Protein AF-A0A812VY83-F1 (afdb_monomer)

Sequence (559 aa):
MLRSAPAVPSVGPGDVRTNVLLSSPRGNGWVSLPGRPRARSAAQRIPRASYPDLSWDQVAASVLAGIACATAVSESKGRRPSDRSRDLDEPSWREFRARLVQKEQAAGGKDMSDAEDAGWLHSTTLIEKGSVLISRAGDNFTLDQQYFLHAVILILKRDEGGDVGVILNRPSQCTVDDLGGSKLNAFQEAELQLRKLLASFGGLAVEEHPWQVSYGGPMHSARDVERDQPTLLCLHRCDQEGEGMDKGDEIIPGIRWVPFSRAREMVAAGIARQEEFLVLSGYCGWSRGQLQEELEAGHSWLLAAADQQALFGGRFQASTPDLGMRQWERLHEQLFDLASSVDRFDDQTARAALERWMTDLKPEQLNPSLKVSSPLLRSQTITAGRLLRGSASSWILGGPPELRPAKPKSRGQPPAQYLHKAVLLVLADVAPDSPSVLVLLTGPKIGELPKGKGDVFFGGWAQPKKTHEVLQVPGGYIWGQLTFAPGVLEELLDSGAIEEARGSTLQEVLAAPPALRWATAGGCIDSINEASAALLGTAQQKQWYRRYLGIAVEELRGD

Radius of gyration: 29.6 Å; Cα contacts (8 Å, |Δi|>4): 854; chains: 1; bounding box: 124×56×88 Å

Organism: Symbiodinium pilosum (NCBI:txid2952)

InterPro domains:
  IPR003774 AlgH-like [PF02622] (143-313)
  IPR003774 AlgH-like [PTHR31984] (76-333)

Solvent-accessible surface area (backbone atoms only — not comparable to full-atom values): 32784 Å² total; per-residue (Å²): 135,84,92,82,89,87,90,83,86,88,78,78,93,75,84,84,73,84,80,76,87,84,80,86,80,91,76,94,81,81,84,78,76,88,75,78,84,82,81,85,74,92,74,82,87,72,86,82,81,88,73,84,88,78,56,68,66,58,49,46,48,45,58,53,44,68,64,50,64,84,74,74,78,96,72,96,74,90,76,83,95,84,86,88,88,86,92,71,95,68,70,56,70,64,57,52,49,50,54,52,52,51,54,53,45,50,73,69,72,52,88,67,90,84,46,91,85,50,47,50,72,45,74,49,90,74,90,47,60,35,22,34,39,34,37,44,90,58,82,72,27,56,57,41,68,29,86,48,46,59,28,34,26,43,26,65,43,70,56,89,69,21,42,34,27,32,36,66,39,35,27,38,82,37,33,41,60,67,38,58,58,67,74,59,52,74,65,58,46,49,52,50,51,50,40,52,51,55,38,50,78,70,74,48,82,79,81,78,70,80,52,58,30,23,49,6,38,91,42,66,42,65,70,29,43,77,66,63,36,47,35,65,45,24,40,35,58,48,92,68,90,67,86,90,60,92,75,55,52,74,36,45,81,49,35,19,39,42,54,54,72,56,54,53,52,34,38,68,67,68,76,43,60,73,76,38,44,39,39,21,23,27,26,37,78,32,55,58,64,45,60,57,53,46,46,73,68,60,64,54,45,42,45,27,42,56,42,55,40,43,73,39,53,98,46,76,56,48,85,39,51,68,55,12,47,51,53,30,52,54,55,50,51,72,70,44,72,88,82,74,76,82,74,88,64,88,47,62,66,42,49,54,40,43,48,47,48,35,68,68,50,49,43,46,75,57,14,66,52,66,59,78,76,58,70,70,60,55,70,43,69,49,56,47,73,42,46,31,28,28,27,52,50,42,23,45,69,25,37,49,71,87,74,58,63,98,52,84,71,70,88,84,72,74,60,42,22,75,42,36,48,20,27,35,38,30,72,48,68,23,51,54,69,36,60,39,47,32,32,37,66,42,40,59,78,74,50,68,43,83,91,78,72,25,40,29,24,37,8,40,87,45,76,59,92,47,81,85,63,45,49,78,47,86,71,28,34,30,44,29,27,39,73,42,58,52,47,48,63,47,51,29,44,70,70,51,39,28,41,75,24,65,96,44,52,72,66,60,32,57,72,37,58,47,88,48,21,29,50,55,35,63,52,81,76,93,44,74,69,46,45,56,36,30,53,47,22,50,53,50,24,42,52,45,38,33,73,76,68,70,39,84,73,67,83,76,72,86,125

Secondary structure (DSSP, 8-state):
--------PPPP-----------------PPPP-PPP------------------HHHHHHHHHHHHHTTSS---------------SS---HHHHHHHHHHHHHHHTT---TT-TTS--EEE-S---TTEEEEEPSSTTSSSSSGGGTT-EEEEEEEETTEEEEEESS-EEEEETTTTTTT---HHHHHHHHHHHHHHHHTT--------EEEE--SB--HHHHHTT---EEEEEE-----TTS---EEEETTEEEE-HHHHHHHHHTTSS-GGGEEEEESBEEEETTHHHHHHHT-SSEEEEEE-HHHHHTT-SS--SHHHHHHHHHHHHHHHS-TTS-------HHHHHHHHHHHHT--HHHH-GGG----HHHHTS-B-TT-EEEE-SSTTGGGS-GGGS-SS---TTPPPSGGGTT-EEEE-S-B-TT--EEEEESSPPEEEE-TTT--EEEE--SBPPSSGGGSEEETTEEEE-BEEE-TTHHHHHHHTTSEEE-TT--HHHHHHS-GGGHHHHTT----SHHHHHHHHHHHHHHHHHHHHHH----------

pLDDT: mean 71.61, std 22.98, range [22.33, 96.5]

Structure (mmCIF, N/CA/C/O backbone):
data_AF-A0A812VY83-F1
#
_entry.id   AF-A0A812VY83-F1
#
loop_
_atom_site.group_PDB
_atom_site.id
_atom_site.type_symbol
_atom_site.label_atom_id
_atom_site.label_alt_id
_atom_site.label_comp_id
_atom_site.label_asym_id
_atom_site.label_entity_id
_atom_site.label_seq_id
_atom_site.pdbx_PDB_ins_code
_atom_site.Cartn_x
_atom_site.Cartn_y
_atom_site.Cartn_z
_atom_site.occupancy
_atom_site.B_iso_or_equiv
_atom_site.auth_seq_id
_atom_site.auth_comp_id
_atom_site.auth_asym_id
_atom_site.auth_atom_id
_atom_site.pdbx_PDB_model_num
ATOM 1 N N . MET A 1 1 ? -83.189 -2.749 32.233 1.00 31.38 1 MET A N 1
ATOM 2 C CA . MET A 1 1 ? -81.800 -3.243 32.159 1.00 31.38 1 MET A CA 1
ATOM 3 C C . MET A 1 1 ? -80.944 -2.168 31.487 1.00 31.38 1 MET A C 1
ATOM 5 O O . MET A 1 1 ? -81.290 -1.796 30.380 1.00 31.38 1 MET A O 1
ATOM 9 N N . LEU A 1 2 ? -79.949 -1.641 32.231 1.00 28.70 2 LEU A N 1
ATOM 10 C CA . LEU A 1 2 ? -78.698 -0.914 31.861 1.00 28.70 2 LEU A CA 1
ATOM 11 C C . LEU A 1 2 ? -78.803 0.241 30.825 1.00 28.70 2 LEU A C 1
ATOM 13 O O . LEU A 1 2 ? -79.069 -0.023 29.664 1.00 28.70 2 LEU A O 1
ATOM 17 N N . ARG A 1 3 ? -78.762 1.550 31.156 1.00 22.45 3 ARG A N 1
ATOM 18 C CA . ARG A 1 3 ? -77.745 2.466 31.770 1.00 22.45 3 ARG A CA 1
ATOM 19 C C . ARG A 1 3 ? -76.440 2.685 30.966 1.00 22.45 3 ARG A C 1
ATOM 21 O O . ARG A 1 3 ? -75.930 1.787 30.319 1.00 22.45 3 ARG A O 1
ATOM 28 N N . SER A 1 4 ? -75.963 3.931 31.028 1.00 23.25 4 SER A N 1
ATOM 29 C CA . SER A 1 4 ? -75.240 4.753 30.039 1.00 23.25 4 SER A CA 1
ATOM 30 C C . SER A 1 4 ? -73.733 5.000 30.287 1.00 23.25 4 SER A C 1
ATOM 32 O O . SER A 1 4 ? -73.378 5.229 31.439 1.00 23.25 4 SER A O 1
ATOM 34 N N . ALA A 1 5 ? -72.965 5.152 29.181 1.00 22.77 5 ALA A N 1
ATOM 35 C CA . ALA A 1 5 ? -71.708 5.928 28.937 1.00 22.77 5 ALA A CA 1
ATOM 36 C C . ALA A 1 5 ? -70.423 5.595 29.763 1.00 22.77 5 ALA A C 1
ATOM 38 O O . ALA A 1 5 ? -70.560 4.922 30.780 1.00 22.77 5 ALA A O 1
ATOM 39 N N . PRO A 1 6 ? -69.185 6.080 29.430 1.00 28.17 6 PRO A N 1
ATOM 40 C CA . PRO A 1 6 ? -68.709 6.914 28.302 1.00 28.17 6 PRO A CA 1
ATOM 41 C C . PRO A 1 6 ? -67.368 6.461 27.630 1.00 28.17 6 PRO A C 1
ATOM 43 O O . PRO A 1 6 ? -66.779 5.437 27.965 1.00 28.17 6 PRO A O 1
ATOM 46 N N . ALA A 1 7 ? -66.897 7.274 26.672 1.00 23.17 7 ALA A N 1
ATOM 47 C CA . ALA A 1 7 ? -65.636 7.191 25.925 1.00 23.17 7 ALA A CA 1
ATOM 48 C C . ALA A 1 7 ? -64.360 7.507 26.748 1.00 23.17 7 ALA A C 1
ATOM 50 O O . ALA A 1 7 ? -64.406 8.272 27.710 1.00 23.17 7 ALA A O 1
ATOM 51 N N . VAL A 1 8 ? -63.214 6.975 26.295 1.00 26.94 8 VAL A N 1
ATOM 52 C CA . VAL A 1 8 ? -61.843 7.237 26.789 1.00 26.94 8 VAL A CA 1
ATOM 53 C C . VAL A 1 8 ? -61.011 7.837 25.634 1.00 26.94 8 VAL A C 1
ATOM 55 O O . VAL A 1 8 ? -61.168 7.380 24.500 1.00 26.94 8 VAL A O 1
ATOM 58 N N . PRO A 1 9 ? -60.170 8.867 25.867 1.00 25.91 9 PRO A N 1
ATOM 59 C CA . PRO A 1 9 ? -59.523 9.645 24.808 1.00 25.91 9 PRO A CA 1
ATOM 60 C C . PRO A 1 9 ? -58.269 8.977 24.219 1.00 25.91 9 PRO A C 1
ATOM 62 O O . PRO A 1 9 ? -57.509 8.305 24.914 1.00 25.91 9 PRO A O 1
ATOM 65 N N . SER A 1 10 ? -58.031 9.238 22.932 1.00 23.97 10 SER A N 1
ATOM 66 C CA . SER A 1 10 ? -56.815 8.897 22.192 1.00 23.97 10 SER A CA 1
ATOM 67 C C . SER A 1 10 ? -55.642 9.796 22.603 1.00 23.97 10 SER A C 1
ATOM 69 O O . SER A 1 10 ? -55.688 11.011 22.401 1.00 23.97 10 SER A O 1
ATOM 71 N N . VAL A 1 11 ? -54.582 9.193 23.137 1.00 27.88 11 VAL A N 1
ATOM 72 C CA . VAL A 1 11 ? -53.284 9.832 23.399 1.00 27.88 11 VAL A CA 1
ATOM 73 C C . VAL A 1 11 ? -52.381 9.594 22.182 1.00 27.88 11 VAL A C 1
ATOM 75 O O . VAL A 1 11 ? -52.255 8.460 21.724 1.00 27.88 11 VAL A O 1
ATOM 78 N N . GLY A 1 12 ? -51.812 10.667 21.625 1.00 26.34 12 GLY A N 1
ATOM 79 C CA . GLY A 1 12 ? -50.907 10.631 20.468 1.00 26.34 12 GLY A CA 1
ATOM 80 C C . GLY A 1 12 ? -49.541 9.988 20.766 1.00 26.34 12 GLY A C 1
ATOM 81 O O . GLY A 1 12 ? -49.239 9.695 21.924 1.00 26.34 12 GLY A O 1
ATOM 82 N N . PRO A 1 13 ? -48.702 9.761 19.738 1.00 26.75 13 PRO A N 1
ATOM 83 C CA . PRO A 1 13 ? -47.418 9.088 19.898 1.00 26.75 13 PRO A CA 1
ATOM 84 C C . PRO A 1 13 ? -46.440 10.001 20.648 1.00 26.75 13 PRO A C 1
ATOM 86 O O . PRO A 1 13 ? -46.010 11.033 20.137 1.00 26.75 13 PRO A O 1
ATOM 89 N N . GLY A 1 14 ? -46.131 9.629 21.889 1.00 24.69 14 GLY A N 1
ATOM 90 C CA . GLY A 1 14 ? -45.117 10.275 22.711 1.00 24.69 14 GLY A CA 1
ATOM 91 C C . GLY A 1 14 ? -43.717 9.770 22.367 1.00 24.69 14 GLY A C 1
ATOM 92 O O . GLY A 1 14 ? -43.483 8.564 22.312 1.00 24.69 14 GLY A O 1
ATOM 93 N N . ASP A 1 15 ? -42.810 10.726 22.170 1.00 24.66 15 ASP A N 1
ATOM 94 C CA . ASP A 1 15 ? -41.354 10.588 22.121 1.00 24.66 15 ASP A CA 1
ATOM 95 C C . ASP A 1 15 ? -40.817 9.559 23.132 1.00 24.66 15 ASP A C 1
ATOM 97 O O . ASP A 1 15 ? -40.801 9.795 24.345 1.00 24.66 15 ASP A O 1
ATOM 101 N N . VAL A 1 16 ? -40.278 8.445 22.634 1.00 24.97 16 VAL A N 1
ATOM 102 C CA . VAL A 1 16 ? -39.447 7.535 23.432 1.00 24.97 16 VAL A CA 1
ATOM 103 C C . VAL A 1 16 ? -38.024 8.093 23.440 1.00 24.97 16 VAL A C 1
ATOM 105 O O . VAL A 1 16 ? -37.153 7.674 22.684 1.00 24.97 16 VAL A O 1
ATOM 108 N N . ARG A 1 17 ? -37.784 9.085 24.303 1.00 24.19 17 ARG A N 1
ATOM 109 C CA . ARG A 1 17 ? -36.426 9.488 24.683 1.00 24.19 17 ARG A CA 1
ATOM 110 C C . ARG A 1 17 ? -35.833 8.411 25.590 1.00 24.19 17 ARG A C 1
ATOM 112 O O . ARG A 1 17 ? -36.299 8.200 26.707 1.00 24.19 17 ARG A O 1
ATOM 119 N N . THR A 1 18 ? -34.787 7.745 25.116 1.00 28.28 18 THR A N 1
ATOM 120 C CA . THR A 1 18 ? -33.916 6.878 25.915 1.00 28.28 18 THR A CA 1
ATOM 121 C C . THR A 1 18 ? -33.282 7.681 27.052 1.00 28.28 18 THR A C 1
ATOM 123 O O . THR A 1 18 ? -32.390 8.501 26.832 1.00 28.28 18 THR A O 1
ATOM 126 N N . ASN A 1 19 ? -33.746 7.452 28.281 1.00 22.72 19 ASN A N 1
ATOM 127 C CA . ASN A 1 19 ? -33.131 7.994 29.489 1.00 22.72 19 ASN A CA 1
ATOM 128 C C . ASN A 1 19 ? -31.843 7.220 29.806 1.00 22.72 19 ASN A C 1
ATOM 130 O O . ASN A 1 19 ? -31.881 6.138 30.388 1.00 22.72 19 ASN A O 1
ATOM 134 N N . VAL A 1 20 ? -30.698 7.806 29.455 1.00 26.77 20 VAL A N 1
ATOM 135 C CA . VAL A 1 20 ? -29.400 7.462 30.047 1.00 26.77 20 VAL A CA 1
ATOM 136 C C . VAL A 1 20 ? -29.358 8.092 31.441 1.00 26.77 20 VAL A C 1
ATOM 138 O O . VAL A 1 20 ? -29.387 9.315 31.586 1.00 26.77 20 VAL A O 1
ATOM 141 N N . LEU A 1 21 ? -29.338 7.257 32.480 1.00 23.73 21 LEU A N 1
ATOM 142 C CA . LEU A 1 21 ? -29.240 7.683 33.877 1.00 23.73 21 LEU A CA 1
ATOM 143 C C . LEU A 1 21 ? -27.873 8.339 34.140 1.00 23.73 21 LEU A C 1
ATOM 145 O O . LEU A 1 21 ? -26.859 7.668 34.312 1.00 23.73 21 LEU A O 1
ATOM 149 N N . LEU A 1 22 ? -27.859 9.672 34.189 1.00 23.83 22 LEU A N 1
ATOM 150 C CA . LEU A 1 22 ? -26.736 10.485 34.650 1.00 23.83 22 LEU A CA 1
ATOM 151 C C . LEU A 1 22 ? -26.760 10.568 36.182 1.00 23.83 22 LEU A C 1
ATOM 153 O O . LEU A 1 22 ? -27.556 11.309 36.756 1.00 23.83 22 LEU A O 1
ATOM 157 N N . SER A 1 23 ? -25.849 9.866 36.853 1.00 23.17 23 SER A N 1
ATOM 158 C CA . SER A 1 23 ? -25.525 10.131 38.259 1.00 23.17 23 SER A CA 1
ATOM 159 C C . SER A 1 23 ? -24.089 10.637 38.375 1.00 23.17 23 SER A C 1
ATOM 161 O O . SER A 1 23 ? -23.144 9.945 38.005 1.00 23.17 23 SER A O 1
ATOM 163 N N . SER A 1 24 ? -23.931 11.855 38.889 1.00 23.22 24 SER A N 1
ATOM 164 C CA . SER A 1 24 ? -22.644 12.516 39.118 1.00 23.22 24 SER A CA 1
ATOM 165 C C . SER A 1 24 ? -22.176 12.287 40.560 1.00 23.22 24 SER A C 1
ATOM 167 O O . SER A 1 24 ? -22.939 12.582 41.481 1.00 23.22 24 SER A O 1
ATOM 169 N N . PRO A 1 25 ? -20.924 11.857 40.796 1.00 26.28 25 PRO A N 1
ATOM 170 C CA . PRO A 1 25 ? -20.237 12.145 42.046 1.00 26.28 25 PRO A CA 1
ATOM 171 C C . PRO A 1 25 ? -19.074 13.113 41.804 1.00 26.28 25 PRO A C 1
ATOM 173 O O . PRO A 1 25 ? -18.158 12.856 41.023 1.00 26.28 25 PRO A O 1
ATOM 176 N N . ARG A 1 26 ? -19.108 14.237 42.528 1.00 25.52 26 ARG A N 1
ATOM 177 C CA . ARG A 1 26 ? -17.993 15.180 42.672 1.00 25.52 26 ARG A CA 1
ATOM 178 C C . ARG A 1 26 ? -16.815 14.483 43.359 1.00 25.52 26 ARG A C 1
ATOM 180 O O . ARG A 1 26 ? -16.999 13.846 44.392 1.00 25.52 26 ARG A O 1
ATOM 187 N N . GLY A 1 27 ? -15.610 14.670 42.829 1.00 25.39 27 GLY A N 1
ATOM 188 C CA . GLY A 1 27 ? -14.370 14.235 43.472 1.00 25.39 27 GLY A CA 1
ATOM 189 C C . GLY A 1 27 ? -13.209 14.208 42.488 1.00 25.39 27 GLY A C 1
ATOM 190 O O . GLY A 1 27 ? -12.995 13.208 41.812 1.00 25.39 27 GLY A O 1
ATOM 191 N N . ASN A 1 28 ? -12.479 15.320 42.394 1.00 28.77 28 ASN A N 1
ATOM 192 C CA . ASN A 1 28 ? -11.265 15.436 41.590 1.00 28.77 28 ASN A CA 1
ATOM 193 C C . ASN A 1 28 ? -10.158 14.546 42.164 1.00 28.77 28 ASN A C 1
ATOM 195 O O . ASN A 1 28 ? -9.758 14.712 43.314 1.00 28.77 28 ASN A O 1
ATOM 199 N N . GLY A 1 29 ? -9.646 13.640 41.336 1.00 26.25 29 GLY A N 1
ATOM 200 C CA . GLY A 1 29 ? -8.508 12.787 41.656 1.00 26.25 29 GLY A CA 1
ATOM 201 C C . GLY A 1 29 ? -8.209 11.828 40.511 1.00 26.25 29 GLY A C 1
ATOM 202 O O . GLY A 1 29 ? -8.349 10.622 40.678 1.00 26.25 29 GLY A O 1
ATOM 203 N N . TRP A 1 30 ? -7.849 12.361 39.340 1.00 26.34 30 TRP A N 1
ATOM 204 C CA . TRP A 1 30 ? -7.346 11.556 38.226 1.00 26.34 30 TRP A CA 1
ATOM 205 C C . TRP A 1 30 ? -5.831 11.710 38.132 1.00 26.34 30 TRP A C 1
ATOM 207 O O . TRP A 1 30 ? -5.307 12.822 38.078 1.00 26.34 30 TRP A O 1
ATOM 217 N N . VAL A 1 31 ? -5.149 10.570 38.158 1.00 24.33 31 VAL A N 1
ATOM 218 C CA . VAL A 1 31 ? -3.705 10.436 37.981 1.00 24.33 31 VAL A CA 1
ATOM 219 C C . VAL A 1 31 ? -3.393 10.594 36.494 1.00 24.33 31 VAL A C 1
ATOM 221 O O . VAL A 1 31 ? -3.932 9.868 35.662 1.00 24.33 31 VAL A O 1
ATOM 224 N N . SER A 1 32 ? -2.539 11.559 36.160 1.00 25.47 32 SER A N 1
ATOM 225 C CA . SER A 1 32 ? -2.001 11.751 34.813 1.00 25.47 32 SER A CA 1
ATOM 226 C C . SER A 1 32 ? -1.114 10.567 34.418 1.00 25.47 32 SER A C 1
ATOM 228 O O . SER A 1 32 ? -0.190 10.221 35.153 1.00 25.47 32 SER A O 1
ATOM 230 N N . LEU A 1 33 ? -1.344 9.987 33.238 1.00 28.38 33 LEU A N 1
ATOM 231 C CA . LEU A 1 33 ? -0.358 9.120 32.582 1.00 28.38 33 LEU A CA 1
ATOM 232 C C . LEU A 1 33 ? 0.926 9.928 32.292 1.00 28.38 33 LEU A C 1
ATOM 234 O O . LEU A 1 33 ? 0.838 11.137 32.042 1.00 28.38 33 LEU A O 1
ATOM 238 N N . PRO A 1 34 ? 2.120 9.306 32.345 1.00 25.62 34 PRO A N 1
ATOM 239 C CA . PRO A 1 34 ? 3.387 10.025 32.298 1.00 25.62 34 PRO A CA 1
ATOM 240 C C . PRO A 1 34 ? 3.559 10.745 30.957 1.00 25.62 34 PRO A C 1
ATOM 242 O O . PRO A 1 34 ? 3.641 10.138 29.890 1.00 25.62 34 PRO A O 1
ATOM 245 N N . GLY A 1 35 ? 3.607 12.076 31.027 1.00 25.45 35 GLY A N 1
ATOM 246 C CA . GLY A 1 35 ? 3.911 12.933 29.891 1.00 25.45 35 GLY A CA 1
ATOM 247 C C . GLY A 1 35 ? 5.349 12.730 29.417 1.00 25.45 35 GLY A C 1
ATOM 248 O O . GLY A 1 35 ? 6.275 12.641 30.222 1.00 25.45 35 GLY A O 1
ATOM 249 N N . ARG A 1 36 ? 5.544 12.702 28.094 1.00 26.59 36 ARG A N 1
ATOM 250 C CA . ARG A 1 36 ? 6.878 12.805 27.487 1.00 26.59 36 ARG A CA 1
ATOM 251 C C . ARG A 1 36 ? 7.573 14.094 27.964 1.00 26.59 36 ARG A C 1
ATOM 253 O O . ARG A 1 36 ? 6.908 15.131 28.065 1.00 26.59 36 ARG A O 1
ATOM 260 N N . PRO A 1 37 ? 8.894 14.078 28.214 1.00 24.03 37 PRO A N 1
ATOM 261 C CA . PRO A 1 37 ? 9.616 15.276 28.614 1.00 24.03 37 PRO A CA 1
ATOM 262 C C . PRO A 1 37 ? 9.582 16.312 27.483 1.00 24.03 37 PRO A C 1
ATOM 264 O O . PRO A 1 37 ? 10.001 16.058 26.354 1.00 24.03 37 PRO A O 1
ATOM 267 N N . ARG A 1 38 ? 9.069 17.508 27.794 1.00 23.31 38 ARG A N 1
ATOM 268 C CA . ARG A 1 38 ? 9.194 18.693 26.940 1.00 23.31 38 ARG A CA 1
ATOM 269 C C . ARG A 1 38 ? 10.654 19.149 26.953 1.00 23.31 38 ARG A C 1
ATOM 271 O O . ARG A 1 38 ? 11.064 19.849 27.876 1.00 23.31 38 ARG A O 1
ATOM 278 N N . ALA A 1 39 ? 11.414 18.818 25.915 1.00 25.30 39 ALA A N 1
ATOM 279 C CA . ALA A 1 39 ? 12.648 19.532 25.618 1.00 25.30 39 ALA A CA 1
ATOM 280 C C . ALA A 1 39 ? 12.285 20.950 25.139 1.00 25.30 39 ALA A C 1
ATOM 282 O O . ALA A 1 39 ? 11.757 21.143 24.044 1.00 25.30 39 ALA A O 1
ATOM 283 N N . ARG A 1 40 ? 12.513 21.955 25.992 1.00 22.33 40 ARG A N 1
ATOM 284 C CA . ARG A 1 40 ? 12.527 23.363 25.582 1.00 22.33 40 ARG A CA 1
ATOM 285 C C . ARG A 1 40 ? 13.854 23.619 24.868 1.00 22.33 40 ARG A C 1
ATOM 287 O O . ARG A 1 40 ? 14.871 23.768 25.530 1.00 22.33 40 ARG A O 1
ATOM 294 N N . SER A 1 41 ? 13.833 23.692 23.541 1.00 26.05 41 SER A N 1
ATOM 295 C CA . SER A 1 41 ? 14.889 24.355 22.773 1.00 26.05 41 SER A CA 1
ATOM 296 C C . SER A 1 41 ? 14.368 25.721 22.336 1.00 26.05 41 SER A C 1
ATOM 298 O O . SER A 1 41 ? 13.334 25.826 21.674 1.00 26.05 41 SER A O 1
ATOM 300 N N . ALA A 1 42 ? 15.043 26.776 22.786 1.00 26.14 42 ALA A N 1
ATOM 301 C CA . ALA A 1 42 ? 14.806 28.138 22.345 1.00 26.14 42 ALA A CA 1
ATOM 302 C C . ALA A 1 42 ? 15.381 28.302 20.930 1.00 26.14 42 ALA A C 1
ATOM 304 O O . ALA A 1 42 ? 16.571 28.549 20.769 1.00 26.14 42 ALA A O 1
ATOM 305 N N . ALA A 1 43 ? 14.540 28.159 19.907 1.00 25.69 43 ALA A N 1
ATOM 306 C CA . ALA A 1 43 ? 14.894 28.511 18.536 1.00 25.69 43 ALA A CA 1
ATOM 307 C C . ALA A 1 43 ? 14.439 29.948 18.241 1.00 25.69 43 ALA A C 1
ATOM 309 O O . ALA A 1 43 ? 13.254 30.282 18.346 1.00 25.69 43 ALA A O 1
ATOM 310 N N . GLN A 1 44 ? 15.403 30.805 17.902 1.00 24.33 44 GLN A N 1
ATOM 311 C CA . GLN A 1 44 ? 15.185 32.156 17.394 1.00 24.33 44 GLN A CA 1
ATOM 312 C C . GLN A 1 44 ? 14.233 32.132 16.189 1.00 24.33 44 GLN A C 1
ATOM 314 O O . GLN A 1 44 ? 14.367 31.317 15.278 1.00 24.33 44 GLN A O 1
ATOM 319 N N . ARG A 1 45 ? 13.258 33.048 16.190 1.00 22.86 45 ARG A N 1
ATOM 320 C CA . ARG A 1 45 ? 12.338 33.274 15.071 1.00 22.86 45 ARG A CA 1
ATOM 321 C C . ARG A 1 45 ? 13.117 33.797 13.863 1.00 22.86 45 ARG A C 1
ATOM 323 O O . ARG A 1 45 ? 13.503 34.961 13.850 1.00 22.86 45 ARG A O 1
ATOM 330 N N . ILE A 1 46 ? 13.268 32.965 12.840 1.00 23.50 46 ILE A N 1
ATOM 331 C CA . ILE A 1 46 ? 13.566 33.406 11.473 1.00 23.50 46 ILE A CA 1
ATOM 332 C C . ILE A 1 46 ? 12.208 33.567 10.760 1.00 23.50 46 ILE A C 1
ATOM 334 O O . ILE A 1 46 ? 11.359 32.677 10.885 1.00 23.50 46 ILE A O 1
ATOM 338 N N . PRO A 1 47 ? 11.923 34.697 10.088 1.00 22.58 47 PRO A N 1
ATOM 339 C CA . PRO A 1 47 ? 10.608 34.940 9.503 1.00 22.58 47 PRO A CA 1
ATOM 340 C C . PRO A 1 47 ? 10.328 33.976 8.340 1.00 22.58 47 PRO A C 1
ATOM 342 O O . PRO A 1 47 ? 11.144 33.819 7.436 1.00 22.58 47 PRO A O 1
ATOM 345 N N . ARG A 1 48 ? 9.147 33.340 8.366 1.00 22.69 48 ARG A N 1
ATOM 346 C CA . ARG A 1 48 ? 8.605 32.539 7.258 1.00 22.69 48 ARG A CA 1
ATOM 347 C C . ARG A 1 48 ? 8.351 33.448 6.055 1.00 22.69 48 ARG A C 1
ATOM 349 O O . ARG A 1 48 ? 7.476 34.310 6.122 1.00 22.69 48 ARG A O 1
ATOM 356 N N . ALA A 1 49 ? 9.065 33.221 4.957 1.00 23.12 49 ALA A N 1
ATOM 357 C CA . ALA A 1 49 ? 8.634 33.696 3.652 1.00 23.12 49 ALA A CA 1
ATOM 358 C C . ALA A 1 49 ? 7.420 32.860 3.214 1.00 23.12 49 ALA A C 1
ATOM 360 O O . ALA A 1 49 ? 7.499 31.636 3.131 1.00 23.12 49 ALA A O 1
ATOM 361 N N . SER A 1 50 ? 6.286 33.526 3.004 1.00 23.88 50 SER A N 1
ATOM 362 C CA . SER A 1 50 ? 5.085 32.937 2.414 1.00 23.88 50 SER A CA 1
ATOM 363 C C . SER A 1 50 ? 5.320 32.773 0.915 1.00 23.88 50 SER A C 1
ATOM 365 O O . SER A 1 50 ? 5.446 33.775 0.216 1.00 23.88 50 SER A O 1
ATOM 367 N N . TYR A 1 51 ? 5.363 31.536 0.431 1.00 27.22 51 TYR A N 1
ATOM 368 C CA . TYR A 1 51 ? 5.311 31.212 -0.994 1.00 27.22 51 TYR A CA 1
ATOM 369 C C . TYR A 1 51 ? 4.135 30.261 -1.248 1.00 27.22 51 TYR A C 1
ATOM 371 O O . TYR A 1 51 ? 3.793 29.491 -0.350 1.00 27.22 51 TYR A O 1
ATOM 379 N N . PRO A 1 52 ? 3.468 30.372 -2.409 1.00 26.67 52 PRO A N 1
ATOM 380 C CA . PRO A 1 52 ? 2.190 29.719 -2.664 1.00 26.67 52 PRO A CA 1
ATOM 381 C C . PRO A 1 52 ? 2.332 28.194 -2.754 1.00 26.67 52 PRO A C 1
ATOM 383 O O . PRO A 1 52 ? 3.280 27.687 -3.352 1.00 26.67 52 PRO A O 1
ATOM 386 N N . ASP A 1 53 ? 1.361 27.488 -2.172 1.00 28.30 53 ASP A N 1
ATOM 387 C CA . ASP A 1 53 ? 1.196 26.037 -2.266 1.00 28.30 53 ASP A CA 1
ATOM 388 C C . ASP A 1 53 ? 0.995 25.631 -3.738 1.00 28.30 53 ASP A C 1
ATOM 390 O O . ASP A 1 53 ? -0.038 25.925 -4.344 1.00 28.30 53 ASP A O 1
ATOM 394 N N . LEU A 1 54 ? 1.992 24.975 -4.336 1.00 34.81 54 LEU A N 1
ATOM 395 C CA . LEU A 1 54 ? 1.874 24.368 -5.665 1.00 34.81 54 LEU A CA 1
ATOM 396 C C . LEU A 1 54 ? 1.024 23.090 -5.553 1.00 34.81 54 LEU A C 1
ATOM 398 O O . LEU A 1 54 ? 1.299 22.225 -4.720 1.00 34.81 54 LEU A O 1
ATOM 402 N N . SER A 1 55 ? -0.019 22.977 -6.384 1.00 34.34 55 SER A N 1
ATOM 403 C CA . SER A 1 55 ? -0.894 21.796 -6.440 1.00 34.34 55 SER A CA 1
ATOM 404 C C . SER A 1 55 ? -0.128 20.580 -6.974 1.00 34.34 55 SER A C 1
ATOM 406 O O . SER A 1 55 ? 0.625 20.695 -7.944 1.00 34.34 55 SER A O 1
ATOM 408 N N . TRP A 1 56 ? -0.376 19.395 -6.406 1.00 38.09 56 TRP A N 1
ATOM 409 C CA . TRP A 1 56 ? 0.122 18.107 -6.910 1.00 38.09 56 TRP A CA 1
ATOM 410 C C . TRP A 1 56 ? -0.224 17.859 -8.389 1.00 38.09 56 TRP A C 1
ATOM 412 O O . TRP A 1 56 ? 0.515 17.151 -9.071 1.00 38.09 56 TRP A O 1
ATOM 422 N N . ASP A 1 57 ? -1.260 18.520 -8.914 1.00 36.97 57 ASP A N 1
ATOM 423 C CA . ASP A 1 57 ? -1.629 18.487 -10.334 1.00 36.97 57 ASP A CA 1
ATOM 424 C C . ASP A 1 57 ? -0.539 19.079 -11.235 1.00 36.97 57 ASP A C 1
ATOM 426 O O . ASP A 1 57 ? -0.321 18.600 -12.344 1.00 36.97 57 ASP A O 1
ATOM 430 N N . GLN A 1 58 ? 0.200 20.088 -10.762 1.00 35.66 58 GLN A N 1
ATOM 431 C CA . GLN A 1 58 ? 1.304 20.698 -11.510 1.00 35.66 58 GLN A CA 1
ATOM 432 C C . GLN A 1 58 ? 2.557 19.820 -11.484 1.00 35.66 58 GLN A C 1
ATOM 434 O O . GLN A 1 58 ? 3.298 19.788 -12.465 1.00 35.66 58 GLN A O 1
ATOM 439 N N . VAL A 1 59 ? 2.767 19.060 -10.403 1.00 38.72 59 VAL A N 1
ATOM 440 C CA . VAL A 1 59 ? 3.849 18.071 -10.308 1.00 38.72 59 VAL A CA 1
ATOM 441 C C . VAL A 1 59 ? 3.535 16.878 -11.209 1.00 38.72 59 VAL A C 1
ATOM 443 O O . VAL A 1 59 ? 4.360 16.543 -12.046 1.00 38.72 59 VAL A O 1
ATOM 446 N N . ALA A 1 60 ? 2.328 16.306 -11.153 1.00 39.09 60 ALA A N 1
ATOM 447 C CA . ALA A 1 60 ? 1.909 15.208 -12.032 1.00 39.09 60 ALA A CA 1
ATOM 448 C C . ALA A 1 60 ? 1.885 15.617 -13.520 1.00 39.09 60 ALA A C 1
ATOM 450 O O . ALA A 1 60 ? 2.373 14.880 -14.381 1.00 39.09 60 ALA A O 1
ATOM 451 N N . ALA A 1 61 ? 1.399 16.826 -13.831 1.00 40.47 61 ALA A N 1
ATOM 452 C CA . ALA A 1 61 ? 1.447 17.376 -15.181 1.00 40.47 61 ALA A CA 1
ATOM 453 C C . ALA A 1 61 ? 2.886 17.651 -15.641 1.00 40.47 61 ALA A C 1
ATOM 455 O O . ALA A 1 61 ? 3.186 17.376 -16.790 1.00 40.47 61 ALA A O 1
ATOM 456 N N . SER A 1 62 ? 3.800 18.116 -14.782 1.00 40.53 62 SER A N 1
ATOM 457 C CA . SER A 1 62 ? 5.234 18.270 -15.103 1.00 40.53 62 SER A CA 1
ATOM 458 C C . SER A 1 62 ? 5.971 16.925 -15.218 1.00 40.53 62 SER A C 1
ATOM 460 O O . SER A 1 62 ? 6.902 16.785 -16.013 1.00 40.53 62 SER A O 1
ATOM 462 N N . VAL A 1 63 ? 5.553 15.909 -14.459 1.00 41.66 63 VAL A N 1
ATOM 463 C CA . VAL A 1 63 ? 6.077 14.537 -14.519 1.00 41.66 63 VAL A CA 1
ATOM 464 C C . VAL A 1 63 ? 5.721 13.901 -15.858 1.00 41.66 63 VAL A C 1
ATOM 466 O O . VAL A 1 63 ? 6.614 13.413 -16.533 1.00 41.66 63 VAL A O 1
ATOM 469 N N . LEU A 1 64 ? 4.467 13.986 -16.308 1.00 42.78 64 LEU A N 1
ATOM 470 C CA . LEU A 1 64 ? 4.065 13.417 -17.599 1.00 42.78 64 LEU A CA 1
ATOM 471 C C . LEU A 1 64 ? 4.354 14.343 -18.792 1.00 42.78 64 LEU A C 1
ATOM 473 O O . LEU A 1 64 ? 4.720 13.852 -19.852 1.00 42.78 64 LEU A O 1
ATOM 477 N N . ALA A 1 65 ? 4.241 15.670 -18.657 1.00 40.50 65 ALA A N 1
ATOM 478 C CA . ALA A 1 65 ? 4.499 16.616 -19.752 1.00 40.50 65 ALA A CA 1
ATOM 479 C C . ALA A 1 65 ? 5.986 16.924 -19.941 1.00 40.50 65 ALA A C 1
ATOM 481 O O . ALA A 1 65 ? 6.417 17.067 -21.078 1.00 40.50 65 ALA A O 1
ATOM 482 N N . GLY A 1 66 ? 6.786 16.981 -18.871 1.00 36.66 66 GLY A N 1
ATOM 483 C CA . GLY A 1 66 ? 8.243 17.120 -18.977 1.00 36.66 66 GLY A CA 1
ATOM 484 C C . GLY A 1 66 ? 8.899 15.911 -19.647 1.00 36.66 66 GLY A C 1
ATOM 485 O O . GLY A 1 66 ? 9.931 16.060 -20.289 1.00 36.66 66 GLY A O 1
ATOM 486 N N . ILE A 1 67 ? 8.254 14.745 -19.556 1.00 39.53 67 ILE A N 1
ATOM 487 C CA . ILE A 1 67 ? 8.673 13.512 -20.222 1.00 39.53 67 ILE A CA 1
ATOM 488 C C . ILE A 1 67 ? 8.021 13.379 -21.624 1.00 39.53 67 ILE A C 1
ATOM 490 O O . ILE A 1 67 ? 8.670 12.934 -22.565 1.00 39.53 67 ILE A O 1
ATOM 494 N N . ALA A 1 68 ? 6.779 13.842 -21.829 1.00 30.70 68 ALA A N 1
ATOM 495 C CA . ALA A 1 68 ? 6.119 13.841 -23.145 1.00 30.70 68 ALA A CA 1
ATOM 496 C C . ALA A 1 68 ? 6.607 14.946 -24.110 1.00 30.70 68 ALA A C 1
ATOM 498 O O . ALA A 1 68 ? 6.377 14.839 -25.317 1.00 30.70 68 ALA A O 1
ATOM 499 N N . CYS A 1 69 ? 7.291 15.994 -23.627 1.00 26.28 69 CYS A N 1
ATOM 500 C CA . CYS A 1 69 ? 7.711 17.143 -24.448 1.00 26.28 69 CYS A CA 1
ATOM 501 C C . CYS A 1 69 ? 8.734 16.803 -25.552 1.00 26.28 69 CYS A C 1
ATOM 503 O O . CYS A 1 69 ? 8.997 17.641 -26.410 1.00 26.28 69 CYS A O 1
ATOM 505 N N . ALA A 1 70 ? 9.275 15.581 -25.587 1.00 31.22 70 ALA A N 1
ATOM 506 C CA . ALA A 1 70 ? 10.110 15.108 -26.693 1.00 31.22 70 ALA A CA 1
ATOM 507 C C . ALA A 1 70 ? 9.313 14.730 -27.965 1.00 31.22 70 ALA A C 1
ATOM 509 O O . ALA A 1 70 ? 9.916 14.515 -29.011 1.00 31.22 70 ALA A O 1
ATOM 510 N N . THR A 1 71 ? 7.972 14.683 -27.917 1.00 30.89 71 THR A N 1
ATOM 511 C CA . THR A 1 71 ? 7.149 14.083 -28.994 1.00 30.89 71 THR A CA 1
ATOM 512 C C . THR A 1 71 ? 6.257 15.053 -29.783 1.00 30.89 71 THR A C 1
ATOM 514 O O . THR A 1 71 ? 5.467 14.612 -30.617 1.00 30.89 71 THR A O 1
ATOM 517 N N . ALA A 1 72 ? 6.374 16.375 -29.598 1.00 25.17 72 ALA A N 1
ATOM 518 C CA . ALA A 1 72 ? 5.507 17.339 -30.286 1.00 25.17 72 ALA A CA 1
ATOM 519 C C . ALA A 1 72 ? 6.264 18.331 -31.196 1.00 25.17 72 ALA A C 1
ATOM 521 O O . ALA A 1 72 ? 6.879 19.286 -30.735 1.00 25.17 72 ALA A O 1
ATOM 522 N N . VAL A 1 73 ? 6.057 18.132 -32.504 1.00 26.92 73 VAL A N 1
ATOM 523 C CA . VAL A 1 73 ? 6.164 19.093 -33.621 1.00 26.92 73 VAL A CA 1
ATOM 524 C C . VAL A 1 73 ? 7.569 19.390 -34.164 1.00 26.92 73 VAL A C 1
ATOM 526 O O . VAL A 1 73 ? 8.276 20.307 -33.751 1.00 26.92 73 VAL A O 1
ATOM 529 N N . SER A 1 74 ? 7.888 18.679 -35.251 1.00 35.88 74 SER A N 1
ATOM 530 C CA . SER A 1 74 ? 8.720 19.194 -36.333 1.00 35.88 74 SER A CA 1
ATOM 531 C C . SER A 1 74 ? 8.001 20.358 -37.027 1.00 35.88 74 SER A C 1
ATOM 533 O O . SER A 1 74 ? 7.156 20.140 -37.892 1.00 35.88 74 SER A O 1
ATOM 535 N N . GLU A 1 75 ? 8.358 21.596 -36.704 1.00 27.28 75 GLU A N 1
ATOM 536 C CA . GLU A 1 75 ? 8.169 22.712 -37.630 1.00 27.28 75 GLU A CA 1
ATOM 537 C C . GLU A 1 75 ? 9.450 23.535 -37.720 1.00 27.28 75 GLU A C 1
ATOM 539 O O . GLU A 1 75 ? 9.982 24.087 -36.757 1.00 27.28 75 GLU A O 1
ATOM 544 N N . SER A 1 76 ? 9.968 23.566 -38.941 1.00 37.50 76 SER A N 1
ATOM 545 C CA . SER A 1 76 ? 11.168 24.256 -39.371 1.00 37.50 76 SER A CA 1
ATOM 546 C C . SER A 1 76 ? 11.143 25.745 -39.022 1.00 37.50 76 SER A C 1
ATOM 548 O O . SER A 1 76 ? 10.334 26.493 -39.574 1.00 37.50 76 SER A O 1
ATOM 550 N N . LYS A 1 77 ? 12.109 26.204 -38.217 1.00 28.12 77 LYS A N 1
ATOM 551 C CA . LYS A 1 77 ? 12.701 27.549 -38.325 1.00 28.12 77 LYS A CA 1
ATOM 552 C C . LYS A 1 77 ? 14.075 27.571 -37.656 1.00 28.12 77 LYS A C 1
ATOM 554 O O . LYS A 1 77 ? 14.230 27.202 -36.498 1.00 28.12 77 LYS A O 1
ATOM 559 N N . GLY A 1 78 ? 15.077 27.953 -38.447 1.00 38.28 78 GLY A N 1
ATOM 560 C CA . GLY A 1 78 ? 16.497 27.754 -38.171 1.00 38.28 78 GLY A CA 1
ATOM 561 C C . GLY A 1 78 ? 16.998 28.310 -36.836 1.00 38.28 78 GLY A C 1
ATOM 562 O O . GLY A 1 78 ? 16.673 29.430 -36.438 1.00 38.28 78 GLY A O 1
ATOM 563 N N . ARG A 1 79 ? 17.879 27.536 -36.193 1.00 26.66 79 ARG A N 1
ATOM 564 C CA . ARG A 1 79 ? 18.750 27.989 -35.106 1.00 26.66 79 ARG A CA 1
ATOM 565 C C . ARG A 1 79 ? 20.199 27.587 -35.370 1.00 26.66 79 ARG A C 1
ATOM 567 O O . ARG A 1 79 ? 20.482 26.600 -36.037 1.00 26.66 79 ARG A O 1
ATOM 574 N N . ARG A 1 80 ? 21.078 28.473 -34.905 1.00 25.05 80 ARG A N 1
ATOM 575 C CA . ARG A 1 80 ? 22.502 28.621 -35.230 1.00 25.05 80 ARG A CA 1
ATOM 576 C C . ARG A 1 80 ? 23.361 27.439 -34.744 1.00 25.05 80 ARG A C 1
ATOM 578 O O . ARG A 1 80 ? 22.995 26.813 -33.754 1.00 25.05 80 ARG A O 1
ATOM 585 N N . PRO A 1 81 ? 24.511 27.176 -35.391 1.00 30.88 81 PRO A N 1
ATOM 586 C CA . PRO A 1 81 ? 25.392 26.072 -35.037 1.00 30.88 81 PRO A CA 1
ATOM 587 C C . PRO A 1 81 ? 26.338 26.474 -33.899 1.00 30.88 81 PRO A C 1
ATOM 589 O O . PRO A 1 81 ? 27.271 27.239 -34.121 1.00 30.88 81 PRO A O 1
ATOM 592 N N . SER A 1 82 ? 26.109 25.950 -32.696 1.00 31.56 82 SER A N 1
ATOM 593 C CA . SER A 1 82 ? 27.143 25.811 -31.659 1.00 31.56 82 SER A CA 1
ATOM 594 C C . SER A 1 82 ? 26.611 24.958 -30.505 1.00 31.56 82 SER A C 1
ATOM 596 O O . SER A 1 82 ? 26.012 25.487 -29.576 1.00 31.56 82 SER A O 1
ATOM 598 N N . ASP A 1 83 ? 26.719 23.640 -30.636 1.00 28.86 83 ASP A N 1
ATOM 599 C CA . ASP A 1 83 ? 27.506 22.797 -29.724 1.00 28.86 83 ASP A CA 1
ATOM 600 C C . ASP A 1 83 ? 27.391 21.351 -30.224 1.00 28.86 83 ASP A C 1
ATOM 602 O O . ASP A 1 83 ? 26.464 20.609 -29.914 1.00 28.86 83 ASP A O 1
ATOM 606 N N . ARG A 1 84 ? 28.301 20.979 -31.124 1.00 34.06 84 ARG A N 1
ATOM 607 C CA . ARG A 1 84 ? 28.575 19.587 -31.478 1.00 34.06 84 ARG A CA 1
ATOM 608 C C . ARG A 1 84 ? 30.046 19.364 -31.188 1.00 34.06 84 ARG A C 1
ATOM 610 O O . ARG A 1 84 ? 30.866 19.630 -32.058 1.00 34.06 84 ARG A O 1
ATOM 617 N N . SER A 1 85 ? 30.352 18.914 -29.977 1.00 40.69 85 SER A N 1
ATOM 618 C CA . SER A 1 85 ? 31.454 17.985 -29.700 1.00 40.69 85 SER A CA 1
ATOM 619 C C . SER A 1 85 ? 31.569 17.767 -28.192 1.00 40.69 85 SER A C 1
ATOM 621 O O . SER A 1 85 ? 32.145 18.617 -27.514 1.00 40.69 85 SER A O 1
ATOM 623 N N . ARG A 1 86 ? 31.030 16.647 -27.695 1.00 32.50 86 ARG A N 1
ATOM 624 C CA . ARG A 1 86 ? 31.544 15.814 -26.583 1.00 32.50 86 ARG A CA 1
ATOM 625 C C . ARG A 1 86 ? 30.478 14.783 -26.189 1.00 32.50 86 ARG A C 1
ATOM 627 O O . ARG A 1 86 ? 29.940 14.842 -25.103 1.00 32.50 86 ARG A O 1
ATOM 634 N N . ASP A 1 87 ? 30.191 13.861 -27.097 1.00 35.78 87 ASP A N 1
ATOM 635 C CA . ASP A 1 87 ? 29.557 12.578 -26.765 1.00 35.78 87 ASP A CA 1
ATOM 636 C C . ASP A 1 87 ? 30.343 11.505 -27.532 1.00 35.78 87 ASP A C 1
ATOM 638 O O . ASP A 1 87 ? 29.873 10.924 -28.505 1.00 35.78 87 ASP A O 1
ATOM 642 N N . LEU A 1 88 ? 31.627 11.375 -27.187 1.00 34.38 88 LEU A N 1
ATOM 643 C CA . LEU A 1 88 ? 32.532 10.353 -27.710 1.00 34.38 88 LEU A CA 1
ATOM 644 C C . LEU A 1 88 ? 33.159 9.646 -26.505 1.00 34.38 88 LEU A C 1
ATOM 646 O O . LEU A 1 88 ? 33.931 10.267 -25.780 1.00 34.38 88 LEU A O 1
ATOM 650 N N . ASP A 1 89 ? 32.797 8.379 -26.309 1.00 39.19 89 ASP A N 1
ATOM 651 C CA . ASP A 1 89 ? 33.532 7.350 -25.556 1.00 39.19 89 ASP A CA 1
ATOM 652 C C . ASP A 1 89 ? 33.985 7.666 -24.113 1.00 39.19 89 ASP A C 1
ATOM 654 O O . ASP A 1 89 ? 34.912 7.029 -23.603 1.00 39.19 89 ASP A O 1
ATOM 658 N N . GLU A 1 90 ? 33.345 8.603 -23.406 1.00 38.59 90 GLU A N 1
ATOM 659 C CA . GLU A 1 90 ? 33.553 8.754 -21.962 1.00 38.59 90 GLU A CA 1
ATOM 660 C C . GLU A 1 90 ? 32.576 7.842 -21.201 1.00 38.59 90 GLU A C 1
ATOM 662 O O . GLU A 1 90 ? 31.362 8.003 -21.346 1.00 38.59 90 GLU A O 1
ATOM 667 N N . PRO A 1 91 ? 33.064 6.879 -20.386 1.00 50.62 91 PRO A N 1
ATOM 668 C CA . PRO A 1 91 ? 32.190 6.064 -19.552 1.00 50.62 91 PRO A CA 1
ATOM 669 C C . PRO A 1 91 ? 31.329 6.989 -18.701 1.00 50.62 91 PRO A C 1
ATOM 671 O O . PRO A 1 91 ? 31.843 7.967 -18.143 1.00 50.62 91 PRO A O 1
ATOM 674 N N . SER A 1 92 ? 30.033 6.673 -18.585 1.00 67.44 92 SER A N 1
ATOM 675 C CA . SER A 1 92 ? 29.126 7.411 -17.706 1.00 67.44 92 SER A CA 1
ATOM 676 C C . SER A 1 92 ? 29.838 7.633 -16.374 1.00 67.44 92 SER A C 1
ATOM 678 O O . SER A 1 92 ? 30.424 6.703 -15.819 1.00 67.44 92 SER A O 1
ATOM 680 N N . TRP A 1 93 ? 29.824 8.853 -15.836 1.00 72.44 93 TRP A N 1
ATOM 681 C CA . TRP A 1 93 ? 30.490 9.163 -14.563 1.00 72.44 93 TRP A CA 1
ATOM 682 C C . TRP A 1 93 ? 30.111 8.171 -13.435 1.00 72.44 93 TRP A C 1
ATOM 684 O O . TRP A 1 93 ? 30.880 7.942 -12.503 1.00 72.44 93 TRP A O 1
ATOM 694 N N . ARG A 1 94 ? 28.946 7.515 -13.548 1.00 74.00 94 ARG A N 1
ATOM 695 C CA . ARG A 1 94 ? 28.530 6.340 -12.763 1.00 74.00 94 ARG A CA 1
ATOM 696 C C . ARG A 1 94 ? 29.483 5.147 -12.876 1.00 74.00 94 ARG A C 1
ATOM 698 O O . ARG A 1 94 ? 29.964 4.685 -11.853 1.00 74.00 94 ARG A O 1
ATOM 705 N N . GLU A 1 95 ? 29.796 4.691 -14.082 1.00 76.56 95 GLU A N 1
ATOM 706 C CA . GLU A 1 95 ? 30.740 3.595 -14.333 1.00 76.56 95 GLU A CA 1
ATOM 707 C C . GLU A 1 95 ? 32.157 3.957 -13.887 1.00 76.56 95 GLU A C 1
ATOM 709 O O . GLU A 1 95 ? 32.869 3.134 -13.310 1.00 76.56 95 GLU A O 1
ATOM 714 N N . PHE A 1 96 ? 32.564 5.211 -14.104 1.00 77.69 96 PHE A N 1
ATOM 715 C CA . PHE A 1 96 ? 33.843 5.702 -13.602 1.00 77.69 96 PHE A CA 1
ATOM 716 C C . PHE A 1 96 ? 33.905 5.640 -12.067 1.00 77.69 96 PHE A C 1
ATOM 718 O O . PHE A 1 96 ? 34.867 5.103 -11.513 1.00 77.69 96 PHE A O 1
ATOM 725 N N . ARG A 1 97 ? 32.860 6.117 -11.373 1.00 77.19 97 ARG A N 1
ATOM 726 C CA . ARG A 1 97 ? 32.736 6.000 -9.909 1.00 77.19 97 ARG A CA 1
ATOM 727 C C . ARG A 1 97 ? 32.714 4.545 -9.451 1.00 77.19 97 ARG A C 1
ATOM 729 O O . ARG A 1 97 ? 33.427 4.218 -8.509 1.00 77.19 97 ARG A O 1
ATOM 736 N N . ALA A 1 98 ? 31.971 3.673 -10.127 1.00 79.88 98 ALA A N 1
ATOM 737 C CA . ALA A 1 98 ? 31.912 2.253 -9.796 1.00 79.88 98 ALA A CA 1
ATOM 738 C C . ALA A 1 98 ? 33.303 1.602 -9.858 1.00 79.88 98 ALA A C 1
ATOM 740 O O . ALA A 1 98 ? 33.707 0.922 -8.916 1.00 7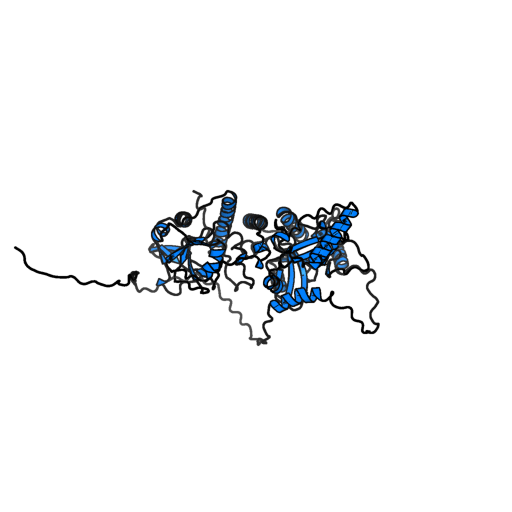9.88 98 ALA A O 1
ATOM 741 N N . ARG A 1 99 ? 34.089 1.895 -10.906 1.00 80.19 99 ARG A N 1
ATOM 742 C CA . ARG A 1 99 ? 35.483 1.432 -11.031 1.00 80.19 99 ARG A CA 1
ATOM 743 C C . ARG A 1 99 ? 36.386 1.961 -9.915 1.00 80.19 99 ARG A C 1
ATOM 745 O O . ARG A 1 99 ? 37.287 1.247 -9.481 1.00 80.19 99 ARG A O 1
ATOM 752 N N . LEU A 1 100 ? 36.187 3.201 -9.459 1.00 79.12 100 LEU A N 1
ATOM 753 C CA . LEU A 1 100 ? 36.931 3.752 -8.319 1.00 79.12 100 LEU A CA 1
ATOM 754 C C . LEU A 1 100 ? 36.576 3.027 -7.016 1.00 79.12 100 LEU A C 1
ATOM 756 O O . LEU A 1 100 ? 37.481 2.590 -6.310 1.00 79.12 100 LEU A O 1
ATOM 760 N N . VAL A 1 101 ? 35.283 2.828 -6.744 1.00 78.81 101 VAL A N 1
ATOM 761 C CA . VAL A 1 101 ? 34.810 2.117 -5.546 1.00 78.81 101 VAL A CA 1
ATOM 762 C C . VAL A 1 101 ? 35.317 0.675 -5.524 1.00 78.81 101 VAL A C 1
ATOM 764 O O . VAL A 1 101 ? 35.812 0.218 -4.499 1.00 78.81 101 VAL A O 1
ATOM 767 N N . GLN A 1 102 ? 35.270 -0.032 -6.657 1.00 76.19 102 GLN A N 1
ATOM 768 C CA . GLN A 1 102 ? 35.809 -1.391 -6.767 1.00 76.19 102 GLN A CA 1
ATOM 769 C C . GLN A 1 102 ? 37.312 -1.442 -6.462 1.00 76.19 102 GLN A C 1
ATOM 771 O O . GLN A 1 102 ? 37.764 -2.338 -5.751 1.00 76.19 102 GLN A O 1
ATOM 776 N N . LYS A 1 103 ? 38.094 -0.467 -6.947 1.00 75.56 103 LYS A N 1
ATOM 777 C CA . LYS A 1 103 ? 39.531 -0.373 -6.640 1.00 75.56 103 LYS A CA 1
ATO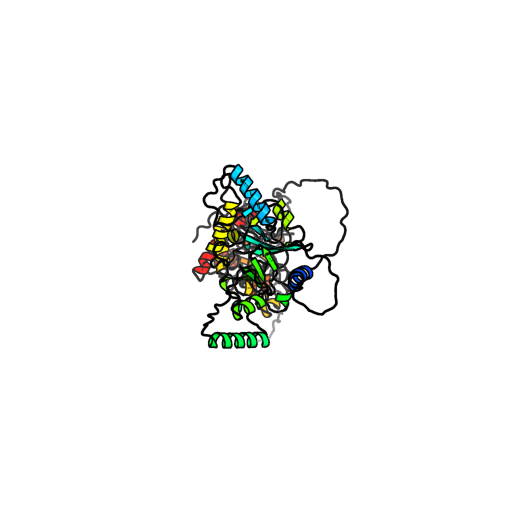M 778 C C . LYS A 1 103 ? 39.793 -0.123 -5.154 1.00 75.56 103 LYS A C 1
ATOM 780 O O . LYS A 1 103 ? 40.715 -0.719 -4.604 1.00 75.56 103 LYS A O 1
ATOM 785 N N . GLU A 1 104 ? 38.993 0.719 -4.501 1.00 74.75 104 GLU A N 1
ATOM 786 C CA . GLU A 1 104 ? 39.090 0.957 -3.054 1.00 74.75 104 GLU A CA 1
ATOM 787 C C . GLU A 1 104 ? 38.707 -0.287 -2.236 1.00 74.75 104 GLU A C 1
ATOM 789 O O . GLU A 1 104 ? 39.415 -0.645 -1.296 1.00 74.75 104 GLU A O 1
ATOM 794 N N . GLN A 1 105 ? 37.639 -0.995 -2.619 1.00 69.06 105 GLN A N 1
ATOM 795 C CA . GLN A 1 105 ? 37.198 -2.229 -1.955 1.00 69.06 105 GLN A CA 1
ATOM 796 C C . GLN A 1 105 ? 38.208 -3.377 -2.115 1.00 69.06 105 GLN A C 1
ATOM 798 O O . GLN A 1 105 ? 38.480 -4.091 -1.148 1.00 69.06 105 GLN A O 1
ATOM 803 N N . ALA A 1 106 ? 38.817 -3.516 -3.297 1.00 65.69 106 ALA A N 1
ATOM 804 C CA . ALA A 1 106 ? 39.876 -4.494 -3.553 1.00 65.69 106 ALA A CA 1
ATOM 805 C C . ALA A 1 106 ? 41.156 -4.186 -2.751 1.00 65.69 106 ALA A C 1
ATOM 807 O O . ALA A 1 106 ? 41.800 -5.096 -2.234 1.00 65.69 106 ALA A O 1
ATOM 808 N N . ALA A 1 107 ? 41.502 -2.904 -2.578 1.00 66.94 107 ALA A N 1
ATOM 809 C CA . ALA A 1 107 ? 42.611 -2.487 -1.715 1.00 66.94 107 ALA A CA 1
ATOM 810 C C . ALA A 1 107 ? 42.337 -2.742 -0.215 1.00 66.94 107 ALA A C 1
ATOM 812 O O . ALA A 1 107 ? 43.280 -2.874 0.565 1.00 66.94 107 ALA A O 1
ATOM 813 N N . GLY A 1 108 ? 41.063 -2.839 0.182 1.00 57.91 108 GLY A N 1
ATOM 814 C CA . GLY A 1 108 ? 40.603 -3.141 1.542 1.00 57.91 108 GLY A CA 1
ATOM 815 C C . GLY A 1 108 ? 40.527 -4.632 1.907 1.00 57.91 108 GLY A C 1
ATOM 816 O O . GLY A 1 108 ? 40.081 -4.946 3.008 1.00 57.91 108 GLY A O 1
ATOM 817 N N . GLY A 1 109 ? 40.955 -5.547 1.027 1.00 51.44 109 GLY A N 1
ATOM 818 C CA . GLY A 1 109 ? 41.038 -6.986 1.321 1.00 51.44 109 GLY A CA 1
ATOM 819 C C . GLY A 1 109 ? 39.744 -7.785 1.122 1.00 51.44 109 GLY A C 1
ATOM 820 O O . GLY A 1 109 ? 39.616 -8.867 1.691 1.00 51.44 109 GLY A O 1
ATOM 821 N N . LYS A 1 110 ? 38.781 -7.277 0.339 1.00 51.47 110 LYS A N 1
ATOM 822 C CA . LYS A 1 110 ? 37.576 -8.028 -0.049 1.00 51.47 110 LYS A CA 1
ATOM 823 C C . LYS A 1 110 ? 37.896 -8.886 -1.283 1.00 51.47 110 LYS A C 1
ATOM 825 O O . LYS A 1 110 ? 38.179 -8.335 -2.345 1.00 51.47 110 LYS A O 1
ATOM 830 N N . ASP A 1 111 ? 37.895 -10.214 -1.138 1.00 42.34 111 ASP A N 1
ATOM 831 C CA . ASP A 1 111 ? 38.075 -11.151 -2.259 1.00 42.34 111 ASP A CA 1
ATOM 832 C C . ASP A 1 111 ? 36.915 -10.995 -3.259 1.00 42.34 111 ASP A C 1
ATOM 834 O O . ASP A 1 111 ? 35.749 -11.167 -2.908 1.00 42.34 111 ASP A O 1
ATOM 838 N N . MET A 1 112 ? 37.238 -10.637 -4.505 1.00 50.16 112 MET A N 1
ATOM 839 C CA . MET A 1 112 ? 36.283 -10.285 -5.572 1.00 50.16 112 MET A CA 1
ATOM 840 C C . MET A 1 112 ? 36.211 -11.343 -6.694 1.00 50.16 112 MET A C 1
ATOM 842 O O . MET A 1 112 ? 35.828 -11.026 -7.818 1.00 50.16 112 MET A O 1
ATOM 846 N N . SER A 1 113 ? 36.584 -12.600 -6.423 1.00 42.78 113 SER A N 1
ATOM 847 C CA . SER A 1 113 ? 36.756 -13.631 -7.464 1.00 42.78 113 SER A CA 1
ATOM 848 C C . SER A 1 113 ? 35.467 -14.119 -8.145 1.00 42.78 113 SER A C 1
ATOM 850 O O . SER A 1 113 ? 35.567 -14.748 -9.192 1.00 42.78 113 SER A O 1
ATOM 852 N N . ASP A 1 114 ? 34.282 -13.796 -7.613 1.00 42.81 114 ASP A N 1
ATOM 853 C CA . ASP A 1 114 ? 32.987 -14.282 -8.131 1.00 42.81 114 ASP A CA 1
ATOM 854 C C . ASP A 1 114 ? 32.119 -13.173 -8.780 1.00 42.81 114 ASP A C 1
ATOM 856 O O . ASP A 1 114 ? 30.937 -13.380 -9.057 1.00 42.81 114 ASP A O 1
ATOM 860 N N . ALA A 1 115 ? 32.669 -11.971 -9.003 1.00 51.00 115 ALA A N 1
ATOM 861 C CA . ALA A 1 115 ? 31.884 -10.753 -9.256 1.00 51.00 115 ALA A CA 1
ATOM 862 C C . ALA A 1 115 ? 31.793 -10.278 -10.722 1.00 51.00 115 ALA A C 1
ATOM 864 O O . ALA A 1 115 ? 31.079 -9.311 -10.986 1.00 51.00 115 ALA A O 1
ATOM 865 N N . GLU A 1 116 ? 32.485 -10.907 -11.680 1.00 48.34 116 GLU A N 1
ATOM 866 C CA . GLU A 1 116 ? 32.559 -10.374 -13.056 1.00 48.34 116 GLU A CA 1
ATOM 867 C C . GLU A 1 116 ? 31.212 -10.409 -13.814 1.00 48.34 116 GLU A C 1
ATOM 869 O O . GLU A 1 116 ? 30.984 -9.552 -14.663 1.00 48.34 116 GLU A O 1
ATOM 874 N N . ASP A 1 117 ? 30.280 -11.301 -13.448 1.00 56.59 117 ASP A N 1
ATOM 875 C CA . ASP A 1 117 ? 28.962 -11.456 -14.105 1.00 56.59 117 ASP A CA 1
ATOM 876 C C . ASP A 1 117 ? 27.769 -10.865 -13.311 1.00 56.59 117 ASP A C 1
ATOM 878 O O . ASP A 1 117 ? 26.619 -10.894 -13.769 1.00 56.59 117 ASP A O 1
ATOM 882 N N . ALA A 1 118 ? 28.001 -10.327 -12.107 1.00 67.62 118 ALA A N 1
ATOM 883 C CA . ALA A 1 118 ? 26.938 -9.914 -11.178 1.00 67.62 118 ALA A CA 1
ATOM 884 C C . ALA A 1 118 ? 26.502 -8.437 -11.305 1.00 67.62 118 ALA A C 1
ATOM 886 O O . ALA A 1 118 ? 25.546 -8.026 -10.640 1.00 67.62 118 ALA A O 1
ATOM 887 N N . GLY A 1 119 ? 27.173 -7.657 -12.160 1.00 83.44 119 GLY A N 1
ATOM 888 C CA . GLY A 1 119 ? 27.006 -6.203 -12.248 1.00 83.44 119 GLY A CA 1
ATOM 889 C C . GLY A 1 119 ? 27.611 -5.461 -11.053 1.00 83.44 119 GLY A C 1
ATOM 890 O O . GLY A 1 119 ? 28.122 -6.070 -10.111 1.00 83.44 119 GLY A O 1
ATOM 891 N N . TRP A 1 120 ? 27.566 -4.129 -11.079 1.00 88.50 120 TRP A N 1
ATOM 892 C CA . TRP A 1 120 ? 28.054 -3.293 -9.979 1.00 88.50 120 TRP A CA 1
ATOM 893 C C . TRP A 1 120 ? 26.924 -2.617 -9.196 1.00 88.50 120 TRP A C 1
ATOM 895 O O . TRP A 1 120 ? 25.952 -2.108 -9.749 1.00 88.50 120 TRP A O 1
ATOM 905 N N . LEU A 1 121 ? 27.098 -2.570 -7.874 1.00 88.88 121 LEU A N 1
ATOM 906 C CA . LEU A 1 121 ? 26.231 -1.885 -6.920 1.00 88.88 121 LEU A CA 1
ATOM 907 C C . LEU A 1 121 ? 27.110 -1.250 -5.843 1.00 88.88 121 LEU A C 1
ATOM 909 O O . LEU A 1 121 ? 27.944 -1.926 -5.242 1.00 88.88 121 LEU A O 1
ATOM 913 N N . HIS A 1 122 ? 26.922 0.038 -5.566 1.00 87.00 122 HIS A N 1
ATOM 914 C CA . HIS A 1 122 ? 27.616 0.692 -4.460 1.00 87.00 122 HIS A CA 1
ATOM 915 C C . HIS A 1 122 ? 26.763 1.771 -3.798 1.00 87.00 122 HIS A C 1
ATOM 917 O O . HIS A 1 122 ? 25.949 2.435 -4.440 1.00 87.00 122 HIS A O 1
ATOM 923 N N . SER A 1 123 ? 26.985 1.976 -2.499 1.00 88.12 123 SER A N 1
ATOM 924 C CA . SER A 1 123 ? 26.340 3.053 -1.748 1.00 88.12 123 SER A CA 1
ATOM 925 C C . SER A 1 123 ? 26.730 4.425 -2.312 1.00 88.12 123 SER A C 1
ATOM 927 O O . SER A 1 123 ? 27.837 4.616 -2.828 1.00 88.12 123 SER A O 1
ATOM 929 N N . THR A 1 124 ? 25.815 5.385 -2.232 1.00 88.12 124 THR A N 1
ATOM 930 C CA . THR A 1 124 ? 26.049 6.781 -2.617 1.00 88.12 124 THR A CA 1
ATOM 931 C C . THR A 1 124 ? 25.261 7.717 -1.708 1.00 88.12 124 THR A C 1
ATOM 933 O O . THR A 1 124 ? 24.236 7.343 -1.145 1.00 88.12 124 THR A O 1
ATOM 936 N N . THR A 1 125 ? 25.734 8.952 -1.568 1.00 86.25 125 THR A N 1
ATOM 937 C CA . THR A 1 125 ? 25.031 10.033 -0.858 1.00 86.25 125 THR A CA 1
ATOM 938 C C . THR A 1 125 ? 24.300 10.978 -1.809 1.00 86.25 125 THR A C 1
ATOM 940 O O . THR A 1 125 ? 23.484 11.785 -1.371 1.00 86.25 125 THR A O 1
ATOM 943 N N . LEU A 1 126 ? 24.588 10.892 -3.112 1.00 88.19 126 LEU A N 1
ATOM 944 C CA . LEU A 1 126 ? 23.980 11.737 -4.130 1.00 88.19 126 LEU A CA 1
ATOM 945 C C . LEU A 1 126 ? 22.731 11.064 -4.696 1.00 88.19 126 LEU A C 1
ATOM 947 O O . LEU A 1 126 ? 22.820 9.988 -5.286 1.00 88.19 126 LEU A O 1
ATOM 951 N N . ILE A 1 127 ? 21.587 11.732 -4.552 1.00 90.56 127 ILE A N 1
ATOM 952 C CA . ILE A 1 127 ? 20.339 11.338 -5.207 1.00 90.56 127 ILE A CA 1
ATOM 953 C C . ILE A 1 127 ? 20.385 11.838 -6.653 1.00 90.56 127 ILE A C 1
ATOM 955 O O . ILE A 1 127 ? 20.408 13.043 -6.906 1.00 90.56 127 ILE A O 1
ATOM 959 N N . GLU A 1 128 ? 20.382 10.912 -7.602 1.00 90.69 128 GLU A N 1
ATOM 960 C CA . GLU A 1 128 ? 20.424 11.182 -9.036 1.00 90.69 128 GLU A CA 1
ATOM 961 C C . GLU A 1 128 ? 19.362 10.349 -9.768 1.00 90.69 128 GLU A C 1
ATOM 963 O O . GLU A 1 128 ? 18.903 9.312 -9.287 1.00 90.69 128 GLU A O 1
ATOM 968 N N . LYS A 1 129 ? 18.957 10.792 -10.961 1.00 91.75 129 LYS A N 1
ATOM 969 C CA . LYS A 1 129 ? 18.129 9.977 -11.859 1.00 91.75 129 LYS A CA 1
ATOM 970 C C . LYS A 1 129 ? 18.850 8.665 -12.144 1.00 91.75 129 LYS A C 1
ATOM 972 O O . LYS A 1 129 ? 19.999 8.719 -12.567 1.00 91.75 129 LYS A O 1
ATOM 977 N N . GLY A 1 130 ? 18.194 7.536 -11.884 1.00 92.31 130 GLY A N 1
ATOM 978 C CA . GLY A 1 130 ? 18.757 6.188 -11.933 1.00 92.31 130 GLY A CA 1
ATOM 979 C C . GLY A 1 130 ? 19.393 5.713 -10.623 1.00 92.31 130 GLY A C 1
ATOM 980 O O . GLY A 1 130 ? 20.026 4.660 -10.606 1.00 92.31 130 GLY A O 1
ATOM 981 N N . SER A 1 131 ? 19.328 6.492 -9.537 1.00 94.12 131 SER A N 1
ATOM 982 C CA . SER A 1 131 ? 19.640 5.994 -8.191 1.00 94.12 131 SER A CA 1
ATOM 983 C C . SER A 1 131 ? 18.628 4.939 -7.760 1.00 94.12 131 SER A C 1
ATOM 985 O O . SER A 1 131 ? 17.476 4.946 -8.195 1.00 94.12 131 SER A O 1
ATOM 987 N N . VAL A 1 132 ? 19.051 4.067 -6.855 1.00 95.25 132 VAL A N 1
ATOM 988 C CA . VAL A 1 132 ? 18.237 2.978 -6.329 1.00 95.25 132 VAL A CA 1
ATOM 989 C C . VAL A 1 132 ? 18.093 3.166 -4.827 1.00 95.25 132 VAL A C 1
ATOM 991 O O . VAL A 1 132 ? 19.090 3.307 -4.117 1.00 95.25 132 VAL A O 1
ATOM 994 N N . LEU A 1 133 ? 16.853 3.173 -4.345 1.00 95.38 133 LEU A N 1
ATOM 995 C CA . LEU A 1 133 ? 16.542 3.104 -2.924 1.00 95.38 133 LEU A CA 1
ATOM 996 C C . LEU A 1 133 ? 16.217 1.663 -2.556 1.00 95.38 133 LEU A C 1
ATOM 998 O O . LEU A 1 133 ? 15.374 1.022 -3.181 1.00 95.38 133 LEU A O 1
ATOM 1002 N N . ILE A 1 134 ? 16.857 1.172 -1.509 1.00 93.56 134 ILE A N 1
ATOM 1003 C CA . ILE A 1 134 ? 16.586 -0.138 -0.925 1.00 93.56 134 ILE A CA 1
ATOM 1004 C C . ILE A 1 134 ? 16.089 0.121 0.488 1.00 93.56 134 ILE A C 1
ATOM 1006 O O . ILE A 1 134 ? 16.775 0.769 1.278 1.00 93.56 134 ILE A O 1
ATOM 1010 N N . SER A 1 135 ? 14.877 -0.324 0.816 1.00 91.56 135 SER A N 1
ATOM 1011 C CA . SER A 1 135 ? 14.352 -0.139 2.173 1.00 91.56 135 SER A CA 1
ATOM 1012 C C . SER A 1 135 ? 15.280 -0.816 3.182 1.00 91.56 135 SER A C 1
ATOM 1014 O O . SER A 1 135 ? 15.704 -1.949 2.949 1.00 91.56 135 SER A O 1
ATOM 1016 N N . ARG A 1 136 ? 15.583 -0.166 4.304 1.00 87.44 136 ARG A N 1
ATOM 1017 C CA . ARG A 1 136 ? 16.381 -0.802 5.361 1.00 87.44 136 ARG A CA 1
ATOM 1018 C C . ARG A 1 136 ? 15.589 -1.917 6.038 1.00 87.44 136 ARG A C 1
ATOM 1020 O O . ARG A 1 136 ? 14.384 -1.774 6.244 1.00 87.44 136 ARG A O 1
ATOM 1027 N N . ALA A 1 137 ? 16.278 -2.979 6.450 1.00 77.38 137 ALA A N 1
ATOM 1028 C CA . ALA A 1 137 ? 15.724 -3.921 7.416 1.00 77.38 137 ALA A CA 1
ATOM 1029 C C . ALA A 1 137 ? 15.426 -3.182 8.738 1.00 77.38 137 ALA A C 1
ATOM 1031 O O . ALA A 1 137 ? 16.289 -2.470 9.259 1.00 77.38 137 ALA A O 1
ATOM 1032 N N . GLY A 1 138 ? 14.204 -3.307 9.265 1.00 75.38 138 GLY A N 1
ATOM 1033 C CA . GLY A 1 138 ? 13.818 -2.691 10.538 1.00 75.38 138 GLY A CA 1
ATOM 1034 C C . GLY A 1 138 ? 12.329 -2.360 10.664 1.00 75.38 138 GLY A C 1
ATOM 1035 O O . GLY A 1 138 ? 11.526 -2.599 9.768 1.00 75.38 138 GLY A O 1
ATOM 1036 N N . ASP A 1 139 ? 11.963 -1.754 11.794 1.00 72.81 139 ASP A N 1
ATOM 1037 C CA . ASP A 1 139 ? 10.567 -1.546 12.220 1.00 72.81 139 ASP A CA 1
ATOM 1038 C C . ASP A 1 139 ? 9.844 -0.353 11.552 1.00 72.81 139 ASP A C 1
ATOM 1040 O O . ASP A 1 139 ? 8.763 0.054 11.977 1.00 72.81 139 ASP A O 1
ATOM 1044 N N . ASN A 1 140 ? 10.438 0.271 10.531 1.00 79.19 140 ASN A N 1
ATOM 1045 C CA . ASN A 1 140 ? 9.847 1.461 9.906 1.00 79.19 140 ASN A CA 1
ATOM 1046 C C . ASN A 1 140 ? 8.643 1.135 9.030 1.00 79.19 140 ASN A C 1
ATOM 1048 O O . ASN A 1 140 ? 7.672 1.891 9.030 1.00 79.19 140 ASN A O 1
ATOM 1052 N N . PHE A 1 141 ? 8.707 0.007 8.321 1.00 84.81 141 PHE A N 1
ATOM 1053 C CA . PHE A 1 141 ? 7.686 -0.407 7.361 1.00 84.81 141 PHE A CA 1
ATOM 1054 C C . PHE A 1 141 ? 6.923 -1.671 7.786 1.00 84.81 141 PHE A C 1
ATOM 1056 O O . PHE A 1 141 ? 6.245 -2.294 6.978 1.00 84.81 141 PHE A O 1
ATOM 1063 N N . THR A 1 142 ? 7.024 -2.081 9.051 1.00 81.75 142 THR A N 1
ATOM 1064 C CA . THR A 1 142 ? 6.387 -3.306 9.583 1.00 81.75 142 THR A CA 1
ATOM 1065 C C . THR A 1 142 ? 4.896 -3.135 9.866 1.00 81.75 142 THR A C 1
ATOM 1067 O O . THR A 1 142 ? 4.130 -4.089 9.754 1.00 81.75 142 THR A O 1
ATOM 1070 N N . LEU A 1 143 ? 4.475 -1.920 10.227 1.00 78.75 143 LEU A N 1
ATOM 1071 C CA . LEU A 1 143 ? 3.080 -1.571 10.520 1.00 78.75 143 LEU A CA 1
ATOM 1072 C C . LEU A 1 143 ? 2.580 -0.385 9.701 1.00 78.75 143 LEU A C 1
ATOM 1074 O O . LEU A 1 143 ? 1.383 -0.292 9.438 1.00 78.75 143 LEU A O 1
ATOM 1078 N N . ASP A 1 144 ? 3.458 0.534 9.309 1.00 78.56 144 ASP A N 1
ATOM 1079 C CA . ASP A 1 144 ? 3.080 1.683 8.492 1.00 78.56 144 ASP A CA 1
ATOM 1080 C C . ASP A 1 144 ? 3.713 1.590 7.107 1.00 78.56 144 ASP A C 1
ATOM 1082 O O . ASP A 1 144 ? 4.815 1.082 6.968 1.00 78.56 144 ASP A O 1
ATOM 1086 N N . GLN A 1 145 ? 3.001 2.062 6.082 1.00 80.38 145 GLN A N 1
ATOM 1087 C CA . GLN A 1 145 ? 3.458 2.072 4.688 1.00 80.38 145 GLN A CA 1
ATOM 1088 C C . GLN A 1 145 ? 4.084 0.740 4.250 1.00 80.38 145 GLN A C 1
ATOM 1090 O O . GLN A 1 145 ? 5.104 0.706 3.570 1.00 80.38 145 GLN A O 1
ATOM 1095 N N . GLN A 1 146 ? 3.469 -0.377 4.645 1.00 84.38 146 GLN A N 1
ATOM 1096 C CA . GLN A 1 146 ? 4.077 -1.702 4.517 1.00 84.38 146 GLN A CA 1
ATOM 1097 C C . GLN A 1 146 ? 4.339 -2.141 3.071 1.00 84.38 146 GLN A C 1
ATOM 1099 O O . GLN A 1 146 ? 5.121 -3.053 2.836 1.00 84.38 146 GLN A O 1
ATOM 1104 N N . TYR A 1 147 ? 3.745 -1.468 2.083 1.00 85.06 147 TYR A N 1
ATOM 1105 C CA . TYR A 1 147 ? 4.107 -1.640 0.676 1.00 85.06 147 TYR A CA 1
ATOM 1106 C C . TYR A 1 147 ? 5.585 -1.287 0.395 1.00 85.06 147 TYR A C 1
ATOM 1108 O O . TYR A 1 147 ? 6.155 -1.808 -0.566 1.00 85.06 147 TYR A O 1
ATOM 1116 N N . PHE A 1 148 ? 6.230 -0.482 1.252 1.00 89.69 148 PHE A N 1
ATOM 1117 C CA . PHE A 1 148 ? 7.666 -0.184 1.226 1.00 89.69 148 PHE A CA 1
ATOM 1118 C C . PHE A 1 148 ? 8.550 -1.188 1.979 1.00 89.69 148 PHE A C 1
ATOM 1120 O O . PHE A 1 148 ? 9.772 -1.103 1.874 1.00 89.69 148 PHE A O 1
ATOM 1127 N N . LEU A 1 149 ? 7.978 -2.157 2.699 1.00 89.06 149 LEU A N 1
ATOM 1128 C CA . LEU A 1 149 ? 8.758 -3.207 3.358 1.00 89.06 149 LEU A CA 1
ATOM 1129 C C . LEU A 1 149 ? 9.508 -4.035 2.310 1.00 89.06 149 LEU A C 1
ATOM 1131 O O . LEU A 1 149 ? 8.882 -4.609 1.430 1.00 89.06 149 LEU A O 1
ATOM 1135 N N . HIS A 1 150 ? 10.833 -4.110 2.377 1.00 90.50 150 HIS A N 1
ATOM 1136 C CA . HIS A 1 150 ? 11.656 -4.792 1.365 1.00 90.50 150 HIS A CA 1
ATOM 1137 C C . HIS A 1 150 ? 11.438 -4.252 -0.057 1.00 90.50 150 HIS A C 1
ATOM 1139 O O . HIS A 1 150 ? 11.316 -5.008 -1.023 1.00 90.50 150 HIS A O 1
ATOM 1145 N N . ALA A 1 151 ? 11.287 -2.936 -0.202 1.00 93.25 151 ALA A N 1
ATOM 1146 C CA . ALA A 1 151 ? 11.142 -2.293 -1.503 1.00 93.25 151 ALA A CA 1
ATOM 1147 C C . ALA A 1 151 ? 12.503 -2.014 -2.148 1.00 93.25 151 ALA A C 1
ATOM 1149 O O . ALA A 1 151 ? 13.438 -1.556 -1.487 1.00 93.25 151 ALA A O 1
ATOM 1150 N N . VAL A 1 152 ? 12.570 -2.245 -3.458 1.00 95.19 152 VAL A N 1
ATOM 1151 C CA . VAL A 1 152 ? 13.636 -1.774 -4.347 1.00 95.19 152 VAL A CA 1
ATOM 1152 C C . VAL A 1 152 ? 13.016 -0.736 -5.271 1.00 95.19 152 VAL A C 1
ATOM 1154 O O . VAL A 1 152 ? 12.147 -1.073 -6.074 1.00 95.19 152 VAL A O 1
ATOM 1157 N N . ILE A 1 153 ? 13.419 0.524 -5.137 1.00 96.44 153 ILE A N 1
ATOM 1158 C CA . ILE A 1 153 ? 12.832 1.649 -5.869 1.00 96.44 153 ILE A CA 1
ATOM 1159 C C . ILE A 1 153 ? 13.873 2.261 -6.796 1.00 96.44 153 ILE A C 1
ATOM 1161 O O . ILE A 1 153 ? 14.939 2.667 -6.342 1.00 96.44 153 ILE A O 1
ATOM 1165 N N . LEU A 1 154 ? 13.547 2.382 -8.079 1.00 96.50 154 LEU A N 1
ATOM 1166 C CA . LEU A 1 154 ? 14.359 3.106 -9.055 1.00 96.50 154 LEU A CA 1
ATOM 1167 C C . LEU A 1 154 ? 13.890 4.557 -9.157 1.00 96.50 154 LEU A C 1
ATOM 1169 O O . LEU A 1 154 ? 12.719 4.802 -9.443 1.00 96.50 154 LEU A O 1
ATOM 1173 N N . ILE A 1 155 ? 14.794 5.517 -8.963 1.00 96.12 155 ILE A N 1
ATOM 1174 C CA . ILE A 1 155 ? 14.513 6.943 -9.154 1.00 96.12 155 ILE A CA 1
ATOM 1175 C C . ILE A 1 155 ? 14.483 7.256 -10.649 1.00 96.12 155 ILE A C 1
ATOM 1177 O O . ILE A 1 155 ? 15.493 7.129 -11.339 1.00 96.12 155 ILE A O 1
ATOM 1181 N N . LEU A 1 156 ? 13.330 7.688 -11.152 1.00 92.44 156 LEU A N 1
ATOM 1182 C CA . LEU A 1 156 ? 13.119 8.012 -12.565 1.00 92.44 156 LEU A CA 1
ATOM 1183 C C . LEU A 1 156 ? 13.403 9.481 -12.869 1.00 92.44 156 LEU A C 1
ATOM 1185 O O . LEU A 1 156 ? 13.916 9.813 -13.934 1.00 92.44 156 LEU A O 1
ATOM 1189 N N . LYS A 1 157 ? 13.058 10.373 -11.937 1.00 88.25 157 LYS A N 1
ATOM 1190 C CA . LYS A 1 157 ? 13.190 11.818 -12.116 1.00 88.25 157 LYS A CA 1
ATOM 1191 C C . LYS A 1 157 ? 13.418 12.496 -10.772 1.00 88.25 157 LYS A C 1
ATOM 1193 O O . LYS A 1 157 ? 12.852 12.093 -9.760 1.00 88.25 157 LYS A O 1
ATOM 1198 N N . ARG A 1 158 ? 14.201 13.569 -10.804 1.00 85.75 158 ARG A N 1
ATOM 1199 C CA . ARG A 1 158 ? 14.352 14.539 -9.722 1.00 85.75 158 ARG A CA 1
ATOM 1200 C C . ARG A 1 158 ? 14.233 15.933 -10.312 1.00 85.75 158 ARG A C 1
ATOM 1202 O O . ARG A 1 158 ? 14.931 16.248 -11.274 1.00 85.75 158 ARG A O 1
ATOM 1209 N N . ASP A 1 159 ? 13.357 16.751 -9.751 1.00 80.69 159 ASP A N 1
ATOM 1210 C CA . ASP A 1 159 ? 13.225 18.159 -10.109 1.00 80.69 159 ASP A CA 1
ATOM 1211 C C . ASP A 1 159 ? 13.000 19.032 -8.863 1.00 80.69 159 ASP A C 1
ATOM 1213 O O . ASP A 1 159 ? 13.055 18.565 -7.726 1.00 80.69 159 ASP A O 1
ATOM 1217 N N . GLU A 1 160 ? 12.800 20.336 -9.061 1.00 78.75 160 GLU A N 1
ATOM 1218 C CA . GLU A 1 160 ? 12.543 21.265 -7.953 1.00 78.75 160 GLU A CA 1
ATOM 1219 C C . GLU A 1 160 ? 11.217 20.987 -7.223 1.00 78.75 160 GLU A C 1
ATOM 1221 O O . GLU A 1 160 ? 11.044 21.430 -6.084 1.00 78.75 160 GLU A O 1
ATOM 1226 N N . GLY A 1 161 ? 10.285 20.277 -7.868 1.00 78.62 161 GLY A N 1
ATOM 1227 C CA . GLY A 1 161 ? 8.990 19.888 -7.317 1.00 78.62 161 GLY A CA 1
ATOM 1228 C C . GLY A 1 161 ? 9.060 18.638 -6.440 1.00 78.62 161 GLY A C 1
ATOM 1229 O O . GLY A 1 161 ? 8.255 18.506 -5.515 1.00 78.62 161 GLY A O 1
ATOM 1230 N N . GLY A 1 162 ? 10.038 17.761 -6.670 1.00 87.88 162 GLY A N 1
ATOM 1231 C CA . GLY A 1 162 ? 10.232 16.558 -5.872 1.00 87.88 162 GLY A 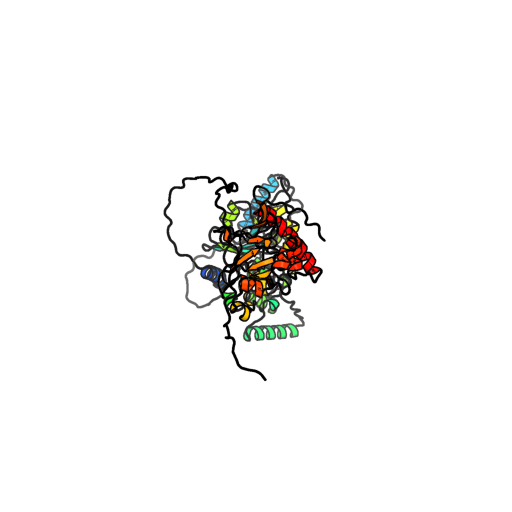CA 1
ATOM 1232 C C . GLY A 1 162 ? 11.014 15.454 -6.574 1.00 87.88 162 GLY A C 1
ATOM 1233 O O . GLY A 1 162 ? 11.593 15.638 -7.647 1.00 87.88 162 GLY A O 1
ATOM 1234 N N . ASP A 1 163 ? 11.006 14.283 -5.947 1.00 90.81 163 ASP A N 1
ATOM 1235 C CA . ASP A 1 163 ? 11.603 13.063 -6.483 1.00 90.81 163 ASP A CA 1
ATOM 1236 C C . ASP A 1 163 ? 10.498 12.079 -6.885 1.00 90.81 163 ASP A C 1
ATOM 1238 O O . ASP A 1 163 ? 9.477 11.949 -6.201 1.00 90.81 163 ASP A O 1
ATOM 1242 N N . VAL A 1 164 ? 10.707 11.376 -7.998 1.00 92.56 164 VAL A N 1
ATOM 1243 C CA . VAL A 1 164 ? 9.796 10.351 -8.515 1.00 92.56 164 VAL A CA 1
ATOM 1244 C C . VAL A 1 164 ? 10.563 9.060 -8.732 1.00 92.56 164 VAL A C 1
ATOM 1246 O O . VAL A 1 164 ? 11.597 9.043 -9.402 1.00 92.56 164 VAL A O 1
ATOM 1249 N N . GLY A 1 165 ? 10.022 7.965 -8.209 1.00 95.00 165 GLY A N 1
ATOM 1250 C CA . GLY A 1 165 ? 10.559 6.627 -8.412 1.00 95.00 165 GLY A CA 1
ATOM 1251 C C . GLY A 1 165 ? 9.473 5.576 -8.582 1.00 95.00 165 GLY A C 1
ATOM 1252 O O . GLY A 1 165 ? 8.288 5.867 -8.440 1.00 95.00 165 GLY A O 1
ATOM 1253 N N . VAL A 1 166 ? 9.882 4.351 -8.892 1.00 95.50 166 VAL A N 1
ATOM 1254 C CA . VAL A 1 166 ? 8.986 3.197 -9.048 1.00 95.50 166 VAL A CA 1
ATOM 1255 C C . VAL A 1 166 ? 9.523 1.985 -8.308 1.00 95.50 166 VAL A C 1
ATOM 1257 O O . VAL A 1 166 ? 10.725 1.723 -8.341 1.00 95.50 166 VAL A O 1
ATOM 1260 N N . ILE A 1 167 ? 8.636 1.240 -7.652 1.00 95.44 167 ILE A N 1
ATOM 1261 C CA . ILE A 1 167 ? 8.981 -0.016 -6.985 1.00 95.44 167 ILE A CA 1
ATOM 1262 C C . ILE A 1 167 ? 9.135 -1.111 -8.043 1.00 95.44 167 ILE A C 1
ATOM 1264 O O . ILE A 1 167 ? 8.202 -1.399 -8.782 1.00 95.44 167 ILE A O 1
ATOM 1268 N N . LEU A 1 168 ? 10.309 -1.735 -8.113 1.00 93.56 168 LEU A N 1
ATOM 1269 C CA . LEU A 1 168 ? 10.629 -2.743 -9.130 1.00 93.56 168 LEU A CA 1
ATOM 1270 C C . LEU A 1 168 ? 10.165 -4.153 -8.749 1.00 93.56 168 LEU A C 1
ATOM 1272 O O . LEU A 1 168 ? 9.956 -4.999 -9.613 1.00 93.56 168 LEU A O 1
ATOM 1276 N N . ASN A 1 169 ? 10.021 -4.419 -7.452 1.00 92.88 169 ASN A N 1
ATOM 1277 C CA . ASN A 1 169 ? 9.957 -5.771 -6.905 1.00 92.88 169 ASN A CA 1
ATOM 1278 C C . ASN A 1 169 ? 8.591 -6.106 -6.282 1.00 92.88 169 ASN A C 1
ATOM 1280 O O . ASN A 1 169 ? 8.505 -6.701 -5.203 1.00 92.88 169 ASN A O 1
ATOM 1284 N N . ARG A 1 170 ? 7.516 -5.678 -6.957 1.00 92.44 170 ARG A N 1
ATOM 1285 C CA . ARG A 1 170 ? 6.117 -5.904 -6.556 1.00 92.44 170 ARG A CA 1
ATOM 1286 C C . ARG A 1 170 ? 5.278 -6.431 -7.721 1.00 92.44 170 ARG A C 1
ATOM 1288 O O . ARG A 1 170 ? 4.449 -5.692 -8.254 1.00 92.44 170 ARG A O 1
ATOM 1295 N N . PRO A 1 171 ? 5.490 -7.682 -8.147 1.00 91.69 171 PRO A N 1
ATOM 1296 C CA . PRO A 1 171 ? 4.648 -8.267 -9.178 1.00 91.69 171 PRO A CA 1
ATOM 1297 C C . PRO A 1 171 ? 3.206 -8.396 -8.691 1.00 91.69 171 PRO A C 1
ATOM 1299 O O . PRO A 1 171 ? 2.962 -8.629 -7.505 1.00 91.69 171 PRO A O 1
ATOM 1302 N N . SER A 1 172 ? 2.260 -8.262 -9.615 1.00 90.12 172 SER A N 1
ATOM 1303 C CA . SER A 1 172 ? 0.851 -8.569 -9.377 1.00 90.12 172 SER A CA 1
ATOM 1304 C C . SER A 1 172 ? 0.382 -9.645 -10.354 1.00 90.12 172 SER A C 1
ATOM 1306 O O . SER A 1 172 ? 1.056 -9.932 -11.342 1.00 90.12 172 SER A O 1
ATOM 1308 N N . GLN A 1 173 ? -0.786 -10.225 -10.083 1.00 88.81 173 GLN A N 1
ATOM 1309 C CA . GLN A 1 173 ? -1.453 -11.145 -11.010 1.00 88.81 173 GLN A CA 1
ATOM 1310 C C . GLN A 1 173 ? -2.328 -10.418 -12.044 1.00 88.81 173 GLN A C 1
ATOM 1312 O O . GLN A 1 173 ? -2.928 -11.065 -12.897 1.00 88.81 173 GLN A O 1
ATOM 1317 N N . CYS A 1 174 ? -2.423 -9.087 -11.967 1.00 90.38 174 CYS A N 1
ATOM 1318 C CA . CYS A 1 174 ? -3.228 -8.291 -12.883 1.00 90.38 174 CYS A CA 1
ATOM 1319 C C . CYS A 1 174 ? -2.499 -8.060 -14.206 1.00 90.38 174 CYS A C 1
ATOM 1321 O O . CYS A 1 174 ? -1.276 -7.889 -14.274 1.00 90.38 174 CYS A O 1
ATOM 1323 N N . THR A 1 175 ? -3.294 -7.962 -15.257 1.00 91.44 175 THR A N 1
ATOM 1324 C CA . THR A 1 175 ? -2.864 -7.595 -16.598 1.00 91.44 175 THR A CA 1
ATOM 1325 C C . THR A 1 175 ? -3.334 -6.184 -16.941 1.00 91.44 175 THR A C 1
ATOM 1327 O O . THR A 1 175 ? -4.202 -5.617 -16.279 1.00 91.44 175 THR A O 1
ATOM 1330 N N . VAL A 1 176 ? -2.777 -5.590 -17.995 1.00 89.00 176 VAL A N 1
ATOM 1331 C CA . VAL A 1 176 ? -3.228 -4.281 -18.493 1.00 89.00 176 VAL A CA 1
ATOM 1332 C C . VAL A 1 176 ? -4.715 -4.297 -18.860 1.00 89.00 176 VAL A C 1
ATOM 1334 O O . VAL A 1 176 ? -5.399 -3.286 -18.682 1.00 89.00 176 VAL A O 1
ATOM 1337 N N . ASP A 1 177 ? -5.218 -5.435 -19.339 1.00 86.31 177 ASP A N 1
ATOM 1338 C CA . ASP A 1 177 ? -6.618 -5.583 -19.725 1.00 86.31 177 ASP A CA 1
ATOM 1339 C C . ASP A 1 177 ? -7.546 -5.534 -18.507 1.00 86.31 177 ASP A C 1
ATOM 1341 O O . ASP A 1 177 ? -8.560 -4.833 -18.539 1.00 86.31 177 ASP A O 1
ATOM 1345 N N . ASP A 1 178 ? -7.143 -6.156 -17.395 1.00 89.00 178 ASP A N 1
ATOM 1346 C CA . ASP A 1 178 ? -7.882 -6.089 -16.127 1.00 89.00 178 ASP A CA 1
ATOM 1347 C C . ASP A 1 178 ? -8.000 -4.649 -15.608 1.00 89.00 178 ASP A C 1
ATOM 1349 O O . ASP A 1 178 ? -8.997 -4.280 -14.989 1.00 89.00 178 ASP A O 1
ATOM 1353 N N . LEU A 1 179 ? -7.007 -3.800 -15.900 1.00 86.00 179 LEU A N 1
ATOM 1354 C CA . LEU A 1 179 ? -7.002 -2.386 -15.512 1.00 86.00 179 LEU A CA 1
ATOM 1355 C C . LEU A 1 179 ? -7.884 -1.498 -16.399 1.00 86.00 179 LEU A C 1
ATOM 1357 O O . LEU A 1 179 ? -7.882 -0.279 -16.224 1.00 86.00 179 LEU A O 1
ATOM 1361 N N . GLY A 1 180 ? -8.599 -2.059 -17.377 1.00 78.69 180 GLY A N 1
ATOM 1362 C CA . GLY A 1 180 ? -9.334 -1.286 -18.381 1.00 78.69 180 GLY A CA 1
ATOM 1363 C C . GLY A 1 180 ? -8.421 -0.568 -19.384 1.00 78.69 180 GLY A C 1
ATOM 1364 O O . GLY A 1 180 ? -8.883 0.296 -20.134 1.00 78.69 180 GLY A O 1
ATOM 1365 N N . GLY A 1 181 ? -7.128 -0.921 -19.409 1.00 64.31 181 GLY A N 1
ATOM 1366 C CA . GLY A 1 181 ? -6.083 -0.296 -20.224 1.00 64.31 181 GLY A CA 1
ATOM 1367 C C . GLY A 1 181 ? -6.118 -0.664 -21.711 1.00 64.31 181 GLY A C 1
ATOM 1368 O O . GLY A 1 181 ? -5.331 -0.129 -22.493 1.00 64.31 181 GLY A O 1
ATOM 1369 N N . SER A 1 182 ? -7.037 -1.534 -22.135 1.00 56.78 182 SER A N 1
ATOM 1370 C CA . SER A 1 182 ? -7.149 -1.992 -23.527 1.00 56.78 182 SER A CA 1
ATOM 1371 C C . SER A 1 182 ? -7.870 -1.019 -24.456 1.00 56.78 182 SER A C 1
ATOM 1373 O O . SER A 1 182 ? -7.979 -1.321 -25.640 1.00 56.78 182 SER A O 1
ATOM 1375 N N . LYS A 1 183 ? -8.372 0.130 -23.979 1.00 56.84 183 LYS A N 1
ATOM 1376 C CA . LYS A 1 183 ? -9.099 1.091 -24.828 1.00 56.84 183 LYS A CA 1
ATOM 1377 C C . LYS A 1 183 ? -8.140 1.825 -25.773 1.00 56.84 183 LYS A C 1
ATOM 1379 O O . LYS A 1 183 ? -7.829 2.999 -25.573 1.00 56.84 183 LYS A O 1
ATOM 1384 N N . LEU A 1 184 ? -7.666 1.136 -26.810 1.00 58.00 184 LEU A N 1
ATOM 1385 C CA . LEU A 1 184 ? -7.149 1.798 -27.998 1.00 58.00 184 LEU A CA 1
ATOM 1386 C C . LEU A 1 184 ? -8.273 2.632 -28.606 1.00 58.00 184 LEU A C 1
ATOM 1388 O O . LEU A 1 184 ? -9.455 2.294 -28.525 1.00 58.00 184 LEU A O 1
ATOM 1392 N N . ASN A 1 185 ? -7.915 3.751 -29.228 1.00 58.88 185 ASN A N 1
ATOM 1393 C CA . ASN A 1 185 ? -8.879 4.382 -30.114 1.00 58.88 185 ASN A CA 1
ATOM 1394 C C . ASN A 1 185 ? -9.047 3.517 -31.378 1.00 58.88 185 ASN A C 1
ATOM 1396 O O . ASN A 1 185 ? -8.164 2.738 -31.739 1.00 58.88 185 ASN A O 1
ATOM 1400 N N . ALA A 1 186 ? -10.172 3.681 -32.077 1.00 59.16 186 ALA A N 1
ATOM 1401 C CA . ALA A 1 186 ? -10.502 2.873 -33.254 1.00 59.16 186 ALA A CA 1
ATOM 1402 C C . ALA A 1 186 ? -9.404 2.879 -34.336 1.00 59.16 186 ALA A C 1
ATOM 1404 O O . ALA A 1 186 ? -9.258 1.909 -35.075 1.00 59.16 186 ALA A O 1
ATOM 1405 N N . PHE A 1 187 ? -8.619 3.958 -34.421 1.00 60.69 187 PHE A N 1
ATOM 1406 C CA . PHE A 1 187 ? -7.510 4.068 -35.362 1.00 60.69 187 PHE A CA 1
ATOM 1407 C C . PHE A 1 187 ? -6.321 3.189 -34.956 1.00 60.69 187 PHE A C 1
ATOM 1409 O O . PHE A 1 187 ? -5.835 2.411 -35.770 1.00 60.69 187 PHE A O 1
ATOM 1416 N N . GLN A 1 188 ? -5.891 3.258 -33.695 1.00 62.38 188 GLN A N 1
ATOM 1417 C CA . GLN A 1 188 ? -4.816 2.419 -33.160 1.00 62.38 188 GLN A CA 1
ATOM 1418 C C . GLN A 1 188 ? -5.207 0.939 -33.168 1.00 62.38 188 GLN A C 1
ATOM 1420 O O . GLN A 1 188 ? -4.370 0.085 -33.445 1.00 62.38 188 GLN A O 1
ATOM 1425 N N . GLU A 1 189 ? -6.480 0.634 -32.899 1.00 66.94 189 GLU A N 1
ATOM 1426 C CA . GLU A 1 189 ? -7.024 -0.722 -32.985 1.00 66.94 189 GLU A CA 1
ATOM 1427 C C . GLU A 1 189 ? -6.927 -1.254 -34.421 1.00 66.94 189 GLU A C 1
ATOM 1429 O O . GLU A 1 189 ? -6.426 -2.353 -34.647 1.00 66.94 189 GLU A O 1
ATOM 1434 N N . ALA A 1 190 ? -7.341 -0.449 -35.407 1.00 66.81 190 ALA A N 1
ATOM 1435 C CA . ALA A 1 190 ? -7.266 -0.802 -36.820 1.00 66.81 190 ALA A CA 1
ATOM 1436 C C . ALA A 1 190 ? -5.817 -0.937 -37.317 1.00 66.81 190 ALA A C 1
ATOM 1438 O O . ALA A 1 190 ? -5.513 -1.864 -38.065 1.00 66.81 190 ALA A O 1
ATOM 1439 N N . GLU A 1 191 ? -4.908 -0.057 -36.888 1.00 67.06 191 GLU A N 1
ATOM 1440 C CA . GLU A 1 191 ? -3.482 -0.142 -37.223 1.00 67.06 191 GLU A CA 1
ATOM 1441 C C . GLU A 1 191 ? -2.842 -1.400 -36.623 1.00 67.06 191 GLU A C 1
ATOM 1443 O O . GLU A 1 191 ? -2.115 -2.118 -37.314 1.00 67.06 191 GLU A O 1
ATOM 1448 N N . LEU A 1 192 ? -3.163 -1.716 -35.366 1.00 65.38 192 LEU A N 1
ATOM 1449 C CA . LEU A 1 192 ? -2.707 -2.935 -34.707 1.00 65.38 192 LEU A CA 1
ATOM 1450 C C . LEU A 1 192 ? -3.258 -4.181 -35.411 1.00 65.38 192 LEU A C 1
ATOM 1452 O O . LEU A 1 192 ? -2.502 -5.112 -35.680 1.00 65.38 192 LEU A O 1
ATOM 1456 N N . GLN A 1 193 ? -4.547 -4.195 -35.762 1.00 68.94 193 GLN A N 1
ATOM 1457 C CA . GLN A 1 193 ? -5.158 -5.297 -36.511 1.00 68.94 193 GLN A CA 1
ATOM 1458 C C . GLN A 1 193 ? -4.526 -5.476 -37.892 1.00 68.94 193 GLN A C 1
ATOM 1460 O O . GLN A 1 193 ? -4.227 -6.604 -38.281 1.00 68.94 193 GLN A O 1
ATOM 1465 N N . LEU A 1 194 ? -4.266 -4.384 -38.615 1.00 69.62 194 LEU A N 1
ATOM 1466 C CA . LEU A 1 194 ? -3.602 -4.430 -39.914 1.00 69.62 194 LEU A CA 1
ATOM 1467 C C . LEU A 1 194 ? -2.185 -5.002 -39.792 1.00 69.62 194 LEU A C 1
ATOM 1469 O O . LEU A 1 194 ? -1.794 -5.850 -40.590 1.00 69.62 194 LEU A O 1
ATOM 1473 N N . ARG A 1 195 ? -1.424 -4.592 -38.773 1.00 64.81 195 ARG A N 1
ATOM 1474 C CA . ARG A 1 195 ? -0.075 -5.121 -38.527 1.00 64.81 195 ARG A CA 1
ATOM 1475 C C . ARG A 1 195 ? -0.087 -6.592 -38.120 1.00 64.81 195 ARG A C 1
ATOM 1477 O O . ARG A 1 195 ? 0.719 -7.352 -38.645 1.00 64.81 195 ARG A O 1
ATOM 1484 N N . LYS A 1 196 ? -1.038 -7.021 -37.282 1.00 64.12 196 LYS A N 1
ATOM 1485 C CA . LYS A 1 196 ? -1.259 -8.442 -36.947 1.00 64.12 196 LYS A CA 1
ATOM 1486 C C . LYS A 1 196 ? -1.578 -9.270 -38.189 1.00 64.12 196 LYS A C 1
ATOM 1488 O O . LYS A 1 196 ? -1.009 -10.344 -38.381 1.00 64.12 196 LYS A O 1
ATOM 1493 N N . LEU A 1 197 ? -2.433 -8.743 -39.066 1.00 68.62 197 LEU A N 1
ATOM 1494 C CA . LEU A 1 197 ? -2.757 -9.370 -40.344 1.00 68.62 197 LEU A CA 1
ATOM 1495 C C . LEU A 1 197 ? -1.484 -9.535 -41.194 1.00 68.62 197 LEU A C 1
ATOM 1497 O O . LEU A 1 197 ? -1.185 -10.636 -41.648 1.00 68.62 197 LEU A O 1
ATOM 1501 N N . LEU A 1 198 ? -0.681 -8.478 -41.332 1.00 66.12 198 LEU A N 1
ATOM 1502 C CA . LEU A 1 198 ? 0.586 -8.513 -42.072 1.00 66.12 198 LEU A CA 1
ATOM 1503 C C . LEU A 1 198 ? 1.607 -9.496 -41.470 1.00 66.12 198 LEU A C 1
ATOM 1505 O O . LEU A 1 198 ? 2.244 -10.232 -42.220 1.00 66.12 198 LEU A O 1
ATOM 1509 N N . ALA A 1 199 ? 1.728 -9.565 -40.141 1.00 61.81 199 ALA A N 1
ATOM 1510 C CA . ALA A 1 199 ? 2.611 -10.511 -39.454 1.00 61.81 199 ALA A CA 1
ATOM 1511 C C . ALA A 1 199 ? 2.186 -11.974 -39.677 1.00 61.81 199 ALA A C 1
ATOM 1513 O O . ALA A 1 199 ? 3.031 -12.836 -39.929 1.00 61.81 199 ALA A O 1
ATOM 1514 N N . SER A 1 200 ? 0.875 -12.246 -39.680 1.00 61.91 200 SER A N 1
ATOM 1515 C CA . SER A 1 200 ? 0.349 -13.595 -39.926 1.00 61.91 200 SER A CA 1
ATOM 1516 C C . SER A 1 200 ? 0.566 -14.081 -41.366 1.00 61.91 200 SER A C 1
ATOM 1518 O O . SER A 1 200 ? 0.849 -15.261 -41.569 1.00 61.91 200 SER A O 1
ATOM 1520 N N . PHE A 1 201 ? 0.551 -13.186 -42.364 1.00 65.06 201 PHE A N 1
ATOM 1521 C CA . PHE A 1 201 ? 0.963 -13.522 -43.737 1.00 65.06 201 PHE A CA 1
ATOM 1522 C C . PHE A 1 201 ? 2.455 -13.880 -43.853 1.00 65.06 201 PHE A C 1
ATOM 1524 O O . PHE A 1 201 ? 2.837 -14.593 -44.779 1.00 65.06 201 PHE A O 1
ATOM 1531 N N . GLY A 1 202 ? 3.290 -13.424 -42.914 1.00 61.16 202 GLY A N 1
ATOM 1532 C CA . GLY A 1 202 ? 4.715 -13.754 -42.831 1.00 61.16 202 GLY A CA 1
ATOM 1533 C C . GLY A 1 202 ? 5.038 -15.059 -42.091 1.00 61.16 202 GLY A C 1
ATOM 1534 O O . GLY A 1 202 ? 6.213 -15.381 -41.944 1.00 61.16 202 GLY A O 1
ATOM 1535 N N . GLY A 1 203 ? 4.037 -15.803 -41.602 1.00 52.34 203 GLY A N 1
ATOM 1536 C CA . GLY A 1 203 ? 4.248 -17.041 -40.837 1.00 52.34 203 GLY A CA 1
ATOM 1537 C C . GLY A 1 203 ? 4.773 -16.836 -39.408 1.00 52.34 203 GLY A C 1
ATOM 1538 O O . GLY A 1 203 ? 5.131 -17.808 -38.747 1.00 52.34 203 GLY A O 1
ATOM 1539 N N . LEU A 1 204 ? 4.804 -15.594 -38.915 1.00 51.31 204 LEU A N 1
ATOM 1540 C CA . LEU A 1 204 ? 5.132 -15.267 -37.530 1.00 51.31 204 LEU A CA 1
ATOM 1541 C C . LEU A 1 204 ? 3.834 -15.284 -36.717 1.00 51.31 204 LEU A C 1
ATOM 1543 O O . LEU A 1 204 ? 3.053 -14.332 -36.749 1.00 51.31 204 LEU A O 1
ATOM 1547 N N . ALA A 1 205 ? 3.575 -16.384 -36.010 1.00 46.06 205 ALA A N 1
ATOM 1548 C CA . ALA A 1 205 ? 2.544 -16.401 -34.982 1.00 46.06 205 ALA A CA 1
ATOM 1549 C C . ALA A 1 205 ? 2.990 -15.463 -33.852 1.00 46.06 205 ALA A C 1
ATOM 1551 O O . ALA A 1 205 ? 3.902 -15.785 -33.095 1.00 46.06 205 ALA A O 1
ATOM 1552 N N . VAL A 1 206 ? 2.386 -14.278 -33.771 1.00 52.84 206 VAL A N 1
ATOM 1553 C CA . VAL A 1 206 ? 2.564 -13.389 -32.621 1.00 52.84 206 VAL A CA 1
ATOM 1554 C C . VAL A 1 206 ? 1.618 -13.895 -31.533 1.00 52.84 206 VAL A C 1
ATOM 1556 O O . VAL A 1 206 ? 0.451 -13.507 -31.488 1.00 52.84 206 VAL A O 1
ATOM 1559 N N . GLU A 1 207 ? 2.085 -14.828 -30.702 1.00 49.81 207 GLU A N 1
ATOM 1560 C CA . GLU A 1 207 ? 1.407 -15.132 -29.440 1.00 49.81 207 GLU A CA 1
ATOM 1561 C C . GLU A 1 207 ? 1.594 -13.924 -28.513 1.00 49.81 207 GLU A C 1
ATOM 1563 O O . GLU A 1 207 ? 2.592 -13.801 -27.811 1.00 49.81 207 GLU A O 1
ATOM 1568 N N . GLU A 1 208 ? 0.661 -12.970 -28.565 1.00 59.38 208 GLU A N 1
ATOM 1569 C CA . GLU A 1 208 ? 0.623 -11.880 -27.590 1.00 59.38 208 GLU A CA 1
ATOM 1570 C C . GLU A 1 208 ? 0.025 -12.420 -26.293 1.00 59.38 208 GLU A C 1
ATOM 1572 O O . GLU A 1 208 ? -1.181 -12.664 -26.190 1.00 59.38 208 GLU A O 1
ATOM 1577 N N . HIS A 1 209 ? 0.875 -12.611 -25.291 1.00 73.12 209 HIS A N 1
ATOM 1578 C CA . HIS A 1 209 ? 0.414 -12.842 -23.933 1.00 73.12 209 HIS A CA 1
ATOM 1579 C C . HIS A 1 209 ? -0.093 -11.520 -23.335 1.00 73.12 209 HIS A C 1
ATOM 1581 O O . HIS A 1 209 ? 0.405 -10.444 -23.679 1.00 73.12 209 HIS A O 1
ATOM 1587 N N . PRO A 1 210 ? -1.083 -11.549 -22.431 1.00 85.69 210 PRO A N 1
ATOM 1588 C CA . PRO A 1 210 ? -1.535 -10.331 -21.775 1.00 85.69 210 PRO A CA 1
ATOM 1589 C C . PRO A 1 210 ? -0.380 -9.685 -20.996 1.00 85.69 210 PRO A C 1
ATOM 1591 O O . PRO A 1 210 ? 0.435 -10.363 -20.366 1.00 85.69 210 PRO A O 1
ATOM 1594 N N . TRP A 1 211 ? -0.287 -8.356 -21.056 1.00 88.81 211 TRP A N 1
ATOM 1595 C CA . TRP A 1 211 ? 0.788 -7.607 -20.408 1.00 88.81 211 TRP A CA 1
ATOM 1596 C C . TRP A 1 211 ? 0.590 -7.614 -18.897 1.00 88.81 211 TRP A C 1
ATOM 1598 O O . TRP A 1 211 ? -0.331 -6.969 -18.403 1.00 88.81 211 TRP A O 1
ATOM 1608 N N . GLN A 1 212 ? 1.445 -8.333 -18.170 1.00 91.12 212 GLN A N 1
ATOM 1609 C CA . GLN A 1 212 ? 1.439 -8.319 -16.707 1.00 91.12 212 GLN A CA 1
ATOM 1610 C C . GLN A 1 212 ? 1.826 -6.941 -16.175 1.00 91.12 212 GLN A C 1
ATOM 1612 O O . GLN A 1 212 ? 2.709 -6.275 -16.721 1.00 91.12 212 GLN A O 1
ATOM 1617 N N . VAL A 1 213 ? 1.176 -6.531 -15.089 1.00 92.00 213 VAL A N 1
ATOM 1618 C CA . VAL A 1 213 ? 1.412 -5.239 -14.447 1.00 92.00 213 VAL A CA 1
ATOM 1619 C C . VAL A 1 213 ? 1.947 -5.459 -13.041 1.00 92.00 213 VAL A C 1
ATOM 1621 O O . VAL A 1 213 ? 1.392 -6.219 -12.255 1.00 92.00 213 VAL A O 1
ATOM 1624 N N . SER A 1 214 ? 3.030 -4.775 -12.701 1.00 93.25 214 SER A N 1
ATOM 1625 C CA . SER A 1 214 ? 3.574 -4.727 -11.343 1.00 93.25 214 SER A CA 1
ATOM 1626 C C . SER A 1 214 ? 3.089 -3.474 -10.608 1.00 93.25 214 SER A C 1
ATOM 1628 O O . SER A 1 214 ? 2.754 -2.468 -11.227 1.00 93.25 214 SER A O 1
ATOM 1630 N N . TYR A 1 215 ? 3.051 -3.498 -9.279 1.00 92.75 215 TYR A N 1
ATOM 1631 C CA . TYR A 1 215 ? 2.746 -2.318 -8.470 1.00 92.75 215 TYR A CA 1
ATOM 1632 C C . TYR A 1 215 ? 3.971 -1.391 -8.413 1.00 92.75 215 TYR A C 1
ATOM 1634 O O . TYR A 1 215 ? 4.948 -1.678 -7.726 1.00 92.75 215 TYR A O 1
ATOM 1642 N N . GLY A 1 216 ? 3.916 -0.271 -9.131 1.00 92.81 216 GLY A N 1
ATOM 1643 C CA . GLY A 1 216 ? 4.985 0.728 -9.194 1.00 92.81 216 GLY A CA 1
ATOM 1644 C C . GLY A 1 216 ? 4.961 1.738 -8.048 1.00 92.81 216 GLY A C 1
ATOM 1645 O O . GLY A 1 216 ? 5.990 2.342 -7.750 1.00 92.81 216 GLY A O 1
ATOM 1646 N N . GLY A 1 217 ? 3.828 1.904 -7.364 1.00 90.88 217 GLY A N 1
ATOM 1647 C CA . GLY A 1 217 ? 3.727 2.737 -6.169 1.00 90.88 217 GLY A CA 1
ATOM 1648 C C . GLY A 1 217 ? 2.306 3.227 -5.876 1.00 90.88 217 GLY A C 1
ATOM 1649 O O . GLY A 1 217 ? 1.386 2.952 -6.642 1.00 90.88 217 GLY A O 1
ATOM 1650 N N . PRO A 1 218 ? 2.112 3.935 -4.748 1.00 85.62 218 PRO A N 1
ATOM 1651 C CA . PRO A 1 218 ? 0.786 4.333 -4.270 1.00 85.62 218 PRO A CA 1
ATOM 1652 C C . PRO A 1 218 ? 0.179 5.537 -5.000 1.00 85.62 218 PRO A C 1
ATOM 1654 O O . PRO A 1 218 ? -0.992 5.833 -4.783 1.00 85.62 218 PRO A O 1
ATOM 1657 N N . MET A 1 219 ? 0.965 6.277 -5.786 1.00 85.19 219 MET A N 1
ATOM 1658 C CA . MET A 1 219 ? 0.502 7.495 -6.447 1.00 85.19 219 MET A CA 1
ATOM 1659 C C . MET A 1 219 ? 0.022 7.201 -7.864 1.00 85.19 219 MET A C 1
ATOM 1661 O O . MET A 1 219 ? 0.701 6.509 -8.624 1.00 85.19 219 MET A O 1
ATOM 1665 N N . HIS A 1 220 ? -1.091 7.826 -8.243 1.00 84.19 220 HIS A N 1
ATOM 1666 C CA . HIS A 1 220 ? -1.638 7.816 -9.598 1.00 84.19 220 HIS A CA 1
ATOM 1667 C C . HIS A 1 220 ? -1.739 9.243 -10.129 1.00 84.19 220 HIS A C 1
ATOM 1669 O O . HIS A 1 220 ? -1.897 10.203 -9.373 1.00 84.19 220 HIS A O 1
ATOM 1675 N N . SER A 1 221 ? -1.638 9.390 -11.445 1.00 79.75 221 SER A N 1
ATOM 1676 C CA . SER A 1 221 ? -1.808 10.673 -12.119 1.00 79.75 221 SER A CA 1
ATOM 1677 C C . SER A 1 221 ? -3.266 11.111 -12.033 1.00 79.75 221 SER A C 1
ATOM 1679 O O . SER A 1 221 ? -4.153 10.401 -12.505 1.00 79.75 221 SER A O 1
ATOM 1681 N N . ALA A 1 222 ? -3.514 12.312 -11.504 1.00 75.75 222 ALA A N 1
ATOM 1682 C CA . ALA A 1 222 ? -4.856 12.898 -11.472 1.00 75.75 222 ALA A CA 1
ATOM 1683 C C . ALA A 1 222 ? -5.492 12.932 -12.872 1.00 75.75 222 ALA A C 1
ATOM 1685 O O . ALA A 1 222 ? -6.656 12.587 -13.034 1.00 75.75 222 ALA A O 1
ATOM 1686 N N . ARG A 1 223 ? -4.693 13.240 -13.902 1.00 76.62 223 ARG A N 1
ATOM 1687 C CA . ARG A 1 223 ? -5.137 13.272 -15.300 1.00 76.62 223 ARG A CA 1
ATOM 1688 C C . ARG A 1 223 ? -5.603 11.909 -15.807 1.00 76.62 223 ARG A C 1
ATOM 1690 O O . ARG A 1 223 ? -6.539 11.857 -16.600 1.00 76.62 223 ARG A O 1
ATOM 1697 N N . ASP A 1 224 ? -4.920 10.836 -15.420 1.00 77.75 224 ASP A N 1
ATOM 1698 C CA . ASP A 1 224 ? -5.278 9.490 -15.876 1.00 77.75 224 ASP A CA 1
ATOM 1699 C C . ASP A 1 224 ? -6.550 9.036 -15.159 1.00 77.75 224 ASP A C 1
ATOM 1701 O O . ASP A 1 224 ? -7.480 8.565 -15.807 1.00 77.75 224 ASP A O 1
ATOM 1705 N N . VAL A 1 225 ? -6.643 9.306 -13.851 1.00 74.19 225 VAL A N 1
ATOM 1706 C CA . VAL A 1 225 ? -7.849 9.054 -13.050 1.00 74.19 225 VAL A CA 1
ATOM 1707 C C . VAL A 1 225 ? -9.058 9.812 -13.610 1.00 74.19 225 VAL A C 1
ATOM 1709 O O . VAL A 1 225 ? -10.107 9.210 -13.792 1.00 74.19 225 VAL A O 1
ATOM 1712 N N . GLU A 1 226 ? -8.916 11.096 -13.957 1.00 74.50 226 GLU A N 1
ATOM 1713 C CA . GLU A 1 226 ? -9.978 11.906 -14.584 1.00 74.50 226 GLU A CA 1
ATOM 1714 C C . GLU A 1 226 ? -10.431 11.380 -15.955 1.00 74.50 226 GLU A C 1
ATOM 1716 O O . GLU A 1 226 ? -11.525 11.703 -16.417 1.00 74.50 226 GLU A O 1
ATOM 1721 N N . ARG A 1 227 ? -9.577 10.617 -16.640 1.00 75.75 227 ARG A N 1
ATOM 1722 C CA . ARG A 1 227 ? -9.843 10.051 -17.969 1.00 75.75 227 ARG A CA 1
ATOM 1723 C C . ARG A 1 227 ? -10.281 8.592 -17.918 1.00 75.75 227 ARG A C 1
ATOM 1725 O O . ARG A 1 227 ? -10.388 7.979 -18.980 1.00 75.75 227 ARG A O 1
ATOM 1732 N N . ASP A 1 228 ? -10.501 8.046 -16.726 1.00 76.94 228 ASP A N 1
ATOM 1733 C CA . ASP A 1 228 ? -10.756 6.625 -16.493 1.00 76.94 228 ASP A CA 1
ATOM 1734 C C . ASP A 1 228 ? -9.678 5.722 -17.121 1.00 76.94 228 ASP A C 1
ATOM 1736 O O . ASP A 1 228 ? -9.969 4.719 -17.781 1.00 76.94 228 ASP A O 1
ATOM 1740 N N . GLN A 1 229 ? -8.412 6.122 -16.969 1.00 76.56 229 GLN A N 1
ATOM 1741 C CA . GLN A 1 229 ? -7.244 5.413 -17.482 1.00 76.56 229 GLN A CA 1
ATOM 1742 C C . GLN A 1 229 ? -6.300 5.007 -16.344 1.00 76.56 229 GLN A C 1
ATOM 1744 O O . GLN A 1 229 ? -6.125 5.755 -15.379 1.00 76.56 229 GLN A O 1
ATOM 1749 N N . PRO A 1 230 ? -5.642 3.841 -16.450 1.00 82.38 230 PRO A N 1
ATOM 1750 C CA . PRO A 1 230 ? -4.599 3.467 -15.508 1.00 82.38 230 PRO A CA 1
ATOM 1751 C C . PRO A 1 230 ? -3.332 4.308 -15.720 1.00 82.38 230 PRO A C 1
ATOM 1753 O O . PRO A 1 230 ? -2.899 4.531 -16.853 1.00 82.38 230 PRO A O 1
ATOM 1756 N N . THR A 1 231 ? -2.678 4.705 -14.626 1.00 86.25 231 THR A N 1
ATOM 1757 C CA . THR A 1 231 ? -1.340 5.317 -14.670 1.00 86.25 231 THR A CA 1
ATOM 1758 C C . THR A 1 231 ? -0.283 4.240 -14.876 1.00 86.25 231 THR A C 1
ATOM 1760 O O . THR A 1 231 ? 0.203 3.651 -13.912 1.00 86.25 231 THR A O 1
ATOM 1763 N N . LEU A 1 232 ? 0.068 3.986 -16.137 1.00 90.31 232 LEU A N 1
ATOM 1764 C CA . LEU A 1 232 ? 1.067 2.988 -16.516 1.00 90.31 232 LEU A CA 1
ATOM 1765 C C . LEU A 1 232 ? 2.424 3.631 -16.817 1.00 90.31 232 LEU A C 1
ATOM 1767 O O . LEU A 1 232 ? 2.541 4.526 -17.655 1.00 90.31 232 LEU A O 1
ATOM 1771 N N . LEU A 1 233 ? 3.467 3.112 -16.178 1.00 90.62 233 LEU A N 1
ATOM 1772 C CA . LEU A 1 233 ? 4.867 3.401 -16.465 1.00 90.62 233 LEU A CA 1
ATOM 1773 C C . LEU A 1 233 ? 5.505 2.151 -17.067 1.00 90.62 233 LEU A C 1
ATOM 1775 O O . LEU A 1 233 ? 5.327 1.055 -16.544 1.00 90.62 233 LEU A O 1
ATOM 1779 N N . CYS A 1 234 ? 6.244 2.302 -18.164 1.00 91.56 234 CYS A N 1
ATOM 1780 C CA . CYS A 1 234 ? 6.885 1.176 -18.829 1.00 91.56 234 CYS A CA 1
ATOM 1781 C C . CYS A 1 234 ? 8.396 1.395 -18.866 1.00 91.56 234 CYS A C 1
ATOM 1783 O O . CYS A 1 234 ? 8.875 2.361 -19.460 1.00 91.56 234 CYS A O 1
ATOM 1785 N N . LEU A 1 235 ? 9.146 0.497 -18.234 1.00 93.12 235 LEU A N 1
ATOM 1786 C CA . LEU A 1 235 ? 10.593 0.420 -18.412 1.00 93.12 235 LEU A CA 1
ATOM 1787 C C . LEU A 1 235 ? 10.891 -0.536 -19.565 1.00 93.12 235 LEU A C 1
ATOM 1789 O O . LEU A 1 235 ? 10.206 -1.539 -19.716 1.00 93.12 235 LEU A O 1
ATOM 1793 N N . HIS A 1 236 ? 11.890 -0.227 -20.376 1.00 90.88 236 HIS A N 1
ATOM 1794 C CA . HIS A 1 236 ? 12.328 -1.004 -21.525 1.00 90.88 236 HIS A CA 1
ATOM 1795 C C . HIS A 1 236 ? 13.816 -1.301 -21.370 1.0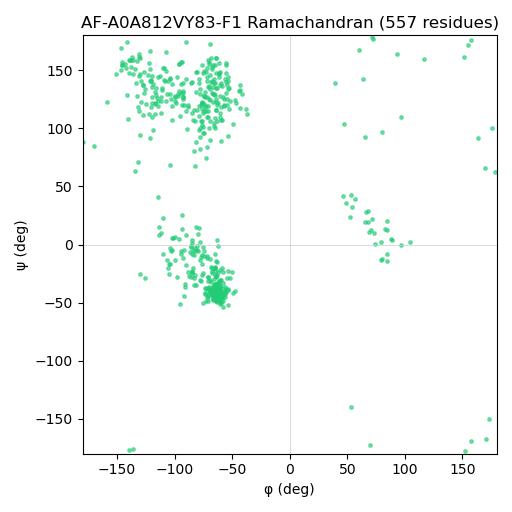0 90.88 236 HIS A C 1
ATOM 1797 O O . HIS A 1 236 ? 14.627 -0.375 -21.283 1.00 90.88 236 HIS A O 1
ATOM 1803 N N . ARG A 1 237 ? 14.162 -2.587 -21.342 1.00 89.94 237 ARG A N 1
ATOM 1804 C CA . ARG A 1 237 ? 15.531 -3.072 -21.454 1.00 89.94 237 ARG A CA 1
ATOM 1805 C C . ARG A 1 237 ? 15.903 -3.135 -22.920 1.00 89.94 237 ARG A C 1
ATOM 1807 O O . ARG A 1 237 ? 15.334 -3.927 -23.661 1.00 89.94 237 ARG A O 1
ATOM 1814 N N . CYS A 1 238 ? 16.871 -2.338 -23.334 1.00 82.38 238 CYS A N 1
ATOM 1815 C CA . CYS A 1 238 ? 17.320 -2.367 -24.710 1.00 82.38 238 CYS A CA 1
ATOM 1816 C C . CYS A 1 238 ? 18.825 -2.225 -24.792 1.00 82.38 238 CYS A C 1
ATOM 1818 O O . CYS A 1 238 ? 19.376 -1.132 -24.669 1.00 82.38 238 CYS A O 1
ATOM 1820 N N . ASP A 1 239 ? 19.430 -3.354 -25.134 1.00 70.38 239 ASP A N 1
ATOM 1821 C CA . ASP A 1 239 ? 20.868 -3.526 -25.278 1.00 70.38 239 ASP A CA 1
ATOM 1822 C C . ASP A 1 239 ? 21.377 -3.045 -26.659 1.00 70.38 239 ASP A C 1
ATOM 1824 O O . ASP A 1 239 ? 22.577 -3.031 -26.910 1.00 70.38 239 ASP A O 1
ATOM 1828 N N . GLN A 1 240 ? 20.477 -2.654 -27.578 1.00 62.44 240 GLN A N 1
ATOM 1829 C CA . GLN A 1 240 ? 20.831 -2.164 -28.916 1.00 62.44 240 GLN A CA 1
ATOM 1830 C C . GLN A 1 240 ? 20.825 -0.631 -29.010 1.00 62.44 240 GLN A C 1
ATOM 1832 O O . GLN A 1 240 ? 19.792 0.023 -28.844 1.00 62.44 240 GLN A O 1
ATOM 1837 N N . GLU A 1 241 ? 21.965 -0.053 -29.387 1.00 54.06 241 GLU A N 1
ATOM 1838 C CA . GLU A 1 241 ? 22.093 1.354 -29.776 1.00 54.06 241 GLU A CA 1
ATOM 1839 C C . GLU A 1 241 ? 21.691 1.552 -31.249 1.00 54.06 241 GLU A C 1
ATOM 1841 O O . GLU A 1 241 ? 22.509 1.844 -32.115 1.00 54.06 241 GLU A O 1
ATOM 1846 N N . GLY A 1 242 ? 20.411 1.374 -31.576 1.00 49.81 242 GLY A N 1
ATOM 1847 C CA . GLY A 1 242 ? 19.920 1.662 -32.929 1.00 49.81 242 GLY A CA 1
ATOM 1848 C C . GLY A 1 242 ? 19.869 3.170 -33.209 1.00 49.81 242 GLY A C 1
ATOM 1849 O O . GLY A 1 242 ? 19.268 3.927 -32.443 1.00 49.81 242 GLY A O 1
ATOM 1850 N N . GLU A 1 243 ? 20.475 3.638 -34.301 1.00 42.56 243 GLU A N 1
ATOM 1851 C CA . GLU A 1 243 ? 20.293 5.010 -34.797 1.00 42.56 243 GLU A CA 1
ATOM 1852 C C . GLU A 1 243 ? 18.880 5.193 -35.393 1.00 42.56 243 GLU A C 1
ATOM 1854 O O . GLU A 1 243 ? 18.402 4.356 -36.155 1.00 42.56 243 GLU A O 1
ATOM 1859 N N . GLY A 1 244 ? 18.199 6.300 -35.068 1.00 48.66 244 GLY A N 1
ATOM 1860 C CA . GLY A 1 244 ? 16.961 6.724 -35.749 1.00 48.66 244 GLY A CA 1
ATOM 1861 C C . GLY A 1 244 ? 15.624 6.343 -35.098 1.00 48.66 244 GLY A C 1
ATOM 1862 O O . GLY A 1 244 ? 14.577 6.731 -35.614 1.00 48.66 244 GLY A O 1
ATOM 1863 N N . MET A 1 245 ? 15.621 5.645 -33.961 1.00 51.72 245 MET A N 1
ATOM 1864 C CA . MET A 1 245 ? 14.405 5.413 -33.173 1.00 51.72 245 MET A CA 1
ATOM 1865 C C . MET A 1 245 ? 14.252 6.498 -32.100 1.00 51.72 245 MET A C 1
ATOM 1867 O O . MET A 1 245 ? 15.241 6.861 -31.473 1.00 51.72 245 MET A O 1
ATOM 1871 N N . ASP A 1 246 ? 13.040 7.010 -31.863 1.00 54.94 246 ASP A N 1
ATOM 1872 C CA . ASP A 1 246 ? 12.749 7.796 -30.654 1.00 54.94 246 ASP A CA 1
ATOM 1873 C C . ASP A 1 246 ? 13.016 6.899 -29.431 1.00 54.94 246 ASP A C 1
ATOM 1875 O O . ASP A 1 246 ? 12.319 5.898 -29.226 1.00 54.94 246 ASP A O 1
ATOM 1879 N N . LYS A 1 247 ? 14.117 7.170 -28.715 1.00 62.19 247 LYS A N 1
ATOM 1880 C CA . LYS A 1 247 ? 14.746 6.217 -27.784 1.00 62.19 247 LYS A CA 1
ATOM 1881 C C . LYS A 1 247 ? 14.050 6.151 -26.419 1.00 62.19 247 LYS A C 1
ATOM 1883 O O . LYS A 1 247 ? 14.398 5.278 -25.624 1.00 62.19 247 LYS A O 1
ATOM 1888 N N . GLY A 1 248 ? 13.043 6.987 -26.162 1.00 70.88 248 GLY A N 1
ATOM 1889 C CA . GLY A 1 248 ? 12.493 7.160 -24.816 1.00 70.88 248 GLY A CA 1
ATOM 1890 C C . GLY A 1 248 ? 13.479 7.879 -23.893 1.00 70.88 248 GLY A C 1
ATOM 1891 O O . GLY A 1 248 ? 14.522 8.361 -24.335 1.00 70.88 248 GLY A O 1
ATOM 1892 N N . ASP A 1 249 ? 13.147 7.958 -22.606 1.00 82.88 249 ASP A N 1
ATOM 1893 C CA . ASP A 1 249 ? 13.976 8.655 -21.621 1.00 82.88 249 ASP A CA 1
ATOM 1894 C C . ASP A 1 249 ? 14.908 7.666 -20.907 1.00 82.88 249 ASP A C 1
ATOM 1896 O O . ASP A 1 249 ? 14.454 6.809 -20.148 1.00 82.88 249 ASP A O 1
ATOM 1900 N N . GLU A 1 250 ? 16.216 7.745 -21.156 1.00 87.69 250 GLU A N 1
ATOM 1901 C CA . GLU A 1 250 ? 17.186 6.827 -20.550 1.00 87.69 250 GLU A CA 1
ATOM 1902 C C . GLU A 1 250 ? 17.345 7.097 -19.050 1.00 87.69 250 GLU A C 1
ATOM 1904 O O . GLU A 1 250 ? 17.601 8.230 -18.636 1.00 87.69 250 GLU A O 1
ATOM 1909 N N . ILE A 1 251 ? 17.160 6.061 -18.225 1.00 90.75 251 ILE A N 1
ATOM 1910 C CA . ILE A 1 251 ? 17.215 6.151 -16.758 1.00 90.75 251 ILE A CA 1
ATOM 1911 C C . ILE A 1 251 ? 18.602 5.767 -16.249 1.00 90.75 251 ILE A C 1
ATOM 1913 O O . ILE A 1 251 ? 19.219 6.508 -15.484 1.00 90.75 251 ILE A O 1
ATOM 1917 N N . ILE A 1 252 ? 19.080 4.612 -16.699 1.00 90.31 252 ILE A N 1
ATOM 1918 C CA . ILE A 1 252 ? 20.451 4.118 -16.561 1.00 90.31 252 ILE A CA 1
ATOM 1919 C C . ILE A 1 252 ? 20.836 3.468 -17.896 1.00 90.31 252 ILE A C 1
ATOM 1921 O O . ILE A 1 252 ? 19.925 3.072 -18.626 1.00 90.31 252 ILE A O 1
ATOM 1925 N N . PRO A 1 253 ? 22.134 3.318 -18.215 1.00 88.06 253 PRO A N 1
ATOM 1926 C CA . PRO A 1 253 ? 22.556 2.638 -19.437 1.00 88.06 253 PRO A CA 1
ATOM 1927 C C . PRO A 1 253 ? 21.823 1.305 -19.638 1.00 88.06 253 PRO A C 1
ATOM 1929 O O . PRO A 1 253 ? 21.797 0.465 -18.736 1.00 88.06 253 PRO A O 1
ATOM 1932 N N . GLY A 1 254 ? 21.170 1.167 -20.796 1.00 87.38 254 GLY A N 1
ATOM 1933 C CA . GLY A 1 254 ? 20.400 -0.019 -21.190 1.00 87.38 254 GLY A CA 1
ATOM 1934 C C . GLY A 1 254 ? 18.951 -0.084 -20.678 1.00 87.38 254 GLY A C 1
ATOM 1935 O O . GLY A 1 254 ? 18.144 -0.827 -21.241 1.00 87.38 254 GLY A O 1
ATOM 1936 N N . ILE A 1 255 ? 18.560 0.751 -19.702 1.00 90.81 255 ILE A N 1
ATOM 1937 C CA . ILE A 1 255 ? 17.183 0.834 -19.185 1.00 90.81 255 ILE A CA 1
ATOM 1938 C C . ILE A 1 255 ? 16.575 2.206 -19.440 1.00 90.81 255 ILE A C 1
ATOM 1940 O O . ILE A 1 255 ? 17.033 3.239 -18.944 1.00 90.81 255 ILE A O 1
ATOM 1944 N N . ARG A 1 256 ? 15.455 2.206 -20.157 1.00 90.00 256 ARG A N 1
ATOM 1945 C CA . ARG A 1 256 ? 14.780 3.428 -20.589 1.00 90.00 256 ARG A CA 1
ATOM 1946 C C . ARG A 1 256 ? 13.329 3.418 -20.163 1.00 90.00 256 ARG A C 1
ATOM 1948 O O . ARG A 1 256 ? 12.704 2.368 -20.097 1.00 90.00 256 ARG A O 1
ATOM 1955 N N . TRP A 1 257 ? 12.779 4.585 -19.891 1.00 90.75 257 TRP A N 1
ATOM 1956 C CA . TRP A 1 257 ? 11.345 4.750 -19.757 1.00 90.75 257 TRP A CA 1
ATOM 1957 C C . TRP A 1 257 ? 10.722 4.995 -21.134 1.00 90.75 257 TRP A C 1
ATOM 1959 O O . TRP A 1 257 ? 11.261 5.750 -21.948 1.00 90.75 257 TRP A O 1
ATOM 1969 N N . VAL A 1 258 ? 9.565 4.383 -21.384 1.00 86.75 258 VAL A N 1
ATOM 1970 C CA . VAL A 1 258 ? 8.733 4.634 -22.565 1.00 86.75 258 VAL A CA 1
ATOM 1971 C C . VAL A 1 258 ? 7.250 4.701 -22.180 1.00 86.75 258 VAL A C 1
ATOM 1973 O O . VAL A 1 258 ? 6.826 4.055 -21.218 1.00 86.75 258 VAL A O 1
ATOM 1976 N N . PRO A 1 259 ? 6.409 5.428 -22.934 1.00 85.81 259 PRO A N 1
ATOM 1977 C CA . PRO A 1 259 ? 4.962 5.309 -22.802 1.00 85.81 259 PRO A CA 1
ATOM 1978 C C . PRO A 1 259 ? 4.493 3.888 -23.140 1.00 85.81 259 PRO A C 1
ATOM 1980 O O . PRO A 1 259 ? 4.993 3.271 -24.082 1.00 85.81 259 PRO A O 1
ATOM 1983 N N . PHE A 1 260 ? 3.471 3.385 -22.443 1.00 86.06 260 PHE A N 1
ATOM 1984 C CA . PHE A 1 260 ? 2.934 2.047 -22.721 1.00 86.06 260 PHE A CA 1
ATOM 1985 C C . PHE A 1 260 ? 2.394 1.899 -24.157 1.00 86.06 260 PHE A C 1
ATOM 1987 O O . PHE A 1 260 ? 2.587 0.863 -24.791 1.00 86.06 260 PHE A O 1
ATOM 1994 N N . SER A 1 261 ? 1.792 2.953 -24.723 1.00 80.75 261 SER A N 1
ATOM 1995 C CA . SER A 1 261 ? 1.379 2.967 -26.135 1.00 80.75 261 SER A CA 1
ATOM 1996 C C . SER A 1 261 ? 2.554 2.696 -27.076 1.00 80.75 261 SER A C 1
ATOM 1998 O O . SER A 1 261 ? 2.424 1.927 -28.025 1.00 80.75 261 SER A O 1
ATOM 2000 N N . ARG A 1 262 ? 3.726 3.262 -26.766 1.00 80.94 262 ARG A N 1
ATOM 2001 C CA . ARG A 1 262 ? 4.940 3.072 -27.552 1.00 80.94 262 ARG A CA 1
ATOM 2002 C C . ARG A 1 262 ? 5.489 1.656 -27.413 1.00 80.94 262 ARG A C 1
ATOM 2004 O O . ARG A 1 262 ? 5.874 1.068 -28.417 1.00 80.94 262 ARG A O 1
ATOM 2011 N N . ALA A 1 263 ? 5.477 1.089 -26.206 1.00 84.75 263 ALA A N 1
ATOM 2012 C CA . ALA A 1 263 ? 5.861 -0.308 -25.991 1.00 84.75 263 ALA A CA 1
ATOM 2013 C C . ALA A 1 263 ? 5.015 -1.261 -26.857 1.00 84.75 263 ALA A C 1
ATOM 2015 O O . ALA A 1 263 ? 5.562 -2.109 -27.561 1.00 84.75 263 ALA A O 1
ATOM 2016 N N . ARG A 1 264 ? 3.691 -1.051 -26.905 1.00 81.44 264 ARG A N 1
ATOM 2017 C CA . ARG A 1 264 ? 2.788 -1.825 -27.775 1.00 81.44 264 ARG A CA 1
ATOM 2018 C C . ARG A 1 264 ? 3.125 -1.682 -29.254 1.00 81.44 264 ARG A C 1
ATOM 2020 O O . ARG A 1 264 ? 3.145 -2.680 -29.964 1.00 81.44 264 ARG A O 1
ATOM 2027 N N . GLU A 1 265 ? 3.405 -0.468 -29.724 1.00 78.25 265 GLU A N 1
ATOM 2028 C CA . GLU A 1 265 ? 3.817 -0.234 -31.114 1.00 78.25 265 GLU A CA 1
ATOM 2029 C C . GLU A 1 265 ? 5.122 -0.960 -31.463 1.00 78.25 265 GLU A C 1
ATOM 2031 O O . GLU A 1 265 ? 5.236 -1.507 -32.559 1.00 78.25 265 GLU A O 1
ATOM 2036 N N . MET A 1 266 ? 6.096 -0.970 -30.546 1.00 80.38 266 MET A N 1
ATOM 2037 C CA . MET A 1 266 ? 7.393 -1.628 -30.741 1.00 80.38 266 MET A CA 1
ATOM 2038 C C . MET A 1 266 ? 7.256 -3.148 -30.816 1.00 80.38 266 MET A C 1
ATOM 2040 O O . MET A 1 266 ? 7.846 -3.760 -31.708 1.00 80.38 266 MET A O 1
ATOM 2044 N N . VAL A 1 267 ? 6.440 -3.737 -29.938 1.00 82.44 267 VAL A N 1
ATOM 2045 C CA . VAL A 1 267 ? 6.139 -5.176 -29.958 1.00 82.44 267 VAL A CA 1
ATOM 2046 C C . VAL A 1 267 ? 5.344 -5.552 -31.207 1.00 82.44 267 VAL A C 1
ATOM 2048 O O . VAL A 1 267 ? 5.725 -6.473 -31.924 1.00 82.44 267 VAL A O 1
ATOM 2051 N N . ALA A 1 268 ? 4.310 -4.781 -31.555 1.00 74.81 268 ALA A N 1
ATOM 2052 C CA . ALA A 1 268 ? 3.514 -5.015 -32.761 1.00 74.81 268 ALA A CA 1
ATOM 2053 C C . ALA A 1 268 ? 4.320 -4.858 -34.062 1.00 74.81 268 ALA A C 1
ATOM 2055 O O . ALA A 1 268 ? 3.982 -5.456 -35.081 1.00 74.81 268 ALA A O 1
ATOM 2056 N N . ALA A 1 269 ? 5.371 -4.033 -34.048 1.00 72.62 269 ALA A N 1
ATOM 2057 C CA . ALA A 1 269 ? 6.293 -3.870 -35.167 1.00 72.62 269 ALA A CA 1
ATOM 2058 C C . ALA A 1 269 ? 7.409 -4.933 -35.204 1.00 72.62 269 ALA A C 1
ATOM 2060 O O . ALA A 1 269 ? 8.207 -4.922 -36.139 1.00 72.62 269 ALA A O 1
ATOM 2061 N N . GLY A 1 270 ? 7.495 -5.818 -34.204 1.00 75.12 270 GLY A N 1
ATOM 2062 C CA . GLY A 1 270 ? 8.567 -6.809 -34.080 1.00 75.12 270 GLY A CA 1
ATOM 2063 C C . GLY A 1 270 ? 9.944 -6.203 -33.791 1.00 75.12 270 GLY A C 1
ATOM 2064 O O . GLY A 1 270 ? 10.956 -6.849 -34.046 1.00 75.12 270 GLY A O 1
ATOM 2065 N N . ILE A 1 271 ? 9.993 -4.960 -33.297 1.00 80.94 271 ILE A N 1
ATOM 2066 C CA . ILE A 1 271 ? 11.247 -4.243 -33.012 1.00 80.94 271 ILE A CA 1
ATOM 2067 C C . ILE A 1 271 ? 11.776 -4.584 -31.615 1.00 80.94 271 ILE A C 1
ATOM 2069 O O . ILE A 1 271 ? 12.979 -4.542 -31.382 1.00 80.94 271 ILE A O 1
ATOM 2073 N N . ALA A 1 272 ? 10.880 -4.927 -30.693 1.00 84.12 272 ALA A N 1
ATOM 2074 C CA . ALA A 1 272 ? 11.209 -5.385 -29.350 1.00 84.12 272 ALA A CA 1
ATOM 2075 C C . ALA A 1 272 ? 10.277 -6.533 -28.965 1.00 84.12 272 ALA A C 1
ATOM 2077 O O . ALA A 1 272 ? 9.188 -6.673 -29.530 1.00 84.12 272 ALA A O 1
ATOM 2078 N N . ARG A 1 273 ? 10.688 -7.347 -27.996 1.00 86.12 273 ARG A N 1
ATOM 2079 C CA . ARG A 1 273 ? 9.836 -8.407 -27.444 1.00 86.12 273 ARG A CA 1
ATOM 2080 C C . ARG A 1 273 ? 9.135 -7.931 -26.183 1.00 86.12 273 ARG A C 1
ATOM 2082 O O . ARG A 1 273 ? 9.619 -7.049 -25.483 1.00 86.12 273 ARG A O 1
ATOM 2089 N N . GLN A 1 274 ? 7.997 -8.530 -25.864 1.00 87.00 274 GLN A N 1
ATOM 2090 C CA . GLN A 1 274 ? 7.213 -8.138 -24.694 1.00 87.00 274 GLN A CA 1
ATOM 2091 C C . GLN A 1 274 ? 7.983 -8.329 -23.374 1.00 87.00 274 GLN A C 1
ATOM 2093 O O . GLN A 1 274 ? 7.837 -7.524 -22.456 1.00 87.00 274 GLN A O 1
ATOM 2098 N N . GLU A 1 275 ? 8.857 -9.335 -23.286 1.00 87.62 275 GLU A N 1
ATOM 2099 C CA . GLU A 1 275 ? 9.652 -9.639 -22.085 1.00 87.62 275 GLU A CA 1
ATOM 2100 C C . GLU A 1 275 ? 10.763 -8.610 -21.817 1.00 87.62 275 GLU A C 1
ATOM 2102 O O . GLU A 1 275 ? 11.365 -8.597 -20.742 1.00 87.62 275 GLU A O 1
ATOM 2107 N N . GLU A 1 276 ? 11.041 -7.737 -22.788 1.00 89.31 276 GLU A N 1
ATOM 2108 C CA . GLU A 1 276 ? 12.008 -6.641 -22.668 1.00 89.31 276 GLU A CA 1
ATOM 2109 C C . GLU A 1 276 ? 11.401 -5.416 -21.975 1.00 89.31 276 GLU A C 1
ATOM 2111 O O . GLU A 1 276 ? 12.108 -4.449 -21.702 1.00 89.31 276 GLU A O 1
ATOM 2116 N N . PHE A 1 277 ? 10.114 -5.452 -21.629 1.00 91.00 277 PHE A N 1
ATOM 2117 C CA . PHE A 1 277 ? 9.422 -4.357 -20.962 1.00 91.00 277 PHE A CA 1
ATOM 2118 C C . PHE A 1 277 ? 8.978 -4.732 -19.550 1.00 91.00 277 PHE A C 1
ATOM 2120 O O . PHE A 1 277 ? 8.540 -5.844 -19.317 1.00 91.00 277 PHE A O 1
ATOM 2127 N N . LEU A 1 278 ? 9.010 -3.800 -18.604 1.00 93.12 278 LEU A N 1
ATOM 2128 C CA . LEU A 1 278 ? 8.397 -3.943 -17.284 1.00 93.12 278 LEU A CA 1
ATOM 2129 C C . LEU A 1 278 ? 7.300 -2.887 -17.154 1.00 93.12 278 LEU A C 1
ATOM 2131 O O . LEU A 1 278 ? 7.595 -1.691 -17.107 1.00 93.12 278 LEU A O 1
ATOM 2135 N N . VAL A 1 279 ? 6.043 -3.332 -17.109 1.00 93.62 279 VAL A N 1
ATOM 2136 C CA . VAL A 1 279 ? 4.877 -2.453 -16.954 1.00 93.62 279 VAL A CA 1
ATOM 2137 C C . VAL A 1 279 ? 4.521 -2.334 -15.478 1.00 93.62 279 VAL A C 1
ATOM 2139 O O . VAL A 1 279 ? 4.348 -3.328 -14.775 1.00 93.62 279 VAL A O 1
ATOM 2142 N N . LEU A 1 280 ? 4.417 -1.098 -15.009 1.00 94.06 280 LEU A N 1
ATOM 2143 C CA . LEU A 1 280 ? 4.222 -0.727 -13.615 1.00 94.06 280 LEU A CA 1
ATOM 2144 C C . LEU A 1 280 ? 2.990 0.171 -13.505 1.00 94.06 280 LEU A C 1
ATOM 2146 O O . LEU A 1 280 ? 2.855 1.114 -14.283 1.00 94.06 280 LEU A O 1
ATOM 2150 N N . SER A 1 281 ? 2.113 -0.093 -12.539 1.00 93.12 281 SER A N 1
ATOM 2151 C CA . SER A 1 281 ? 1.011 0.809 -12.206 1.00 93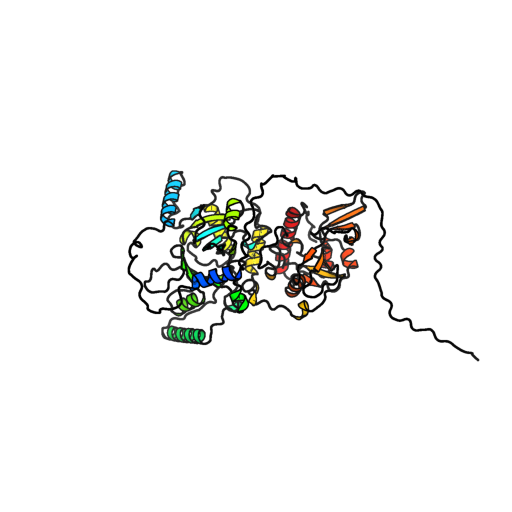.12 281 SER A CA 1
ATOM 2152 C C . SER A 1 281 ? 1.362 1.706 -11.027 1.00 93.12 281 SER A C 1
ATOM 2154 O O . SER A 1 281 ? 1.747 1.223 -9.959 1.00 93.12 281 SER A O 1
ATOM 2156 N N . GLY A 1 282 ? 1.187 3.009 -11.220 1.00 90.88 282 GLY A N 1
ATOM 2157 C CA . GLY A 1 282 ? 1.476 4.023 -10.216 1.00 90.88 282 GLY A CA 1
ATOM 2158 C C . GLY A 1 282 ? 2.970 4.235 -9.962 1.00 90.88 282 GLY A C 1
ATOM 2159 O O . GLY A 1 282 ? 3.839 3.602 -10.563 1.00 90.88 282 GLY A O 1
ATOM 2160 N N . TYR A 1 283 ? 3.270 5.179 -9.074 1.00 91.44 283 TYR A N 1
ATOM 2161 C CA . TYR A 1 283 ? 4.635 5.592 -8.749 1.00 91.44 283 TYR A CA 1
ATOM 2162 C C . TYR A 1 283 ? 4.788 6.004 -7.283 1.00 91.44 283 TYR A C 1
ATOM 2164 O O . TYR A 1 283 ? 3.819 6.154 -6.534 1.00 91.44 283 TYR A O 1
ATOM 2172 N N . CYS A 1 284 ? 6.031 6.181 -6.856 1.00 91.38 284 CYS A N 1
ATOM 2173 C CA . CYS A 1 284 ? 6.402 6.763 -5.576 1.00 91.38 284 CYS A CA 1
ATOM 2174 C C . CYS A 1 284 ? 6.777 8.228 -5.782 1.00 91.38 284 CYS A C 1
ATOM 2176 O O . CYS A 1 284 ? 7.620 8.540 -6.624 1.00 91.38 284 CYS A O 1
ATOM 2178 N N . GLY A 1 285 ? 6.149 9.121 -5.022 1.00 90.06 285 GLY A N 1
ATOM 2179 C CA . GLY A 1 285 ? 6.433 10.551 -5.061 1.00 90.06 285 GLY A CA 1
ATOM 2180 C C . GLY A 1 285 ? 6.909 11.048 -3.705 1.00 90.06 285 GLY A C 1
ATOM 2181 O O . GLY A 1 285 ? 6.298 10.736 -2.683 1.00 90.06 285 GLY A O 1
ATOM 2182 N N . TRP A 1 286 ? 7.959 11.859 -3.718 1.00 90.94 286 TRP A N 1
ATOM 2183 C CA . TRP A 1 286 ? 8.428 12.613 -2.562 1.00 90.94 286 TRP A CA 1
ATOM 2184 C C . TRP A 1 286 ? 8.289 14.098 -2.853 1.00 90.94 286 TRP A C 1
ATOM 2186 O O . TRP A 1 286 ? 8.674 14.563 -3.926 1.00 90.94 286 TRP A O 1
ATOM 2196 N N . SER A 1 287 ? 7.766 14.860 -1.893 1.00 88.50 287 SER A N 1
ATOM 2197 C CA . SER A 1 287 ? 7.787 16.320 -1.986 1.00 88.50 287 SER A CA 1
ATOM 2198 C C . SER A 1 287 ? 9.224 16.846 -1.969 1.00 88.50 287 SER A C 1
ATOM 2200 O O . SER A 1 287 ? 10.143 16.180 -1.486 1.00 88.50 287 SER A O 1
ATOM 2202 N N . ARG A 1 288 ? 9.420 18.080 -2.443 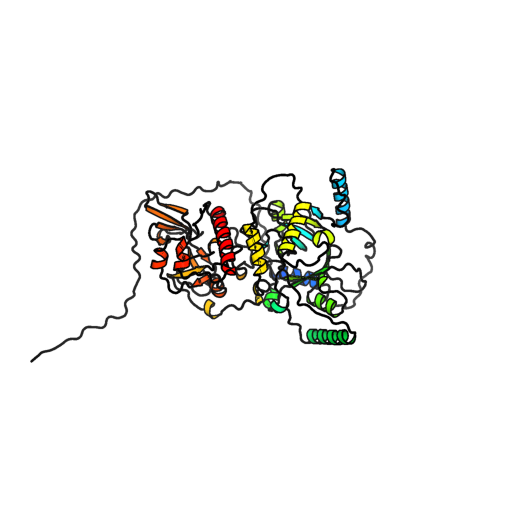1.00 89.12 288 ARG A N 1
ATOM 2203 C CA . ARG A 1 288 ? 10.708 18.784 -2.391 1.00 89.12 288 ARG A CA 1
ATOM 2204 C C . ARG A 1 288 ? 11.407 18.620 -1.033 1.00 89.12 288 ARG A C 1
ATOM 2206 O O . ARG A 1 288 ? 10.905 19.080 -0.012 1.00 89.12 288 ARG A O 1
ATOM 2213 N N . GLY A 1 289 ? 12.590 18.004 -1.047 1.00 86.88 289 GLY A N 1
ATOM 2214 C CA . GLY A 1 289 ? 13.435 17.804 0.136 1.00 86.88 289 GLY A CA 1
ATOM 2215 C C . GLY A 1 289 ? 13.041 16.628 1.036 1.00 86.88 289 GLY A C 1
ATOM 2216 O O . GLY A 1 289 ? 13.855 16.215 1.852 1.00 86.88 289 GLY A O 1
ATOM 2217 N N . GLN A 1 290 ? 11.862 16.026 0.858 1.00 89.94 290 GLN A N 1
ATOM 2218 C CA . GLN A 1 290 ? 11.389 14.937 1.717 1.00 89.94 290 GLN A CA 1
ATOM 2219 C C . GLN A 1 290 ? 12.291 13.698 1.635 1.00 89.94 290 GLN A C 1
ATOM 2221 O O . GLN A 1 290 ? 12.656 13.143 2.667 1.00 89.94 290 GLN A O 1
ATOM 2226 N N . LEU A 1 291 ? 12.686 13.271 0.429 1.00 91.25 291 LEU A N 1
ATOM 2227 C CA . LEU A 1 291 ? 13.564 12.104 0.276 1.00 91.25 291 LEU A CA 1
ATOM 2228 C C . LEU A 1 291 ? 14.937 12.337 0.927 1.00 91.25 291 LEU A C 1
ATOM 2230 O O . LEU A 1 291 ? 15.498 11.433 1.540 1.00 91.25 291 LEU A O 1
ATOM 2234 N N . GLN A 1 292 ? 15.453 13.565 0.829 1.00 90.56 292 GLN A N 1
ATOM 2235 C CA . GLN A 1 292 ? 16.701 13.959 1.479 1.00 90.56 292 GLN A CA 1
ATOM 2236 C C . GLN A 1 292 ? 16.578 13.854 3.008 1.00 90.56 292 GLN A C 1
ATOM 2238 O O . GLN A 1 292 ? 17.436 13.248 3.641 1.00 90.56 292 GLN A O 1
ATOM 2243 N N . GLU A 1 293 ? 15.487 14.363 3.590 1.00 89.88 293 GLU A N 1
ATOM 2244 C CA . GLU A 1 293 ? 15.208 14.243 5.028 1.00 89.88 293 GLU A CA 1
ATOM 2245 C C . GLU A 1 293 ? 15.088 12.773 5.474 1.00 89.88 293 GLU A C 1
ATOM 2247 O O . GLU A 1 293 ? 15.614 12.396 6.522 1.00 89.88 293 GLU A O 1
ATOM 2252 N N . GLU A 1 294 ? 14.427 11.921 4.681 1.00 90.38 294 GLU A N 1
ATOM 2253 C CA . GLU A 1 294 ? 14.279 10.488 4.979 1.00 90.38 294 GLU A CA 1
ATOM 2254 C C . GLU A 1 294 ? 15.620 9.734 4.943 1.00 90.38 294 GLU A C 1
ATOM 2256 O O . GLU A 1 294 ? 15.833 8.815 5.741 1.00 90.38 294 GLU A O 1
ATOM 2261 N N . LEU A 1 295 ? 16.531 10.125 4.046 1.00 89.75 295 LEU A N 1
ATOM 2262 C CA . LEU A 1 295 ? 17.887 9.578 3.960 1.00 89.75 295 LEU A CA 1
ATOM 2263 C C . LEU A 1 295 ? 18.781 10.075 5.102 1.00 89.75 295 LEU A C 1
ATOM 2265 O O . LEU A 1 295 ? 19.503 9.278 5.698 1.00 89.75 295 LEU A O 1
ATOM 2269 N N . GLU A 1 296 ? 18.698 11.359 5.452 1.00 88.00 296 GLU A N 1
ATOM 2270 C CA . GLU A 1 296 ? 19.437 11.956 6.573 1.00 88.00 296 GLU A CA 1
ATOM 2271 C C . GLU A 1 296 ? 19.010 11.385 7.927 1.00 88.00 296 GLU A C 1
ATOM 2273 O O . GLU A 1 296 ? 19.845 11.193 8.811 1.00 88.00 296 GLU A O 1
ATOM 2278 N N . ALA A 1 297 ? 17.727 11.048 8.085 1.00 86.50 297 ALA A N 1
ATOM 2279 C CA . ALA A 1 297 ? 17.236 10.348 9.267 1.00 86.50 297 ALA A CA 1
ATOM 2280 C C . ALA A 1 297 ? 17.829 8.929 9.405 1.00 86.50 297 ALA A C 1
ATOM 2282 O O . ALA A 1 297 ? 17.827 8.361 10.499 1.00 86.50 297 ALA A O 1
ATOM 2283 N N . GLY A 1 298 ? 18.339 8.349 8.310 1.00 82.25 298 GLY A N 1
ATOM 2284 C CA . GLY A 1 298 ? 19.187 7.154 8.301 1.00 82.25 298 GLY A CA 1
ATOM 2285 C C . GLY A 1 298 ? 18.483 5.827 8.586 1.00 82.25 298 GLY A C 1
ATOM 2286 O O . GLY A 1 298 ? 19.132 4.781 8.589 1.00 82.25 298 GLY A O 1
ATOM 2287 N N . HIS A 1 299 ? 17.168 5.839 8.814 1.00 80.69 299 HIS A N 1
ATOM 2288 C CA . HIS A 1 299 ? 16.426 4.655 9.242 1.00 80.69 299 HIS A CA 1
ATOM 2289 C C . HIS A 1 299 ? 15.577 4.018 8.129 1.00 80.69 299 HIS A C 1
ATOM 2291 O O . HIS A 1 299 ? 15.315 2.820 8.195 1.00 80.69 299 HIS A O 1
ATOM 2297 N N . SER A 1 300 ? 15.149 4.763 7.105 1.00 84.75 300 SER A N 1
ATOM 2298 C CA . SER A 1 300 ? 14.189 4.258 6.103 1.00 84.75 300 SER A CA 1
ATOM 2299 C C . SER A 1 300 ? 14.844 3.616 4.879 1.00 84.75 300 SER A C 1
ATOM 2301 O O . SER A 1 300 ? 14.428 2.538 4.457 1.00 84.75 300 SER A O 1
ATOM 2303 N N . TRP A 1 301 ? 15.882 4.246 4.324 1.00 91.50 301 TRP A N 1
ATOM 2304 C CA . TRP A 1 301 ? 16.421 3.892 3.007 1.00 91.50 301 TRP A CA 1
ATOM 2305 C C . TRP A 1 301 ? 17.944 3.726 3.019 1.00 91.50 301 TRP A C 1
ATOM 2307 O O . TRP A 1 301 ? 18.659 4.446 3.715 1.00 91.50 301 TRP A O 1
ATOM 2317 N N . LEU A 1 302 ? 18.431 2.779 2.220 1.00 91.19 302 LEU A N 1
ATOM 2318 C CA . LEU A 1 302 ? 19.786 2.741 1.680 1.00 91.19 302 LEU A CA 1
ATOM 2319 C C . LEU A 1 302 ? 19.739 3.343 0.279 1.00 91.19 302 LEU A C 1
ATOM 2321 O O . LEU A 1 302 ? 18.888 2.957 -0.521 1.00 91.19 302 LEU A O 1
ATOM 2325 N N . LEU A 1 303 ? 20.651 4.262 -0.019 1.00 93.81 303 LEU A N 1
ATOM 2326 C CA . LEU A 1 303 ? 20.793 4.850 -1.345 1.00 93.81 303 LEU A CA 1
ATOM 2327 C C . LEU A 1 303 ? 22.011 4.249 -2.042 1.00 93.81 303 LEU A C 1
ATOM 2329 O O . LEU A 1 303 ? 23.110 4.228 -1.486 1.00 93.81 303 LEU A O 1
ATOM 2333 N N . ALA A 1 304 ? 21.815 3.785 -3.271 1.00 93.44 304 ALA A N 1
ATOM 2334 C CA . ALA A 1 304 ? 22.863 3.186 -4.076 1.00 93.44 304 ALA A CA 1
ATOM 2335 C C . ALA A 1 304 ? 22.808 3.642 -5.535 1.00 93.44 304 ALA A C 1
ATOM 2337 O O . ALA A 1 304 ? 21.777 4.093 -6.043 1.00 93.44 304 ALA A O 1
ATOM 2338 N N . ALA A 1 305 ? 23.942 3.504 -6.210 1.00 92.00 305 ALA A N 1
ATOM 2339 C CA . ALA A 1 305 ? 24.023 3.478 -7.659 1.00 92.00 305 ALA A CA 1
ATOM 2340 C C . ALA A 1 305 ? 24.240 2.026 -8.099 1.00 92.00 305 ALA A C 1
ATOM 2342 O O . ALA A 1 305 ? 24.952 1.275 -7.429 1.00 92.00 305 ALA A O 1
ATOM 2343 N N . ALA A 1 306 ? 23.619 1.649 -9.213 1.00 91.31 306 ALA A N 1
ATOM 2344 C CA . ALA A 1 306 ? 23.685 0.303 -9.763 1.00 91.31 306 ALA A CA 1
ATOM 2345 C C . ALA A 1 306 ? 23.661 0.336 -11.294 1.00 91.31 306 ALA A C 1
ATOM 2347 O O . ALA A 1 306 ? 23.127 1.288 -11.879 1.00 91.31 306 ALA A O 1
ATOM 2348 N N . ASP A 1 307 ? 24.179 -0.715 -11.926 1.00 91.25 307 ASP A N 1
ATOM 2349 C CA . ASP A 1 307 ? 23.926 -1.002 -13.338 1.00 91.25 307 ASP A CA 1
ATOM 2350 C C . ASP A 1 307 ? 22.691 -1.892 -13.555 1.00 91.25 307 ASP A C 1
ATOM 2352 O O . ASP A 1 307 ? 22.040 -2.385 -12.626 1.00 91.25 307 ASP A O 1
ATOM 2356 N N . GLN A 1 308 ? 22.352 -2.082 -14.832 1.00 89.50 308 GLN A N 1
ATOM 2357 C CA . GLN A 1 308 ? 21.269 -2.956 -15.271 1.00 89.50 308 GLN A CA 1
ATOM 2358 C C . GLN A 1 308 ? 21.448 -4.394 -14.764 1.00 89.50 308 GLN A C 1
ATOM 2360 O O . GLN A 1 308 ? 20.472 -5.004 -14.322 1.00 89.50 308 GLN A O 1
ATOM 2365 N N . GLN A 1 309 ? 22.668 -4.934 -14.816 1.00 88.50 309 GLN A N 1
ATOM 2366 C CA . GLN A 1 309 ? 22.950 -6.317 -14.432 1.00 88.50 309 GLN A CA 1
ATOM 2367 C C . GLN A 1 309 ? 22.789 -6.521 -12.921 1.00 88.50 309 GLN A C 1
ATOM 2369 O O . GLN A 1 309 ? 22.166 -7.489 -12.493 1.00 88.50 309 GLN A O 1
ATOM 2374 N N . ALA A 1 310 ? 23.240 -5.581 -12.096 1.00 88.38 310 ALA A N 1
ATOM 2375 C CA . ALA A 1 310 ? 23.035 -5.624 -10.660 1.00 88.38 310 ALA A CA 1
ATOM 2376 C C . ALA A 1 310 ? 21.558 -5.458 -10.307 1.00 88.38 310 ALA A C 1
ATOM 2378 O O . ALA A 1 310 ? 21.089 -6.118 -9.383 1.00 88.38 310 ALA A O 1
ATOM 2379 N N . LEU A 1 311 ? 20.789 -4.627 -11.018 1.00 87.75 311 LEU A N 1
ATOM 2380 C CA . LEU A 1 311 ? 19.372 -4.432 -10.698 1.00 87.75 311 LEU A CA 1
ATOM 2381 C C . LEU A 1 311 ? 18.493 -5.600 -11.130 1.00 87.75 311 LEU A C 1
ATOM 2383 O O . LEU A 1 311 ? 17.731 -6.116 -10.312 1.00 87.75 311 LEU A O 1
ATOM 2387 N N . PHE A 1 312 ? 18.608 -6.030 -12.381 1.00 86.19 312 PHE A N 1
ATOM 2388 C CA . PHE A 1 312 ? 17.698 -6.996 -13.001 1.00 86.19 312 PHE A CA 1
ATOM 2389 C C . PHE A 1 312 ? 18.325 -8.391 -13.163 1.00 86.19 312 PHE A C 1
ATOM 2391 O O . PHE A 1 312 ? 17.619 -9.393 -13.277 1.00 86.19 312 PHE A O 1
ATOM 2398 N N . GLY A 1 313 ? 19.654 -8.506 -13.136 1.00 80.50 313 GLY A N 1
ATOM 2399 C CA . GLY A 1 313 ? 20.353 -9.754 -13.443 1.00 80.50 313 GLY A CA 1
ATOM 2400 C C . GLY A 1 313 ? 19.913 -10.320 -14.793 1.00 80.50 313 GLY A C 1
ATOM 2401 O O . GLY A 1 313 ? 19.638 -9.591 -15.745 1.00 80.50 313 GLY A O 1
ATOM 2402 N N . GLY A 1 314 ? 19.749 -11.643 -14.860 1.00 69.88 314 GLY A N 1
ATOM 2403 C CA . GLY A 1 314 ? 19.252 -12.317 -16.063 1.00 69.88 314 GLY A CA 1
ATOM 2404 C C . GLY A 1 314 ? 17.748 -12.160 -16.341 1.00 69.88 314 GLY A C 1
ATOM 2405 O O . GLY A 1 314 ? 17.287 -12.647 -17.373 1.00 69.88 314 GLY A O 1
ATOM 2406 N N . ARG A 1 315 ? 16.957 -11.532 -15.452 1.00 73.19 315 ARG A N 1
ATOM 2407 C CA . ARG A 1 315 ? 15.489 -11.434 -15.583 1.00 73.19 315 ARG A CA 1
ATOM 2408 C C . ARG A 1 315 ? 14.993 -10.006 -15.385 1.00 73.19 315 ARG A C 1
ATOM 2410 O O . ARG A 1 315 ? 15.041 -9.467 -14.289 1.00 73.19 315 ARG A O 1
ATOM 2417 N N . PHE A 1 316 ? 14.431 -9.423 -16.439 1.00 78.75 316 PHE A N 1
ATOM 2418 C CA . PHE A 1 316 ? 13.974 -8.034 -16.403 1.00 78.75 316 PHE A CA 1
ATOM 2419 C C . PHE A 1 316 ? 12.656 -7.819 -15.642 1.00 78.75 316 PHE A C 1
ATOM 2421 O O . PHE A 1 316 ? 12.429 -6.753 -15.078 1.00 78.75 316 PHE A O 1
ATOM 2428 N N . GLN A 1 317 ? 11.810 -8.847 -15.575 1.00 70.81 317 GLN A N 1
ATOM 2429 C CA . GLN A 1 317 ? 10.544 -8.813 -14.850 1.00 70.81 317 GLN A CA 1
ATOM 2430 C C . GLN A 1 317 ? 10.604 -9.728 -13.622 1.00 70.81 317 GLN A C 1
ATOM 2432 O O . GLN A 1 317 ? 11.030 -10.886 -13.710 1.00 70.81 317 GLN A O 1
ATOM 2437 N N . ALA A 1 318 ? 10.124 -9.233 -12.480 1.00 64.25 318 ALA A N 1
ATOM 2438 C CA . ALA A 1 318 ? 9.738 -10.103 -11.378 1.00 64.25 318 ALA A CA 1
ATOM 2439 C C . ALA A 1 318 ? 8.407 -10.773 -11.743 1.00 64.25 318 ALA A C 1
ATOM 2441 O O . ALA A 1 318 ? 7.459 -10.087 -12.105 1.00 64.25 318 ALA A O 1
ATOM 2442 N N . SER A 1 319 ? 8.332 -12.101 -11.648 1.00 72.94 319 SER A N 1
ATOM 2443 C CA . SER A 1 319 ? 7.105 -12.850 -11.959 1.00 72.94 319 SER A CA 1
ATOM 2444 C C . SER A 1 319 ? 6.359 -13.349 -10.722 1.00 72.94 319 SER A C 1
ATOM 2446 O O . SER A 1 319 ? 5.190 -13.709 -10.817 1.00 72.94 319 SER A O 1
ATOM 2448 N N . THR A 1 320 ? 7.009 -13.380 -9.553 1.00 80.94 320 THR A N 1
ATOM 2449 C CA . THR A 1 320 ? 6.398 -13.828 -8.294 1.00 80.94 320 THR A CA 1
ATOM 2450 C C . THR A 1 320 ? 6.868 -12.988 -7.104 1.00 80.94 320 THR A C 1
ATOM 2452 O O . THR A 1 320 ? 7.998 -12.481 -7.125 1.00 80.94 320 THR A O 1
ATOM 2455 N N . PRO A 1 321 ? 6.042 -12.848 -6.047 1.00 80.44 321 PRO A N 1
ATOM 2456 C CA . PRO A 1 321 ? 6.417 -12.149 -4.815 1.00 80.44 321 PRO A CA 1
ATOM 2457 C C . PRO A 1 321 ? 7.769 -12.597 -4.239 1.00 80.44 321 PRO A C 1
ATOM 2459 O O . PRO A 1 321 ? 8.595 -11.756 -3.884 1.00 80.44 321 PRO A O 1
ATOM 2462 N N . ASP A 1 322 ? 8.041 -13.906 -4.243 1.00 80.62 322 ASP A N 1
ATOM 2463 C CA . ASP A 1 322 ? 9.302 -14.485 -3.762 1.00 80.62 322 ASP A CA 1
ATOM 2464 C C . ASP A 1 322 ? 10.528 -13.956 -4.511 1.00 80.62 322 ASP A C 1
ATOM 2466 O O . ASP A 1 322 ? 11.558 -13.656 -3.905 1.00 80.62 322 ASP A O 1
ATOM 2470 N N . LEU A 1 323 ? 10.435 -13.830 -5.840 1.00 80.25 323 LEU A N 1
ATOM 2471 C CA . LEU A 1 323 ? 11.529 -13.296 -6.652 1.00 80.25 323 LEU A CA 1
ATOM 2472 C C . LEU A 1 323 ? 11.767 -11.816 -6.349 1.00 80.25 323 LEU A C 1
ATOM 2474 O O . LEU A 1 323 ? 12.920 -11.390 -6.283 1.00 80.25 323 LEU A O 1
ATOM 2478 N N . GLY A 1 324 ? 10.697 -11.055 -6.105 1.00 83.50 324 GLY A N 1
ATOM 2479 C CA . GLY A 1 324 ? 10.802 -9.663 -5.676 1.00 83.50 324 GLY A CA 1
ATOM 2480 C C . GLY A 1 324 ? 11.504 -9.516 -4.320 1.00 83.50 324 GLY A C 1
ATOM 2481 O O . GLY A 1 324 ? 12.359 -8.644 -4.153 1.00 83.50 324 GLY A O 1
ATOM 2482 N N . MET A 1 325 ? 11.210 -10.403 -3.366 1.00 84.06 325 MET A N 1
ATOM 2483 C CA . MET A 1 325 ? 11.878 -10.418 -2.059 1.00 84.06 325 MET A CA 1
ATOM 2484 C C . MET A 1 325 ? 13.360 -10.784 -2.170 1.00 84.06 325 MET A C 1
ATOM 2486 O O . MET A 1 325 ? 14.204 -10.085 -1.614 1.00 84.06 325 MET A O 1
ATOM 2490 N N . ARG A 1 326 ? 13.699 -11.810 -2.959 1.00 84.62 326 ARG A N 1
ATOM 2491 C CA . ARG A 1 326 ? 15.098 -12.203 -3.207 1.00 84.62 326 ARG A CA 1
ATOM 2492 C C . ARG A 1 326 ? 15.915 -11.098 -3.874 1.00 84.62 326 ARG A C 1
ATOM 2494 O O . ARG A 1 326 ? 17.110 -10.975 -3.616 1.00 84.62 326 ARG A O 1
ATOM 2501 N N . GLN A 1 327 ? 15.287 -10.290 -4.733 1.00 87.81 327 GLN A N 1
ATOM 2502 C CA . GLN A 1 327 ? 15.941 -9.121 -5.323 1.00 87.81 327 GLN A CA 1
ATOM 2503 C C . GLN A 1 327 ? 16.352 -8.117 -4.240 1.00 87.81 327 GLN A C 1
ATOM 2505 O O . GLN A 1 327 ? 17.483 -7.639 -4.262 1.00 87.81 327 GLN A O 1
ATOM 2510 N N . TRP A 1 328 ? 15.463 -7.827 -3.285 1.00 90.38 328 TRP A N 1
ATOM 2511 C CA . TRP A 1 328 ? 15.785 -6.951 -2.160 1.00 90.38 328 TRP A CA 1
ATOM 2512 C C . TRP A 1 328 ? 16.877 -7.547 -1.265 1.00 90.38 328 TRP A C 1
ATOM 2514 O O . TRP A 1 328 ? 17.845 -6.848 -0.986 1.00 90.38 328 TRP A O 1
ATOM 2524 N N . GLU A 1 329 ? 16.765 -8.826 -0.879 1.00 87.38 329 GLU A N 1
ATOM 2525 C CA . GLU A 1 329 ? 17.747 -9.521 -0.026 1.00 87.38 329 GLU A CA 1
ATOM 2526 C C . GLU A 1 329 ? 19.158 -9.412 -0.614 1.00 87.38 329 GLU A C 1
ATOM 2528 O O . GLU A 1 329 ? 20.066 -8.906 0.042 1.00 87.38 329 GLU A O 1
ATOM 2533 N N . ARG A 1 330 ? 19.316 -9.767 -1.896 1.00 88.19 330 ARG A N 1
ATOM 2534 C CA . ARG A 1 330 ? 20.600 -9.703 -2.603 1.00 88.19 330 ARG A CA 1
ATOM 2535 C C . ARG A 1 330 ? 21.197 -8.294 -2.615 1.00 88.19 330 ARG A C 1
ATOM 2537 O O . ARG A 1 330 ? 22.382 -8.128 -2.342 1.00 88.19 330 ARG A O 1
ATOM 2544 N N . LEU A 1 331 ? 20.403 -7.280 -2.965 1.00 88.94 331 LEU A N 1
ATOM 2545 C CA . LEU A 1 331 ? 20.891 -5.898 -3.044 1.00 88.94 331 LEU A CA 1
ATOM 2546 C C . LEU A 1 331 ? 21.212 -5.329 -1.655 1.00 88.94 331 LEU A C 1
ATOM 2548 O O . LEU A 1 331 ? 22.198 -4.614 -1.485 1.00 88.94 331 LEU A O 1
ATOM 2552 N N . HIS A 1 332 ? 20.391 -5.652 -0.657 1.00 87.44 332 HIS A N 1
ATOM 2553 C CA . HIS A 1 332 ? 20.599 -5.231 0.721 1.00 87.44 332 HIS A CA 1
ATOM 2554 C C . HIS A 1 332 ? 21.875 -5.857 1.308 1.00 87.44 332 HIS A C 1
ATOM 2556 O O . HIS A 1 332 ? 22.674 -5.141 1.907 1.00 87.44 332 HIS A O 1
ATOM 2562 N N . GLU A 1 333 ? 22.105 -7.157 1.098 1.00 84.25 333 GLU A N 1
ATOM 2563 C CA . GLU A 1 333 ? 23.320 -7.866 1.535 1.00 84.25 333 GLU A CA 1
ATOM 2564 C C . GLU A 1 333 ? 24.594 -7.310 0.886 1.00 84.25 333 GLU A C 1
ATOM 2566 O O . GLU A 1 333 ? 25.607 -7.142 1.559 1.00 84.25 333 GLU A O 1
ATOM 2571 N N . GLN A 1 334 ? 24.550 -6.961 -0.403 1.00 84.25 334 GLN A N 1
ATOM 2572 C CA . GLN A 1 334 ? 25.698 -6.360 -1.091 1.00 84.25 334 GLN A CA 1
ATOM 2573 C C . GLN A 1 334 ? 26.068 -4.972 -0.540 1.00 84.25 334 GLN A C 1
ATOM 2575 O O . GLN A 1 334 ? 27.245 -4.612 -0.509 1.00 84.25 334 GLN A O 1
ATOM 2580 N N . LEU A 1 335 ? 25.080 -4.184 -0.102 1.00 82.88 335 LEU A N 1
ATOM 2581 C CA . LEU A 1 335 ? 25.307 -2.847 0.460 1.00 82.88 335 LEU A CA 1
ATOM 2582 C C . LEU A 1 335 ? 25.643 -2.854 1.951 1.00 82.88 335 LEU A C 1
ATOM 2584 O O . LEU A 1 335 ? 26.233 -1.889 2.444 1.00 82.88 335 LEU A O 1
ATOM 2588 N N . PHE A 1 336 ? 25.244 -3.896 2.675 1.00 76.75 336 PHE A N 1
ATOM 2589 C CA . PHE A 1 336 ? 25.372 -3.977 4.122 1.00 76.75 336 PHE A CA 1
ATOM 2590 C C . PHE A 1 336 ? 26.272 -5.158 4.504 1.00 76.75 336 PHE A C 1
ATOM 2592 O O . PHE A 1 336 ? 25.822 -6.299 4.559 1.00 76.75 336 PHE A O 1
ATOM 2599 N N . ASP A 1 337 ? 27.554 -4.883 4.783 1.00 57.66 337 ASP A N 1
ATOM 2600 C CA . ASP A 1 337 ? 28.509 -5.913 5.214 1.00 57.66 337 ASP A CA 1
ATOM 2601 C C . ASP A 1 337 ? 28.033 -6.546 6.534 1.00 57.66 337 ASP A C 1
ATOM 2603 O O . ASP A 1 337 ? 27.994 -5.898 7.586 1.00 57.66 337 ASP A O 1
ATOM 2607 N N . LEU A 1 338 ? 27.667 -7.830 6.471 1.00 50.75 338 LEU A N 1
ATOM 2608 C CA . LEU A 1 338 ? 26.949 -8.591 7.504 1.00 50.75 338 LEU A CA 1
ATOM 2609 C C . LEU A 1 338 ? 27.695 -8.761 8.851 1.00 50.75 338 LEU A C 1
ATOM 2611 O O . LEU A 1 338 ? 27.210 -9.460 9.740 1.00 50.75 338 LEU A O 1
ATOM 2615 N N . ALA A 1 339 ? 28.870 -8.152 9.023 1.00 38.06 339 ALA A N 1
ATOM 2616 C CA . ALA A 1 339 ? 29.710 -8.289 10.213 1.00 38.06 339 ALA A CA 1
ATOM 2617 C C . ALA A 1 339 ? 29.458 -7.216 11.294 1.00 38.06 339 ALA A C 1
ATOM 2619 O O . ALA A 1 339 ? 29.905 -7.377 12.430 1.00 38.06 339 ALA A O 1
ATOM 2620 N N . SER A 1 340 ? 28.710 -6.151 10.990 1.00 44.47 340 SER A N 1
ATOM 2621 C CA . SER A 1 340 ? 28.432 -5.057 11.940 1.00 44.47 340 SER A CA 1
ATOM 2622 C C . SER A 1 340 ? 27.012 -5.141 12.503 1.00 44.47 340 SER A C 1
ATOM 2624 O O . SER A 1 340 ? 26.152 -4.344 12.160 1.00 44.47 340 SER A O 1
ATOM 2626 N N . SER A 1 341 ? 26.810 -6.179 13.313 1.00 43.75 341 SER A N 1
ATOM 2627 C CA . SER A 1 341 ? 25.901 -6.306 14.460 1.00 43.75 341 SER A CA 1
ATOM 2628 C C . SER A 1 341 ? 24.473 -5.700 14.459 1.00 43.75 341 SER A C 1
ATOM 2630 O O . SER A 1 341 ? 24.222 -4.526 14.217 1.00 43.75 341 SER A O 1
ATOM 2632 N N . VAL A 1 342 ? 23.593 -6.537 15.026 1.00 39.59 342 VAL A N 1
ATOM 2633 C CA . VAL A 1 342 ? 22.367 -6.237 15.792 1.00 39.59 342 VAL A CA 1
ATOM 2634 C C . VAL A 1 342 ? 21.044 -6.273 15.010 1.00 39.59 342 VAL A C 1
ATOM 2636 O O . VAL A 1 342 ? 20.726 -5.403 14.212 1.00 39.59 342 VAL A O 1
ATOM 2639 N N . ASP A 1 343 ? 20.274 -7.313 15.351 1.00 40.16 343 ASP A N 1
ATOM 2640 C CA . ASP A 1 343 ? 18.876 -7.614 15.038 1.00 40.16 343 ASP A CA 1
ATOM 2641 C C . ASP A 1 343 ? 18.518 -7.876 13.569 1.00 40.16 343 ASP A C 1
ATOM 2643 O O . ASP A 1 343 ? 18.060 -7.002 12.835 1.00 40.16 343 ASP A O 1
ATOM 2647 N N . ARG A 1 344 ? 18.551 -9.165 13.183 1.00 49.19 344 ARG A N 1
ATOM 2648 C CA . ARG A 1 344 ? 17.531 -9.683 12.257 1.00 49.19 344 ARG A CA 1
ATOM 2649 C C . ARG A 1 344 ? 16.183 -9.469 12.945 1.00 49.19 344 ARG A C 1
ATOM 2651 O O . ARG A 1 344 ? 15.758 -10.307 13.737 1.00 49.19 344 ARG A O 1
ATOM 2658 N N . PHE A 1 345 ? 15.576 -8.305 12.735 1.00 55.97 345 PHE A N 1
ATOM 2659 C CA . PHE A 1 345 ? 14.210 -8.047 13.163 1.00 55.97 345 PHE A CA 1
ATOM 2660 C C . PHE A 1 345 ? 13.331 -9.152 12.575 1.00 55.97 345 PHE A C 1
ATOM 2662 O O . PHE A 1 345 ? 13.373 -9.390 11.371 1.00 55.97 345 PHE A O 1
ATOM 2669 N N . ASP A 1 346 ? 12.580 -9.850 13.428 1.00 58.12 346 ASP A N 1
ATOM 2670 C CA . ASP A 1 346 ? 11.592 -10.832 12.987 1.00 58.12 346 ASP A CA 1
ATOM 2671 C C . ASP A 1 346 ? 10.401 -10.088 12.373 1.00 58.12 346 ASP A C 1
ATOM 2673 O O . ASP A 1 346 ? 9.412 -9.752 13.030 1.00 58.12 346 ASP A O 1
ATOM 2677 N N . ASP A 1 347 ? 10.546 -9.752 11.098 1.00 73.75 347 ASP A N 1
ATOM 2678 C CA . ASP A 1 347 ? 9.524 -9.122 10.280 1.00 73.75 347 ASP A CA 1
ATOM 2679 C C . ASP A 1 347 ? 8.709 -10.158 9.491 1.00 73.75 347 ASP A C 1
ATOM 2681 O O . ASP A 1 347 ? 7.921 -9.786 8.623 1.00 73.75 347 ASP A O 1
ATOM 2685 N N . GLN A 1 348 ? 8.822 -11.452 9.827 1.00 81.75 348 GLN A N 1
ATOM 2686 C CA . GLN A 1 348 ? 8.183 -12.552 9.102 1.00 81.75 348 GLN A CA 1
ATOM 2687 C C . GLN A 1 348 ? 6.674 -12.339 8.942 1.00 81.75 348 GLN A C 1
ATOM 2689 O O . GLN A 1 348 ? 6.108 -12.612 7.886 1.00 81.75 348 GLN A O 1
ATOM 2694 N N . THR A 1 349 ? 6.018 -11.788 9.969 1.00 83.25 349 THR A N 1
ATOM 2695 C CA . THR A 1 349 ? 4.591 -11.434 9.903 1.00 83.25 349 THR A CA 1
ATOM 2696 C C . THR A 1 349 ? 4.322 -10.329 8.880 1.00 83.25 349 THR A C 1
ATOM 2698 O O . THR A 1 349 ? 3.363 -10.417 8.117 1.00 83.25 349 THR A O 1
ATOM 2701 N N . ALA A 1 350 ? 5.148 -9.281 8.858 1.00 82.81 350 ALA A N 1
ATOM 2702 C CA . ALA A 1 350 ? 4.986 -8.159 7.940 1.00 82.81 350 ALA A CA 1
ATOM 2703 C C . ALA A 1 350 ? 5.311 -8.576 6.496 1.00 82.81 350 ALA A C 1
ATOM 2705 O O . ALA A 1 350 ? 4.590 -8.190 5.576 1.00 82.81 350 ALA A O 1
ATOM 2706 N N . ARG A 1 351 ? 6.319 -9.437 6.310 1.00 85.31 351 ARG A N 1
ATOM 2707 C CA . ARG A 1 351 ? 6.657 -10.056 5.026 1.00 85.31 351 ARG A CA 1
ATOM 2708 C C . ARG A 1 351 ? 5.535 -10.951 4.508 1.00 85.31 351 ARG A C 1
ATOM 2710 O O . ARG A 1 351 ? 5.099 -10.757 3.380 1.00 85.31 351 ARG A O 1
ATOM 2717 N N . ALA A 1 352 ? 5.012 -11.857 5.334 1.00 87.12 352 ALA A N 1
ATOM 2718 C CA . ALA A 1 352 ? 3.897 -12.723 4.952 1.00 87.12 352 ALA A CA 1
ATOM 2719 C C . ALA A 1 352 ? 2.630 -11.914 4.623 1.00 87.12 352 ALA A C 1
ATOM 2721 O O . ALA A 1 352 ? 1.919 -12.215 3.665 1.00 87.12 352 ALA A O 1
ATOM 2722 N N . ALA A 1 353 ? 2.366 -10.842 5.379 1.00 85.31 353 ALA A N 1
ATOM 2723 C CA . ALA A 1 353 ? 1.296 -9.897 5.074 1.00 85.31 353 ALA A CA 1
ATOM 2724 C C . ALA A 1 353 ? 1.505 -9.204 3.716 1.00 85.31 353 ALA A C 1
ATOM 2726 O O . ALA A 1 353 ? 0.545 -9.035 2.965 1.00 85.31 353 ALA A O 1
ATOM 2727 N N . LEU A 1 354 ? 2.743 -8.824 3.386 1.00 86.94 354 LEU A N 1
ATOM 2728 C CA . LEU A 1 354 ? 3.080 -8.179 2.120 1.00 86.94 354 LEU A CA 1
ATOM 2729 C C . LEU A 1 354 ? 2.996 -9.147 0.925 1.00 86.94 354 LEU A C 1
ATOM 2731 O O . LEU A 1 354 ? 2.415 -8.791 -0.096 1.00 86.94 354 LEU A O 1
ATOM 2735 N N . GLU A 1 355 ? 3.531 -10.363 1.047 1.00 87.00 355 GLU A N 1
ATOM 2736 C CA . GLU A 1 355 ? 3.443 -11.427 0.028 1.00 87.00 355 GLU A CA 1
ATOM 2737 C C . GLU A 1 355 ? 1.995 -11.767 -0.301 1.00 87.00 355 GLU A C 1
ATOM 2739 O O . GLU A 1 355 ? 1.599 -11.845 -1.469 1.00 87.00 355 GLU A O 1
ATOM 2744 N N . ARG A 1 356 ? 1.176 -11.883 0.743 1.00 85.25 356 ARG A N 1
ATOM 2745 C CA . ARG A 1 356 ? -0.250 -12.080 0.575 1.00 85.25 356 ARG A CA 1
ATOM 2746 C C . ARG A 1 356 ? -0.920 -10.894 -0.104 1.00 85.25 356 ARG A C 1
ATOM 2748 O O . ARG A 1 356 ? -1.666 -11.093 -1.054 1.00 85.25 356 ARG A O 1
ATOM 2755 N N . TRP A 1 357 ? -0.648 -9.676 0.359 1.00 85.06 357 TRP A N 1
ATOM 2756 C CA . TRP A 1 357 ? -1.210 -8.477 -0.256 1.00 85.06 357 TRP A CA 1
ATOM 2757 C C . TRP A 1 357 ? -0.873 -8.396 -1.748 1.00 85.06 357 TRP A C 1
ATOM 2759 O O . TRP A 1 357 ? -1.762 -8.099 -2.531 1.00 85.06 357 TRP A O 1
ATOM 2769 N N . MET A 1 358 ? 0.361 -8.724 -2.151 1.00 85.25 358 MET A N 1
ATOM 2770 C CA . MET A 1 358 ? 0.747 -8.776 -3.568 1.00 85.25 358 MET A CA 1
ATOM 2771 C C . MET A 1 358 ? -0.037 -9.829 -4.363 1.00 85.25 358 MET A C 1
ATOM 2773 O O . MET A 1 358 ? -0.360 -9.603 -5.526 1.00 85.25 358 MET A O 1
ATOM 2777 N N . THR A 1 359 ? -0.347 -10.968 -3.743 1.00 83.81 359 THR A N 1
ATOM 2778 C CA . THR A 1 359 ? -1.131 -12.046 -4.368 1.00 83.81 359 THR A CA 1
ATOM 2779 C C . THR A 1 359 ? -2.603 -11.661 -4.523 1.00 83.81 359 THR A C 1
ATOM 2781 O O . THR A 1 359 ? -3.214 -11.975 -5.540 1.00 83.81 359 THR A O 1
ATOM 2784 N N . ASP A 1 360 ? -3.145 -10.943 -3.539 1.00 80.31 360 ASP A N 1
ATOM 2785 C CA . ASP A 1 360 ? -4.543 -10.509 -3.479 1.00 80.31 360 ASP A CA 1
ATOM 2786 C C . ASP A 1 360 ? -4.767 -9.123 -4.139 1.00 80.31 360 ASP A C 1
ATOM 2788 O O . ASP A 1 360 ? -5.857 -8.557 -4.013 1.00 80.31 360 ASP A O 1
ATOM 2792 N N . LEU A 1 361 ? -3.757 -8.556 -4.823 1.00 82.38 361 LEU A N 1
ATOM 2793 C CA . LEU A 1 361 ? -3.855 -7.263 -5.513 1.00 82.38 361 LEU A CA 1
ATOM 2794 C C . LEU A 1 361 ? -4.954 -7.304 -6.579 1.00 82.38 361 LEU A C 1
ATOM 2796 O O . LEU A 1 361 ? -4.864 -8.058 -7.549 1.00 82.38 361 LEU A O 1
ATOM 2800 N N . LYS A 1 362 ? -5.969 -6.453 -6.412 1.00 83.62 362 LYS A N 1
ATOM 2801 C CA . LYS A 1 362 ? -7.104 -6.347 -7.335 1.00 83.62 362 LYS A CA 1
ATOM 2802 C C . LYS A 1 362 ? -6.907 -5.242 -8.379 1.00 83.62 362 LYS A C 1
ATOM 2804 O O . LYS A 1 362 ? -6.200 -4.264 -8.103 1.00 83.62 362 LYS A O 1
ATOM 2809 N N . PRO A 1 363 ? -7.584 -5.318 -9.539 1.00 86.38 363 PRO A N 1
ATOM 2810 C CA . PRO A 1 363 ? -7.480 -4.298 -10.578 1.00 86.38 363 PRO A CA 1
ATOM 2811 C C . PRO A 1 363 ? -7.828 -2.886 -10.098 1.00 86.38 363 PRO A C 1
ATOM 2813 O O . PRO A 1 363 ? -7.135 -1.938 -10.456 1.00 86.38 363 PRO A O 1
ATOM 2816 N N . GLU A 1 364 ? -8.826 -2.721 -9.225 1.00 81.38 364 GLU A N 1
ATOM 2817 C CA . GLU A 1 364 ? -9.245 -1.407 -8.707 1.00 81.38 364 GLU A CA 1
ATOM 2818 C C . GLU A 1 364 ? -8.187 -0.760 -7.799 1.00 81.38 364 GLU A C 1
ATOM 2820 O O . GLU A 1 364 ? -8.183 0.453 -7.590 1.00 81.38 364 GLU A O 1
ATOM 2825 N N . GLN A 1 365 ? -7.266 -1.563 -7.260 1.00 79.19 365 GLN A N 1
ATOM 2826 C CA . GLN A 1 365 ? -6.166 -1.099 -6.411 1.00 79.19 365 GLN A CA 1
ATOM 2827 C C . GLN A 1 365 ? -4.986 -0.604 -7.244 1.00 79.19 365 GLN A C 1
ATOM 2829 O O . GLN A 1 365 ? -4.239 0.277 -6.821 1.00 79.19 365 GLN A O 1
ATOM 2834 N N . LEU A 1 366 ? -4.827 -1.164 -8.440 1.00 84.62 366 LEU A N 1
ATOM 2835 C CA . LEU A 1 366 ? -3.848 -0.728 -9.423 1.00 84.62 366 LEU A CA 1
ATOM 2836 C C . LEU A 1 366 ? -4.406 0.381 -10.318 1.00 84.62 366 LEU A C 1
ATOM 2838 O O . LEU A 1 366 ? -3.631 1.208 -10.783 1.00 84.62 366 LEU A O 1
ATOM 2842 N N . ASN A 1 367 ? -5.719 0.444 -10.529 1.00 85.56 367 ASN A N 1
ATOM 2843 C CA . ASN A 1 367 ? -6.396 1.526 -11.228 1.00 85.56 367 ASN A CA 1
ATOM 2844 C C . ASN A 1 367 ? -7.597 2.037 -10.407 1.00 85.56 367 ASN A C 1
ATOM 2846 O O . ASN A 1 367 ? -8.710 1.527 -10.562 1.00 85.56 367 ASN A O 1
ATOM 2850 N N . PRO A 1 368 ? -7.408 3.091 -9.588 1.00 77.38 368 PRO A N 1
ATOM 2851 C CA . PRO A 1 368 ? -8.471 3.656 -8.759 1.00 77.38 368 PRO A CA 1
ATOM 2852 C C . PRO A 1 368 ? -9.701 4.150 -9.530 1.00 77.38 368 PRO A C 1
ATOM 2854 O O . PRO A 1 368 ? -10.766 4.272 -8.927 1.00 77.38 368 PRO A O 1
ATOM 2857 N N . SER A 1 369 ? -9.590 4.423 -10.837 1.00 76.19 369 SER A N 1
ATOM 2858 C CA . SER A 1 369 ? -10.741 4.830 -11.661 1.00 76.19 369 SER A CA 1
ATOM 2859 C C . SER A 1 369 ? -11.765 3.710 -11.880 1.00 76.19 369 SER A C 1
ATOM 2861 O O . SER A 1 369 ? -12.926 3.986 -12.162 1.00 76.19 369 SER A O 1
ATOM 2863 N N . LEU A 1 370 ? -11.383 2.443 -11.677 1.00 75.69 370 LEU A N 1
ATOM 2864 C CA . LEU A 1 370 ? -12.312 1.310 -11.759 1.00 75.69 370 LEU A CA 1
ATOM 2865 C C . LEU A 1 370 ? -13.252 1.211 -10.551 1.00 75.69 370 LEU A C 1
ATOM 2867 O O . LEU A 1 370 ? -14.199 0.425 -10.574 1.00 75.69 370 LEU A O 1
ATOM 2871 N N . LYS A 1 371 ? -13.014 1.991 -9.488 1.00 70.50 371 LYS A N 1
ATOM 2872 C CA . LYS A 1 371 ? -13.870 1.992 -8.302 1.00 70.50 371 LYS A CA 1
ATOM 2873 C C . LYS A 1 371 ? -15.282 2.466 -8.657 1.00 70.50 371 LYS A C 1
ATOM 2875 O O . LYS A 1 371 ? -15.548 3.661 -8.788 1.00 70.50 371 LYS A O 1
ATOM 2880 N N . VAL A 1 372 ? -16.228 1.533 -8.693 1.00 61.16 372 VAL A N 1
ATOM 2881 C CA . VAL A 1 372 ? -17.657 1.852 -8.733 1.00 61.16 372 VAL A CA 1
ATOM 2882 C C . VAL A 1 372 ? -18.103 2.219 -7.316 1.00 61.16 372 VAL A C 1
ATOM 2884 O O . VAL A 1 372 ? -18.350 1.347 -6.489 1.00 61.16 372 VAL A O 1
ATOM 2887 N N . SER A 1 373 ? -18.187 3.515 -7.009 1.00 59.31 373 SER A N 1
ATOM 2888 C CA . SER A 1 373 ? -18.807 3.965 -5.751 1.00 59.31 373 SER A CA 1
ATOM 2889 C C . SER A 1 373 ? -20.309 3.695 -5.798 1.00 59.31 373 SER A C 1
ATOM 2891 O O . SER A 1 373 ? -20.952 4.046 -6.789 1.00 59.31 373 SER A O 1
ATOM 2893 N N . SER A 1 374 ? -20.888 3.123 -4.738 1.00 57.22 374 SER A N 1
ATOM 2894 C CA . SER A 1 374 ? -22.335 2.900 -4.674 1.00 57.22 374 SER A CA 1
ATOM 2895 C C . SER A 1 374 ? -23.042 4.214 -4.314 1.00 57.22 374 SER A C 1
ATOM 2897 O O . SER A 1 374 ? -22.956 4.665 -3.170 1.00 57.22 374 SER A O 1
ATOM 2899 N N . PRO A 1 375 ? -23.808 4.844 -5.229 1.00 56.47 375 PRO A N 1
ATOM 2900 C CA . PRO A 1 375 ? -24.433 6.143 -4.955 1.00 56.47 375 PRO A CA 1
ATOM 2901 C C . PRO A 1 375 ? -25.463 6.069 -3.820 1.00 56.47 375 PRO A C 1
ATOM 2903 O O . PRO A 1 375 ? -25.711 7.047 -3.119 1.00 56.47 375 PRO A O 1
ATOM 2906 N N . LEU A 1 376 ? -26.060 4.887 -3.630 1.00 57.34 376 LEU A N 1
ATOM 2907 C CA . LEU A 1 376 ? -27.090 4.641 -2.627 1.00 57.34 376 LEU A CA 1
ATOM 2908 C C . LEU A 1 376 ? -26.552 4.786 -1.200 1.00 57.34 376 LEU A C 1
ATOM 2910 O O . LEU A 1 376 ? -27.214 5.421 -0.384 1.00 57.34 376 LEU A O 1
ATOM 2914 N N . LEU A 1 377 ? -25.361 4.257 -0.908 1.00 62.72 377 LEU A N 1
ATOM 2915 C CA . LEU A 1 377 ? -24.780 4.290 0.437 1.00 62.72 377 LEU A CA 1
ATOM 2916 C C . LEU A 1 377 ? -24.302 5.695 0.816 1.00 62.72 377 LEU A C 1
ATOM 2918 O O . LEU A 1 377 ? -24.580 6.142 1.925 1.00 62.72 377 LEU A O 1
ATOM 2922 N N . ARG A 1 378 ? -23.727 6.450 -0.132 1.00 63.16 378 ARG A N 1
ATOM 2923 C CA . ARG A 1 378 ? -23.342 7.857 0.092 1.00 63.16 378 ARG A CA 1
ATOM 2924 C C . ARG A 1 378 ? -24.520 8.795 0.349 1.00 63.16 378 ARG A C 1
ATOM 2926 O O . ARG A 1 378 ? -24.325 9.876 0.878 1.00 63.16 378 ARG A O 1
ATOM 2933 N N . SER A 1 379 ? -25.738 8.413 -0.030 1.00 65.25 379 SER A N 1
ATOM 2934 C CA . SER A 1 379 ? -26.931 9.257 0.132 1.00 65.25 379 SER A CA 1
ATOM 2935 C C . SER A 1 379 ? -27.723 8.997 1.420 1.00 65.25 379 SER A C 1
ATOM 2937 O O . SER A 1 379 ? -28.682 9.717 1.702 1.00 65.25 379 SER A O 1
ATOM 2939 N N . GLN A 1 380 ? -27.353 7.979 2.203 1.00 79.50 380 GLN A N 1
ATOM 2940 C CA . GLN A 1 380 ? -28.113 7.549 3.377 1.00 79.50 380 GLN A CA 1
ATOM 2941 C C . GLN A 1 380 ? -27.491 8.026 4.688 1.00 79.50 380 GLN A C 1
ATOM 2943 O O . GLN A 1 380 ? -26.288 7.925 4.902 1.00 79.50 380 GLN A O 1
ATOM 2948 N N . THR A 1 381 ? -28.342 8.470 5.613 1.00 84.88 381 THR A N 1
ATOM 2949 C CA . THR A 1 381 ? -27.934 8.745 6.994 1.00 84.88 381 THR A CA 1
ATOM 2950 C C . THR A 1 381 ? -27.707 7.432 7.746 1.00 84.88 381 THR A C 1
ATOM 2952 O O . THR A 1 381 ? -28.601 6.584 7.819 1.00 84.88 381 THR A O 1
ATOM 2955 N N . ILE A 1 382 ? -26.535 7.269 8.360 1.00 87.56 382 ILE A N 1
ATOM 2956 C CA . ILE A 1 382 ? -26.237 6.136 9.245 1.00 87.56 382 ILE A CA 1
ATOM 2957 C C . ILE A 1 382 ? -26.636 6.535 10.666 1.00 87.56 382 ILE A C 1
ATOM 2959 O O . ILE A 1 382 ? -26.055 7.444 11.246 1.00 87.56 382 ILE A O 1
ATOM 2963 N N . THR A 1 383 ? -27.636 5.867 11.236 1.00 90.19 383 THR A N 1
ATOM 2964 C CA . THR A 1 383 ? -28.187 6.238 12.547 1.00 90.19 383 THR A CA 1
ATOM 2965 C C . THR A 1 383 ? -27.282 5.835 13.714 1.00 90.19 383 THR A C 1
ATOM 2967 O O . THR A 1 383 ? -26.638 4.780 13.690 1.00 90.19 383 THR A O 1
ATOM 2970 N N . ALA A 1 384 ? -27.303 6.636 14.779 1.00 90.81 384 ALA A N 1
ATOM 2971 C CA . ALA A 1 384 ? -26.688 6.321 16.060 1.00 90.81 384 ALA A CA 1
ATOM 2972 C C . ALA A 1 384 ? -27.201 4.982 16.612 1.00 90.81 384 ALA A C 1
ATOM 2974 O O . ALA A 1 384 ? -28.351 4.592 16.403 1.00 90.81 384 ALA A O 1
ATOM 2975 N N . GLY A 1 385 ? -26.340 4.263 17.331 1.00 89.19 385 GLY A N 1
ATOM 2976 C CA . GLY A 1 385 ? -26.660 2.954 17.896 1.00 89.19 385 GLY A CA 1
ATOM 2977 C C . GLY A 1 385 ? -26.474 1.778 16.933 1.00 89.19 385 GLY A C 1
ATOM 2978 O O . GLY A 1 385 ? -26.540 0.633 17.381 1.00 89.19 385 GLY A O 1
ATOM 2979 N N . ARG A 1 386 ? -26.200 2.020 15.640 1.00 91.69 386 ARG A N 1
ATOM 2980 C CA . ARG A 1 386 ? -25.858 0.943 14.698 1.00 91.69 386 ARG A CA 1
ATOM 2981 C C . ARG A 1 386 ? -24.546 0.275 15.096 1.00 91.69 386 ARG A C 1
ATOM 2983 O O . ARG A 1 386 ? -23.554 0.943 15.405 1.00 91.69 386 ARG A O 1
ATOM 2990 N N . LEU A 1 387 ? -24.564 -1.053 15.059 1.00 95.31 387 LEU A N 1
ATOM 2991 C CA . LEU A 1 387 ? -23.388 -1.891 15.220 1.00 95.31 387 LEU A CA 1
ATOM 2992 C C . LEU A 1 387 ? -22.790 -2.200 13.856 1.00 95.31 387 LEU A C 1
ATOM 2994 O O . LEU A 1 387 ? -23.484 -2.636 12.937 1.00 95.31 387 LEU A O 1
ATOM 2998 N N . LEU A 1 388 ? -21.484 -2.015 13.756 1.00 95.44 388 LEU A N 1
ATOM 2999 C CA . LEU A 1 388 ? -20.702 -2.344 12.578 1.00 95.44 388 LEU A CA 1
ATOM 3000 C C . LEU A 1 388 ? -19.605 -3.336 12.961 1.00 95.44 388 LEU A C 1
ATOM 3002 O O . LEU A 1 388 ? -19.175 -3.394 14.115 1.00 95.44 388 LEU A O 1
ATOM 3006 N N . ARG A 1 389 ? -19.124 -4.101 11.988 1.00 94.50 389 ARG A N 1
ATOM 3007 C CA . ARG A 1 389 ? -18.048 -5.076 12.151 1.00 94.50 389 ARG A CA 1
ATOM 3008 C C . ARG A 1 389 ? -16.956 -4.852 11.115 1.00 94.50 389 ARG A C 1
ATOM 3010 O O . ARG A 1 389 ? -17.249 -4.621 9.951 1.00 94.50 389 ARG A O 1
ATOM 3017 N N . GLY A 1 390 ? -15.700 -4.925 11.533 1.00 92.81 390 GLY A N 1
ATOM 3018 C CA . GLY A 1 390 ? -14.559 -4.942 10.625 1.00 92.81 390 GLY A CA 1
ATOM 3019 C C . GLY A 1 390 ? -14.375 -6.327 10.009 1.00 92.81 390 GLY A C 1
ATOM 3020 O O . GLY A 1 390 ? -14.555 -7.341 10.690 1.00 92.81 390 GLY A O 1
ATOM 3021 N N . SER A 1 391 ? -13.996 -6.361 8.733 1.00 91.25 391 SER A N 1
ATOM 3022 C CA . SER A 1 391 ? -13.596 -7.580 8.020 1.00 91.25 391 SER A CA 1
ATOM 3023 C C . SER A 1 391 ? -12.447 -8.320 8.726 1.00 91.25 391 SER A C 1
ATOM 3025 O O . SER A 1 391 ? -11.648 -7.731 9.462 1.00 91.25 391 SER A O 1
ATOM 3027 N N . ALA A 1 392 ? -12.351 -9.630 8.497 1.00 89.81 392 ALA A N 1
ATOM 3028 C CA . ALA A 1 392 ? -11.240 -10.451 8.966 1.00 89.81 392 ALA A CA 1
ATOM 3029 C C . ALA A 1 392 ? -10.009 -10.401 8.038 1.00 89.81 392 ALA A C 1
ATOM 3031 O O . ALA A 1 392 ? -8.959 -10.916 8.405 1.00 89.81 392 ALA A O 1
ATOM 3032 N N . SER A 1 393 ? -10.113 -9.808 6.846 1.00 86.31 393 SER A N 1
ATOM 3033 C CA . SER A 1 393 ? -9.054 -9.854 5.825 1.00 86.31 393 SER A CA 1
ATOM 3034 C C . SER A 1 393 ? -8.678 -8.488 5.245 1.00 86.31 393 SER A C 1
ATOM 3036 O O . SER A 1 393 ? -7.527 -8.292 4.861 1.00 86.31 393 SER A O 1
ATOM 3038 N N . SER A 1 39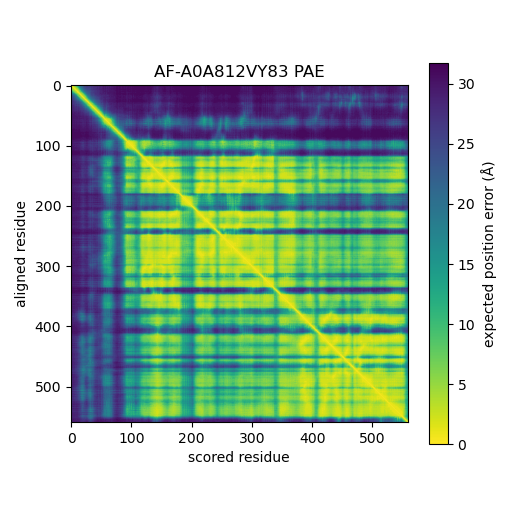4 ? -9.582 -7.503 5.258 1.00 84.88 394 SER A N 1
ATOM 3039 C CA . SER A 1 394 ? -9.355 -6.194 4.616 1.00 84.88 394 SER A CA 1
ATOM 3040 C C . SER A 1 394 ? -8.343 -5.290 5.336 1.00 84.88 394 SER A C 1
ATOM 3042 O O . SER A 1 394 ? -7.954 -4.253 4.808 1.00 84.88 394 SER A O 1
ATOM 3044 N N . TRP A 1 395 ? -7.924 -5.651 6.552 1.00 85.69 395 TRP A N 1
ATOM 3045 C CA . TRP A 1 395 ? -7.076 -4.814 7.414 1.00 85.69 395 TRP A CA 1
ATOM 3046 C C . TRP A 1 395 ? -5.601 -5.226 7.424 1.00 85.69 395 TRP A C 1
ATOM 3048 O O . TRP A 1 395 ? -4.799 -4.639 8.159 1.00 85.69 395 TRP A O 1
ATOM 3058 N N . ILE A 1 396 ? -5.234 -6.203 6.589 1.00 79.75 396 ILE A N 1
ATOM 3059 C CA . ILE A 1 396 ? -3.836 -6.549 6.327 1.00 79.75 396 ILE A CA 1
ATOM 3060 C C . ILE A 1 396 ? -3.138 -5.323 5.723 1.00 79.75 396 ILE A C 1
ATOM 3062 O O . ILE A 1 396 ? -3.701 -4.597 4.904 1.00 79.75 396 ILE A O 1
ATOM 3066 N N . LEU A 1 397 ? -1.914 -5.051 6.173 1.00 74.44 397 LEU A N 1
ATOM 3067 C CA . LEU A 1 397 ? -1.161 -3.828 5.860 1.00 74.44 397 LEU A CA 1
ATOM 3068 C C . LEU A 1 397 ? -1.753 -2.513 6.411 1.00 74.44 397 LEU A C 1
ATOM 3070 O O . LEU A 1 397 ? -1.416 -1.427 5.937 1.00 74.44 397 LEU A O 1
ATOM 3074 N N . GLY A 1 398 ? -2.625 -2.585 7.420 1.00 70.25 398 GLY A N 1
ATOM 3075 C CA . GLY A 1 398 ? -3.114 -1.399 8.131 1.00 70.25 398 GLY A CA 1
ATOM 3076 C C . GLY A 1 398 ? -4.268 -0.663 7.470 1.00 70.25 398 GLY A C 1
ATOM 3077 O O . GLY A 1 398 ? -4.594 0.445 7.899 1.00 70.25 398 GLY A O 1
ATOM 3078 N N . GLY A 1 399 ? -4.905 -1.282 6.480 1.00 73.44 399 GLY A N 1
ATOM 3079 C CA . GLY A 1 399 ? -6.180 -0.840 5.940 1.00 73.44 399 GLY A CA 1
ATOM 3080 C C . GLY A 1 399 ? -6.382 -1.218 4.475 1.00 73.44 399 GLY A C 1
ATOM 3081 O O . GLY A 1 399 ? -5.396 -1.470 3.763 1.00 73.44 399 GLY A O 1
ATOM 3082 N N . PRO A 1 400 ? -7.650 -1.203 4.031 1.00 66.69 400 PRO A N 1
ATOM 3083 C CA . PRO A 1 400 ? -8.005 -1.415 2.636 1.00 66.69 400 PRO A CA 1
ATOM 3084 C C . PRO A 1 400 ? -7.235 -0.406 1.763 1.00 66.69 400 PRO A C 1
ATOM 3086 O O . PRO A 1 400 ? -7.183 0.784 2.111 1.00 66.69 400 PRO A O 1
ATOM 3089 N N . PRO A 1 401 ? -6.567 -0.846 0.680 1.00 56.56 401 PRO A N 1
ATOM 3090 C CA . PRO A 1 401 ? -5.805 0.034 -0.208 1.00 56.56 401 PRO A CA 1
ATOM 3091 C C . PRO A 1 401 ? -6.605 1.234 -0.711 1.00 56.56 401 PRO A C 1
ATOM 3093 O O . PRO A 1 401 ? -6.041 2.304 -0.916 1.00 56.56 401 PRO A O 1
ATOM 3096 N N . GLU A 1 402 ? -7.920 1.068 -0.822 1.00 53.44 402 GLU A N 1
ATOM 3097 C CA . GLU A 1 402 ? -8.884 2.049 -1.293 1.00 53.44 402 GLU A CA 1
ATOM 3098 C C . GLU A 1 402 ? -8.895 3.326 -0.436 1.00 53.44 402 GLU A C 1
ATOM 3100 O O . GLU A 1 402 ? -9.109 4.404 -0.981 1.00 53.44 402 GLU A O 1
ATOM 3105 N N . LEU A 1 403 ? -8.586 3.213 0.861 1.00 53.56 403 LEU A N 1
ATOM 3106 C CA . LEU A 1 403 ? -8.570 4.315 1.831 1.00 53.56 403 LEU A CA 1
ATOM 3107 C C . LEU A 1 403 ? -7.175 4.833 2.157 1.00 53.56 403 LEU A C 1
ATOM 3109 O O . LEU A 1 403 ? -7.009 5.665 3.057 1.00 53.56 403 LEU A O 1
ATOM 3113 N N . ARG A 1 404 ? -6.148 4.339 1.461 1.00 58.69 404 ARG A N 1
ATOM 3114 C CA . ARG A 1 404 ? -4.800 4.889 1.590 1.00 58.69 404 ARG A CA 1
ATOM 3115 C C . ARG A 1 404 ? -4.832 6.263 0.928 1.00 58.69 404 ARG A C 1
ATOM 3117 O O . ARG A 1 404 ? -5.117 6.358 -0.263 1.00 58.69 404 ARG A O 1
ATOM 3124 N N . PRO A 1 405 ? -4.641 7.348 1.691 1.00 42.22 405 PRO A N 1
ATOM 3125 C CA . PRO A 1 405 ? -4.969 8.661 1.179 1.00 42.22 405 PRO A CA 1
ATOM 3126 C C . PRO A 1 405 ? -4.032 9.021 0.020 1.00 42.22 405 PRO A C 1
ATOM 3128 O O . PRO A 1 405 ? -2.816 8.911 0.144 1.00 42.22 405 PRO A O 1
ATOM 3131 N N . ALA A 1 406 ? -4.601 9.565 -1.060 1.00 36.44 406 ALA A N 1
ATOM 3132 C CA . ALA A 1 406 ? -3.871 10.272 -2.121 1.00 36.44 406 ALA A CA 1
ATOM 3133 C C . ALA A 1 406 ? -3.148 11.544 -1.610 1.00 36.44 406 ALA A C 1
ATOM 3135 O O . ALA A 1 406 ? -2.497 12.259 -2.367 1.00 36.44 406 ALA A O 1
ATOM 3136 N N . LYS A 1 407 ? -3.286 11.855 -0.314 1.00 34.59 407 LYS A N 1
ATOM 3137 C CA . LYS A 1 407 ? -2.602 12.935 0.398 1.00 34.59 407 LYS A CA 1
ATOM 3138 C C . LYS A 1 407 ? -1.799 12.340 1.557 1.00 34.59 407 LYS A C 1
ATOM 3140 O O . LYS A 1 407 ? -2.310 11.453 2.239 1.00 34.59 407 LYS A O 1
ATOM 3145 N N . PRO A 1 408 ? -0.582 12.831 1.839 1.00 36.66 408 PRO A N 1
ATOM 3146 C CA . PRO A 1 408 ? 0.202 12.354 2.971 1.00 36.66 408 PRO A CA 1
ATOM 3147 C C . PRO A 1 408 ? -0.629 12.450 4.253 1.00 36.66 408 PRO A C 1
ATOM 3149 O O . PRO A 1 408 ? -1.297 13.461 4.494 1.00 36.66 408 PRO A O 1
ATOM 3152 N N . LYS A 1 409 ? -0.609 11.379 5.058 1.00 44.34 409 LYS A N 1
ATOM 3153 C CA . LYS A 1 409 ? -1.281 11.323 6.361 1.00 44.34 409 LYS A CA 1
ATOM 3154 C C . LYS A 1 409 ? -1.046 12.630 7.117 1.00 44.34 409 LYS A C 1
ATOM 3156 O O . LYS A 1 409 ? 0.089 13.104 7.201 1.00 44.34 409 LYS A O 1
ATOM 3161 N N . SER A 1 410 ? -2.083 13.174 7.753 1.00 41.44 410 SER A N 1
ATOM 3162 C CA . SER A 1 410 ? -1.861 14.121 8.844 1.00 41.44 410 SER A CA 1
ATOM 3163 C C . SER A 1 410 ? -0.906 13.453 9.836 1.00 41.44 410 SER A C 1
ATOM 3165 O O . SER A 1 410 ? -1.232 12.386 10.364 1.00 41.44 410 SER A O 1
ATOM 3167 N N . ARG A 1 411 ? 0.294 14.028 10.017 1.00 42.25 411 ARG A N 1
ATOM 3168 C CA . ARG A 1 411 ? 1.363 13.497 10.883 1.00 42.25 411 ARG A CA 1
ATOM 3169 C C . ARG A 1 411 ? 0.767 12.889 12.160 1.00 42.25 411 ARG A C 1
ATOM 3171 O O . ARG A 1 411 ? 0.187 13.613 12.964 1.00 42.25 411 ARG A O 1
ATOM 3178 N N . GLY A 1 412 ? 0.950 11.582 12.353 1.00 53.91 412 GLY A N 1
ATOM 3179 C CA . GLY A 1 412 ? 0.699 10.916 13.634 1.00 53.91 412 GLY A CA 1
ATOM 3180 C C . GLY A 1 412 ? -0.572 10.072 13.768 1.00 53.91 412 GLY A C 1
ATOM 3181 O O . GLY A 1 412 ? -0.763 9.520 14.848 1.00 53.91 412 GLY A O 1
ATOM 3182 N N . GLN A 1 413 ? -1.414 9.913 12.738 1.00 64.44 413 GLN A N 1
ATOM 3183 C CA . GLN A 1 413 ? -2.499 8.923 12.822 1.00 64.44 413 GLN A CA 1
ATOM 3184 C C . GLN A 1 413 ? -1.940 7.502 12.618 1.00 64.44 413 GLN A C 1
ATOM 3186 O O . GLN A 1 413 ? -1.332 7.235 11.574 1.00 64.44 413 GLN A O 1
ATOM 3191 N N . PRO A 1 414 ? -2.117 6.589 13.591 1.00 73.38 414 PRO A N 1
ATOM 3192 C CA . PRO A 1 414 ? -1.605 5.234 13.471 1.00 73.38 414 PRO A CA 1
ATOM 3193 C C . PRO A 1 414 ? -2.355 4.466 12.370 1.00 73.38 414 PRO A C 1
ATOM 3195 O O . PRO A 1 414 ? -3.521 4.767 12.092 1.00 73.38 414 PRO A O 1
ATOM 3198 N N . PRO A 1 415 ? -1.705 3.472 11.745 1.00 80.31 415 PRO A N 1
ATOM 3199 C CA . PRO A 1 415 ? -2.348 2.598 10.769 1.00 80.31 415 PRO A CA 1
ATOM 3200 C C . PRO A 1 415 ? -3.510 1.826 11.424 1.00 80.31 415 PRO A C 1
ATOM 3202 O O . PRO A 1 415 ? -3.587 1.719 12.649 1.00 80.31 415 PRO A O 1
ATOM 3205 N N . ALA A 1 416 ? -4.479 1.369 10.634 1.00 86.25 416 ALA A N 1
ATOM 3206 C CA . ALA A 1 416 ? -5.785 0.951 11.139 1.00 86.25 416 ALA A CA 1
ATOM 3207 C C . ALA A 1 416 ? -5.898 -0.554 11.447 1.00 86.25 416 ALA A C 1
ATOM 3209 O O . ALA A 1 416 ? -7.000 -1.094 11.454 1.00 86.25 416 ALA A O 1
ATOM 3210 N N . GLN A 1 417 ? -4.794 -1.250 11.751 1.00 88.31 417 GLN A N 1
ATOM 3211 C CA . GLN A 1 417 ? -4.807 -2.689 12.080 1.00 88.31 417 GLN A CA 1
ATOM 3212 C C . GLN A 1 417 ? -5.705 -3.020 13.282 1.00 88.31 417 GLN A C 1
ATOM 3214 O O . GLN A 1 417 ? -6.188 -4.141 13.404 1.00 88.31 417 GLN A O 1
ATOM 3219 N N . TYR A 1 418 ? -5.978 -2.055 14.167 1.00 88.44 418 TYR A N 1
ATOM 3220 C CA . TYR A 1 418 ? -6.935 -2.223 15.266 1.00 88.44 418 TYR A CA 1
ATOM 3221 C C . TYR A 1 418 ? -8.384 -2.445 14.795 1.00 88.44 418 TYR A C 1
ATOM 3223 O O . TYR A 1 418 ? -9.205 -2.862 15.609 1.00 88.44 418 TYR A O 1
ATOM 3231 N N . LEU A 1 419 ? -8.697 -2.191 13.518 1.00 91.81 419 LEU A N 1
ATOM 3232 C CA . LEU A 1 419 ? -10.001 -2.469 12.910 1.00 91.81 419 LEU A CA 1
ATOM 3233 C C . LEU A 1 419 ? -10.149 -3.915 12.403 1.00 91.81 419 LEU A C 1
ATOM 3235 O O . LEU A 1 419 ? -11.261 -4.334 12.080 1.00 91.81 419 LEU A O 1
ATOM 3239 N N . HIS A 1 420 ? -9.067 -4.703 12.414 1.00 92.81 420 HIS A N 1
ATOM 3240 C CA . HIS A 1 420 ? -9.115 -6.144 12.162 1.00 92.81 420 HIS A CA 1
ATOM 3241 C C . HIS A 1 420 ? -10.061 -6.835 13.146 1.00 92.81 420 HIS A C 1
ATOM 3243 O O . HIS A 1 420 ? -9.862 -6.752 14.362 1.00 92.81 420 HIS A O 1
ATOM 3249 N N . LYS A 1 421 ? -11.100 -7.504 12.629 1.00 93.81 421 LYS A N 1
ATOM 3250 C CA . LYS A 1 421 ? -12.163 -8.118 13.445 1.00 93.81 421 LYS A CA 1
ATOM 3251 C C . LYS A 1 421 ? -12.737 -7.170 14.511 1.00 93.81 421 LYS A C 1
ATOM 3253 O O . LYS A 1 421 ? -13.054 -7.571 15.633 1.00 93.81 421 LYS A O 1
ATOM 3258 N N . ALA A 1 422 ? -12.846 -5.883 14.186 1.00 94.50 422 ALA A N 1
ATOM 3259 C CA . ALA A 1 422 ? -13.423 -4.912 15.099 1.00 94.50 422 ALA A CA 1
ATOM 3260 C C . ALA A 1 422 ? -14.936 -5.078 15.228 1.00 94.50 422 ALA A C 1
ATOM 3262 O O . ALA A 1 422 ? -15.607 -5.465 14.277 1.00 94.50 422 ALA A O 1
ATOM 3263 N N . VAL A 1 423 ? -15.482 -4.703 16.382 1.00 96.31 423 VAL A N 1
ATOM 3264 C CA . VAL A 1 423 ? -16.900 -4.343 16.498 1.00 96.31 423 VAL A CA 1
ATOM 3265 C C . VAL A 1 423 ? -16.971 -2.882 16.893 1.00 96.31 423 VAL A C 1
ATOM 3267 O O . VAL A 1 423 ? -16.304 -2.464 17.837 1.00 96.31 423 VAL A O 1
ATOM 3270 N N . LEU A 1 424 ? -17.747 -2.106 16.151 1.00 95.25 424 LEU A N 1
ATOM 3271 C CA . LEU A 1 424 ? -17.846 -0.662 16.277 1.00 95.25 424 LEU A CA 1
ATOM 3272 C C . LEU A 1 424 ? -19.287 -0.276 16.590 1.00 95.25 424 LEU A C 1
ATOM 3274 O O . LEU A 1 424 ? -20.224 -0.835 16.025 1.00 95.25 424 LEU A O 1
ATOM 3278 N N . LEU A 1 425 ? -19.457 0.711 17.461 1.00 94.81 425 LEU A N 1
ATOM 3279 C CA . LEU A 1 425 ? -20.748 1.337 17.727 1.00 94.81 425 LEU A CA 1
ATOM 3280 C C . LEU A 1 425 ? -20.731 2.774 17.210 1.00 94.81 425 LEU A C 1
ATOM 3282 O O . LEU A 1 425 ? -19.850 3.550 17.583 1.00 94.81 425 LEU A O 1
ATOM 3286 N N . VAL A 1 426 ? -21.716 3.125 16.384 1.00 93.12 426 VAL A N 1
ATOM 3287 C CA . VAL A 1 426 ? -21.931 4.497 15.906 1.00 93.12 426 VAL A CA 1
ATOM 3288 C C . VAL A 1 426 ? -22.531 5.336 17.036 1.00 93.12 426 VAL A C 1
ATOM 3290 O O . VAL A 1 426 ? -23.598 5.006 17.555 1.00 93.12 426 VAL A O 1
ATOM 3293 N N . LEU A 1 427 ? -21.853 6.416 17.438 1.00 89.81 427 LEU A N 1
ATOM 3294 C CA . LEU A 1 427 ? -22.253 7.214 18.607 1.00 89.81 427 LEU A CA 1
ATOM 3295 C C . LEU A 1 427 ? -23.255 8.334 18.289 1.00 89.81 427 LEU A C 1
ATOM 3297 O O . LEU A 1 427 ? -23.967 8.781 19.186 1.00 89.81 427 LEU A O 1
ATOM 3301 N N . ALA A 1 428 ? -23.307 8.797 17.041 1.00 88.44 428 ALA A N 1
ATOM 3302 C CA . ALA A 1 428 ? -24.185 9.873 16.591 1.00 88.44 428 ALA A CA 1
ATOM 3303 C C . ALA A 1 428 ? -24.647 9.618 15.153 1.00 88.44 428 ALA A C 1
ATOM 3305 O O . ALA A 1 428 ? -23.944 8.941 14.404 1.00 88.44 428 ALA A O 1
ATOM 3306 N N . ASP A 1 429 ? -25.801 10.173 14.776 1.00 89.81 429 ASP A N 1
ATOM 3307 C CA . ASP A 1 429 ? -26.285 10.107 13.397 1.00 89.81 429 ASP A CA 1
ATOM 3308 C C . ASP A 1 429 ? -25.244 10.724 12.455 1.00 89.81 429 ASP A C 1
ATOM 3310 O O . ASP A 1 429 ? -24.797 11.856 12.653 1.00 89.81 429 ASP A O 1
ATOM 3314 N N . VAL A 1 430 ? -24.857 9.968 11.433 1.00 87.00 430 VAL A N 1
ATOM 3315 C CA . VAL A 1 430 ? -23.893 10.368 10.411 1.00 87.00 430 VAL A CA 1
ATOM 3316 C C . VAL A 1 430 ? -24.684 10.733 9.168 1.00 87.00 430 VAL A C 1
ATOM 3318 O O . VAL A 1 430 ? -25.253 9.864 8.507 1.00 87.00 430 VAL A O 1
ATOM 3321 N N . ALA A 1 431 ? -24.759 12.026 8.873 1.00 87.12 431 ALA A N 1
ATOM 3322 C CA . ALA A 1 431 ? -25.285 12.499 7.601 1.00 87.12 431 ALA A CA 1
ATOM 3323 C C . ALA A 1 431 ? -24.300 12.167 6.459 1.00 87.12 431 ALA A C 1
ATOM 3325 O O . ALA A 1 431 ? -23.100 12.049 6.726 1.00 87.12 431 ALA A O 1
ATOM 3326 N N . PRO A 1 432 ? -24.773 12.082 5.205 1.00 83.56 432 PRO A N 1
ATOM 3327 C CA . PRO A 1 432 ? -23.913 12.019 4.025 1.00 83.56 432 PRO A CA 1
ATOM 3328 C C . PRO A 1 432 ? -22.746 13.009 4.075 1.00 83.56 432 PRO A C 1
ATOM 3330 O O . PRO A 1 432 ? -22.953 14.184 4.391 1.00 83.56 432 PRO A O 1
ATOM 3333 N N . ASP A 1 433 ? -21.536 12.535 3.770 1.00 79.69 433 ASP A N 1
ATOM 3334 C CA . ASP A 1 433 ? -20.311 13.347 3.720 1.00 79.69 433 ASP A CA 1
ATOM 3335 C C . ASP A 1 433 ? -20.041 14.131 5.022 1.00 79.69 433 ASP A C 1
ATOM 3337 O O . ASP A 1 433 ? -19.474 15.229 5.025 1.00 79.69 433 ASP A O 1
ATOM 3341 N N . SER A 1 434 ? -20.439 13.570 6.165 1.00 83.88 434 SER A N 1
ATOM 3342 C CA . SER A 1 434 ? -20.146 14.125 7.488 1.00 83.88 434 SER A CA 1
ATOM 3343 C C . SER A 1 434 ? -19.147 13.240 8.242 1.00 83.88 434 SER A C 1
ATOM 3345 O O . SER A 1 434 ? -19.052 12.040 7.982 1.00 83.88 434 SER A O 1
ATOM 3347 N N . PRO A 1 435 ? -18.337 13.804 9.157 1.00 86.81 435 PRO A N 1
ATOM 3348 C CA . PRO A 1 435 ? -17.430 12.991 9.954 1.00 86.81 435 PRO A CA 1
ATOM 3349 C C . PRO A 1 435 ? -18.229 12.051 10.859 1.00 86.81 435 PRO A C 1
ATOM 3351 O O . PRO A 1 435 ? -19.199 12.462 11.496 1.00 86.81 435 PRO A O 1
ATOM 3354 N N . SER A 1 436 ? -17.775 10.807 10.980 1.00 88.25 436 SER A N 1
ATOM 3355 C CA . SER A 1 436 ? -18.402 9.819 11.857 1.00 88.25 436 SER A CA 1
ATOM 3356 C C . SER A 1 436 ? -17.590 9.618 13.129 1.00 88.25 436 SER A C 1
ATOM 3358 O O . SER A 1 436 ? -16.357 9.653 13.118 1.00 88.25 436 SER A O 1
ATOM 3360 N N . VAL A 1 437 ? -18.292 9.415 14.245 1.00 89.62 437 VAL A N 1
ATOM 3361 C CA . VAL A 1 437 ? -17.691 9.144 15.554 1.00 89.62 437 VAL A CA 1
ATOM 3362 C C . VAL A 1 437 ? -18.167 7.784 16.037 1.00 89.62 437 VAL A C 1
ATOM 3364 O O . VAL A 1 437 ? -19.369 7.539 16.164 1.00 89.62 437 VAL A O 1
ATOM 3367 N N . LEU A 1 438 ? -17.212 6.898 16.296 1.00 92.19 438 LEU A N 1
ATOM 3368 C CA . LEU A 1 438 ? -17.464 5.516 16.671 1.00 92.19 438 LEU A CA 1
ATOM 3369 C C . LEU A 1 438 ? -16.649 5.137 17.901 1.00 92.19 438 LEU A C 1
ATOM 3371 O O . LEU A 1 438 ? -15.667 5.794 18.248 1.00 92.19 438 LEU A O 1
ATOM 3375 N N . VAL A 1 439 ? -17.021 4.032 18.533 1.00 93.38 439 VAL A N 1
ATOM 3376 C CA . VAL A 1 439 ? -16.236 3.425 19.609 1.00 93.38 439 VAL A CA 1
ATOM 3377 C C . VAL A 1 439 ? -15.973 1.953 19.317 1.00 93.38 439 VAL A C 1
ATOM 3379 O O . VAL A 1 439 ? -16.862 1.232 18.864 1.00 93.38 439 VAL A O 1
ATOM 3382 N N . LEU A 1 440 ? -14.741 1.515 19.574 1.00 94.12 440 LEU A N 1
ATOM 3383 C CA . LEU A 1 440 ? -14.318 0.126 19.447 1.00 94.12 440 LEU A CA 1
ATOM 3384 C C . LEU A 1 440 ? -14.787 -0.693 20.654 1.00 94.12 440 LEU A C 1
ATOM 3386 O O . LEU A 1 440 ? -14.387 -0.441 21.787 1.00 94.12 440 LEU A O 1
ATOM 3390 N N . LEU A 1 441 ? -15.609 -1.709 20.403 1.00 94.25 441 LEU A N 1
ATOM 3391 C CA . LEU A 1 441 ? -16.119 -2.621 21.424 1.00 94.25 441 LEU A CA 1
ATOM 3392 C C . LEU A 1 441 ? -15.215 -3.841 21.639 1.00 94.25 441 LEU A C 1
ATOM 3394 O O . LEU A 1 441 ? -15.330 -4.497 22.667 1.00 94.25 441 LEU A O 1
ATOM 3398 N N . THR A 1 442 ? -14.317 -4.163 20.711 1.00 93.81 442 THR A N 1
ATOM 3399 C CA . THR A 1 442 ? -13.385 -5.307 20.806 1.00 93.81 442 THR A CA 1
ATOM 3400 C C . THR A 1 442 ? -11.998 -4.932 21.328 1.00 93.81 442 THR A C 1
ATOM 3402 O O . THR A 1 442 ? -11.102 -5.774 21.342 1.00 93.81 442 THR A O 1
ATOM 3405 N N . GLY A 1 443 ? -11.777 -3.680 21.733 1.00 91.50 443 GLY A N 1
ATOM 3406 C CA . GLY A 1 443 ? -10.443 -3.239 22.124 1.00 91.50 443 GLY A CA 1
ATOM 3407 C C . GLY A 1 443 ? -9.933 -3.907 23.407 1.00 91.50 443 GLY A C 1
ATOM 3408 O O . GLY A 1 443 ? -10.725 -4.280 24.279 1.00 91.50 443 GLY A O 1
ATOM 3409 N N . PRO A 1 444 ? -8.602 -4.061 23.544 1.00 91.88 444 PRO A N 1
ATOM 3410 C CA . PRO A 1 444 ? -7.998 -4.733 24.686 1.00 91.88 444 PRO A CA 1
ATOM 3411 C C . PRO A 1 444 ? -8.179 -3.931 25.977 1.00 91.88 444 PRO A C 1
ATOM 3413 O O . PRO A 1 444 ? -8.401 -2.717 25.960 1.00 91.88 444 PRO A O 1
ATOM 3416 N N . LYS A 1 445 ? -8.027 -4.615 27.113 1.00 91.19 445 LYS A N 1
ATOM 3417 C CA . LYS A 1 445 ? -7.911 -3.970 28.423 1.00 91.19 445 LYS A CA 1
ATOM 3418 C C . LYS A 1 445 ? -6.631 -3.132 28.460 1.00 91.19 445 LYS A C 1
ATOM 3420 O O . LYS A 1 445 ? -5.549 -3.646 28.200 1.00 91.19 445 LYS A O 1
ATOM 3425 N N . ILE A 1 446 ? -6.768 -1.850 28.787 1.00 90.81 446 ILE A N 1
ATOM 3426 C CA . ILE A 1 446 ? -5.667 -0.876 28.877 1.00 90.81 446 ILE A CA 1
ATOM 3427 C C . ILE A 1 446 ? -5.370 -0.442 30.314 1.00 90.81 446 ILE A C 1
ATOM 3429 O O . ILE A 1 446 ? -4.394 0.262 30.559 1.00 90.81 446 ILE A O 1
ATOM 3433 N N . GLY A 1 447 ? -6.211 -0.840 31.267 1.00 88.25 447 GLY A N 1
ATOM 3434 C CA . GLY A 1 447 ? -6.013 -0.547 32.678 1.00 88.25 447 GLY A CA 1
ATOM 3435 C C . GLY A 1 447 ? -7.221 -0.911 33.527 1.00 88.25 447 GLY A C 1
ATOM 3436 O O . GLY A 1 447 ? -8.150 -1.578 33.073 1.00 88.25 447 GLY A O 1
ATOM 3437 N N . GLU A 1 448 ? -7.204 -0.439 34.768 1.00 89.19 448 GLU A N 1
ATOM 3438 C CA . GLU A 1 448 ? -8.277 -0.607 35.746 1.00 89.19 448 GLU A CA 1
ATOM 3439 C C . GLU A 1 448 ? -8.514 0.713 36.474 1.00 89.19 448 GLU A C 1
ATOM 3441 O O . GLU A 1 448 ? -7.583 1.488 36.719 1.00 89.19 448 GLU A O 1
ATOM 3446 N N . LEU A 1 449 ? -9.766 0.983 36.840 1.00 83.31 449 LEU A N 1
ATOM 3447 C CA . LEU A 1 449 ? -10.079 2.143 37.660 1.00 83.31 449 LEU A CA 1
ATOM 3448 C C . LEU A 1 449 ? -9.620 1.947 39.114 1.00 83.31 449 LEU A C 1
ATOM 3450 O O . LEU A 1 449 ? -9.696 0.838 39.653 1.00 83.31 449 LEU A O 1
ATOM 3454 N N . PRO A 1 450 ? -9.236 3.035 39.813 1.00 79.31 450 PRO A N 1
ATOM 3455 C CA . PRO A 1 450 ? -8.841 2.961 41.213 1.00 79.31 450 PRO A CA 1
ATOM 3456 C C . PRO A 1 450 ? -9.899 2.277 42.085 1.00 79.31 450 PRO A C 1
ATOM 3458 O O . PRO A 1 450 ? -11.097 2.550 41.959 1.00 79.31 450 PRO A O 1
ATOM 3461 N N . LYS A 1 451 ? -9.435 1.463 43.041 1.00 76.19 451 LYS A N 1
ATOM 3462 C CA . LYS A 1 451 ? -10.269 0.712 44.000 1.00 76.19 451 LYS A CA 1
ATOM 3463 C C . LYS A 1 451 ? -11.145 -0.381 43.362 1.00 76.19 451 LYS A C 1
ATOM 3465 O O . LYS A 1 451 ? -12.211 -0.670 43.897 1.00 76.19 451 LYS A O 1
ATOM 3470 N N . GLY A 1 452 ? -10.725 -0.960 42.233 1.00 72.12 452 GLY A N 1
ATOM 3471 C CA . GLY A 1 452 ? -11.418 -2.096 41.609 1.00 72.12 452 GLY A CA 1
ATOM 3472 C C . GLY A 1 452 ? -12.795 -1.739 41.047 1.00 72.12 452 GLY A C 1
ATOM 3473 O O . GLY A 1 452 ? -13.692 -2.573 41.014 1.00 72.12 452 GLY A O 1
ATOM 3474 N N . LYS A 1 453 ? -12.990 -0.482 40.630 1.00 77.31 453 LYS A N 1
ATOM 3475 C CA . LYS A 1 453 ? -14.280 0.032 40.130 1.00 77.31 453 LYS A CA 1
ATOM 3476 C C . LYS A 1 453 ? -14.598 -0.367 38.681 1.00 77.31 453 LYS A C 1
ATOM 3478 O O . LYS A 1 453 ? -15.498 0.217 38.077 1.00 77.31 453 LYS A O 1
ATOM 3483 N N . GLY A 1 454 ? -13.870 -1.340 38.145 1.00 85.88 454 GLY A N 1
ATOM 3484 C CA . GLY A 1 454 ? -14.043 -1.875 36.802 1.00 85.88 454 GLY A CA 1
ATOM 3485 C C . GLY A 1 454 ? -12.833 -1.655 35.903 1.00 85.88 454 GLY A C 1
ATOM 3486 O O . GLY A 1 454 ? -11.993 -0.779 36.139 1.00 85.88 454 GLY A O 1
ATOM 3487 N N . ASP A 1 455 ? -12.784 -2.470 34.861 1.00 90.69 455 ASP A N 1
ATOM 3488 C CA . ASP A 1 455 ? -11.729 -2.471 33.856 1.00 90.69 455 ASP A CA 1
ATOM 3489 C C . ASP A 1 455 ? -11.890 -1.302 32.879 1.00 90.69 455 ASP A C 1
ATOM 3491 O O . ASP A 1 455 ? -12.990 -0.791 32.655 1.00 90.69 455 ASP A O 1
ATOM 3495 N N . VAL A 1 456 ? -10.783 -0.871 32.278 1.00 90.19 456 VAL A N 1
ATOM 3496 C CA . VAL A 1 456 ? -10.774 0.140 31.217 1.00 90.19 456 VAL A CA 1
ATOM 3497 C C . VAL A 1 456 ? -10.305 -0.517 29.928 1.00 90.19 456 VAL A C 1
ATOM 3499 O O . VAL A 1 456 ? -9.212 -1.079 29.877 1.00 90.19 456 VAL A O 1
ATOM 3502 N N . PHE A 1 457 ? -11.120 -0.426 28.882 1.00 91.94 457 PHE A N 1
ATOM 3503 C CA . PHE A 1 457 ? -10.855 -0.991 27.559 1.00 91.94 457 PHE A CA 1
ATOM 3504 C C . PHE A 1 457 ? -10.572 0.107 26.533 1.00 91.94 457 PHE A C 1
ATOM 3506 O O . PHE A 1 457 ? -11.067 1.226 26.654 1.00 91.94 457 PHE A O 1
ATOM 3513 N N . PHE A 1 458 ? -9.787 -0.210 25.507 1.00 91.88 458 PHE A N 1
ATOM 3514 C CA . PHE A 1 458 ? -9.490 0.708 24.408 1.00 91.88 458 PHE A CA 1
ATOM 3515 C C . PHE A 1 458 ? -10.691 0.872 23.463 1.00 91.88 458 PHE A C 1
ATOM 3517 O O . PHE A 1 458 ? -11.112 -0.081 22.820 1.00 91.88 458 PHE A O 1
ATOM 3524 N N . GLY A 1 459 ? -11.210 2.090 23.338 1.00 91.06 459 GLY A N 1
ATOM 3525 C CA . GLY A 1 459 ? -12.298 2.460 22.426 1.00 91.06 459 GLY A CA 1
ATOM 3526 C C . GLY A 1 459 ? -11.854 3.230 21.189 1.00 91.06 459 GLY A C 1
ATOM 3527 O O . GLY A 1 459 ? -12.600 3.327 20.216 1.00 91.06 459 GLY A O 1
ATOM 3528 N N . GLY A 1 460 ? -10.642 3.780 21.217 1.00 89.44 460 GLY A N 1
ATOM 3529 C CA . GLY A 1 460 ? -10.066 4.555 20.130 1.00 89.44 460 GLY A CA 1
ATOM 3530 C C . GLY A 1 460 ? -9.000 5.531 20.618 1.00 89.44 460 GLY A C 1
ATOM 3531 O O . GLY A 1 460 ? -8.771 5.692 21.815 1.00 89.44 460 GLY A O 1
ATOM 3532 N N . TRP A 1 461 ? -8.303 6.164 19.680 1.00 83.00 461 TRP A N 1
ATOM 3533 C CA . TRP A 1 461 ? -7.140 7.005 19.980 1.00 83.00 461 TRP A CA 1
ATOM 3534 C C . TRP A 1 461 ? -7.510 8.444 20.361 1.00 83.00 461 TRP A C 1
ATOM 3536 O O . TRP A 1 461 ? -6.723 9.129 21.018 1.00 83.00 461 TRP A O 1
ATOM 3546 N N . ALA A 1 462 ? -8.691 8.922 19.959 1.00 81.88 462 ALA A N 1
ATOM 3547 C CA . ALA A 1 462 ? -9.135 10.263 20.299 1.00 81.88 462 ALA A CA 1
ATOM 3548 C C . ALA A 1 462 ? -9.634 10.296 21.747 1.00 81.88 462 ALA A C 1
ATOM 3550 O O . ALA A 1 462 ? -10.470 9.485 22.150 1.00 81.88 462 ALA A O 1
ATOM 3551 N N . GLN A 1 463 ? -9.131 11.252 22.530 1.00 75.50 463 GLN A N 1
ATOM 3552 C CA . GLN A 1 463 ? -9.528 11.403 23.927 1.00 75.50 463 GLN A CA 1
ATOM 3553 C C . GLN A 1 463 ? -10.976 11.905 24.030 1.00 75.50 463 GLN A C 1
ATOM 3555 O O . GLN A 1 463 ? -11.336 12.852 23.319 1.00 75.50 463 GLN A O 1
ATOM 3560 N N . PRO A 1 464 ? -11.791 11.337 24.938 1.00 69.31 464 PRO A N 1
ATOM 3561 C CA . PRO A 1 464 ? -13.090 11.905 25.261 1.00 69.31 464 PRO A CA 1
ATOM 3562 C C . PRO A 1 464 ? -12.875 13.280 25.907 1.00 69.31 464 PRO A C 1
ATOM 3564 O O . PRO A 1 464 ? -12.093 13.433 26.848 1.00 69.31 464 PRO A O 1
ATOM 3567 N N . LYS A 1 465 ? -13.552 14.305 25.390 1.00 69.88 465 LYS A N 1
ATOM 3568 C CA . LYS A 1 465 ? -13.508 15.679 25.908 1.00 69.88 465 LYS A CA 1
ATOM 3569 C C . LYS A 1 465 ? -14.322 15.818 27.192 1.00 69.88 465 LYS A C 1
ATOM 3571 O O . LYS A 1 465 ? -14.061 16.728 27.980 1.00 69.88 465 LYS A O 1
ATOM 3576 N N . LYS A 1 466 ? -15.316 14.951 27.403 1.00 66.75 466 LYS A N 1
ATOM 3577 C CA . LYS A 1 466 ? -16.204 14.971 28.575 1.00 66.75 466 LYS A CA 1
ATOM 3578 C C . LYS A 1 466 ? -16.383 13.571 29.159 1.00 66.75 466 LYS A C 1
ATOM 3580 O O . LYS A 1 466 ? -16.352 12.576 28.450 1.00 66.75 466 LYS A O 1
ATOM 3585 N N . THR A 1 467 ? -16.634 13.484 30.464 1.00 56.88 467 THR A N 1
ATOM 3586 C CA . THR A 1 467 ? -16.790 12.205 31.186 1.00 56.88 467 THR A CA 1
ATOM 3587 C C . THR A 1 467 ? -17.973 11.352 30.723 1.00 56.88 467 THR A C 1
ATOM 3589 O O . THR A 1 467 ? -17.906 10.138 30.849 1.00 56.88 467 THR A O 1
ATOM 3592 N N . HIS A 1 468 ? -19.033 11.950 30.171 1.00 56.12 468 HIS A N 1
ATOM 3593 C CA . HIS A 1 468 ? -20.171 11.210 29.603 1.00 56.12 468 HIS A CA 1
ATOM 3594 C C . HIS A 1 468 ? -19.912 10.665 28.191 1.00 56.12 468 HIS A C 1
ATOM 3596 O O . HIS A 1 468 ? -20.758 9.962 27.655 1.00 56.12 468 HIS A O 1
ATOM 3602 N N . GLU A 1 469 ? -18.768 10.989 27.585 1.00 66.44 469 GLU A N 1
ATOM 3603 C CA . GLU A 1 469 ? -18.330 10.413 26.305 1.00 66.44 469 GLU A CA 1
ATOM 3604 C C . GLU A 1 469 ? -17.587 9.078 26.516 1.00 66.44 469 GLU A C 1
ATOM 3606 O O . GLU A 1 469 ? -17.160 8.440 25.560 1.00 66.44 469 GLU A O 1
ATOM 3611 N N . VAL A 1 470 ? -17.426 8.644 27.773 1.00 75.94 470 VAL A N 1
ATOM 3612 C CA . VAL A 1 470 ? -16.898 7.325 28.133 1.00 75.94 470 VAL A CA 1
ATOM 3613 C C . VAL A 1 470 ? -18.062 6.339 28.187 1.00 75.94 470 VAL A C 1
ATOM 3615 O O . VAL A 1 470 ? -18.974 6.491 29.002 1.00 75.94 470 VAL A O 1
ATOM 3618 N N . LEU A 1 471 ? -18.028 5.316 27.334 1.00 85.12 471 LEU A N 1
ATOM 3619 C CA . LEU A 1 471 ? -19.088 4.315 27.271 1.00 85.12 471 LEU A CA 1
ATOM 3620 C C . LEU A 1 471 ? -18.953 3.333 28.441 1.00 85.12 471 LEU A C 1
ATOM 3622 O O . LEU A 1 471 ? -17.941 2.644 28.573 1.00 85.12 471 LEU A O 1
ATOM 3626 N N . GLN A 1 472 ? -19.979 3.252 29.285 1.00 87.12 472 GLN A N 1
ATOM 3627 C CA . GLN A 1 472 ? -20.040 2.260 30.355 1.00 87.12 472 GLN A CA 1
ATOM 3628 C C . GLN A 1 472 ? -20.430 0.893 29.785 1.00 87.12 472 GLN A C 1
ATOM 3630 O O . GLN A 1 472 ? -21.374 0.783 29.003 1.00 87.12 472 GLN A O 1
ATOM 3635 N N . VAL A 1 473 ? -19.717 -0.152 30.200 1.00 86.44 473 VAL A N 1
ATOM 3636 C CA . VAL A 1 473 ? -19.955 -1.537 29.775 1.00 86.44 473 VAL A CA 1
ATOM 3637 C C . VAL A 1 473 ? -20.015 -2.466 30.989 1.00 86.44 473 VAL A C 1
ATOM 3639 O O . VAL A 1 473 ? -19.545 -2.096 32.069 1.00 86.44 473 VAL A O 1
ATOM 3642 N N . PRO A 1 474 ? -20.588 -3.676 30.864 1.00 83.75 474 PRO A N 1
ATOM 3643 C CA . PRO A 1 474 ? -20.537 -4.655 31.943 1.00 83.75 474 PRO A CA 1
ATOM 3644 C C . PRO A 1 474 ? -19.093 -4.868 32.421 1.00 83.75 474 PRO A C 1
ATOM 3646 O O . PRO A 1 474 ? -18.205 -5.165 31.626 1.00 83.75 474 PRO A O 1
ATOM 3649 N N . GLY A 1 475 ? -18.855 -4.663 33.719 1.00 82.81 475 GLY A N 1
ATOM 3650 C CA . GLY A 1 475 ? -17.535 -4.831 34.335 1.00 82.81 475 GLY A CA 1
ATOM 3651 C C . GLY A 1 475 ? -16.541 -3.679 34.135 1.00 82.81 475 GLY A C 1
ATOM 3652 O O . GLY A 1 475 ? -15.422 -3.779 34.634 1.00 82.81 475 GLY A O 1
ATOM 3653 N N . GLY A 1 476 ? -16.907 -2.578 33.464 1.00 89.31 476 GLY A N 1
ATOM 3654 C CA . GLY A 1 476 ? -15.948 -1.501 33.223 1.00 89.31 476 GLY A CA 1
ATOM 3655 C C . GLY A 1 476 ? -16.408 -0.370 32.307 1.00 89.31 476 GLY A C 1
ATOM 3656 O O . GLY A 1 476 ? -17.587 -0.023 32.231 1.00 89.31 476 GLY A O 1
ATOM 3657 N N . TYR A 1 477 ? -15.440 0.228 31.619 1.00 90.94 477 TYR A N 1
ATOM 3658 C CA . TYR A 1 477 ? -15.631 1.370 30.731 1.00 90.94 477 TYR A CA 1
ATOM 3659 C C . TYR A 1 477 ? -14.778 1.224 29.475 1.00 90.94 477 TYR A C 1
ATOM 3661 O O . TYR A 1 477 ? -13.665 0.703 29.525 1.00 90.94 477 TYR A O 1
ATOM 3669 N N . ILE A 1 478 ? -15.275 1.735 28.355 1.00 91.06 478 ILE A N 1
ATOM 3670 C CA . ILE A 1 478 ? -14.502 1.874 27.126 1.00 91.06 478 ILE A CA 1
ATOM 3671 C C . ILE A 1 478 ? -14.021 3.320 27.014 1.00 91.06 478 ILE A C 1
ATOM 3673 O O . ILE A 1 478 ? -14.814 4.263 27.045 1.00 91.06 478 ILE A O 1
ATOM 3677 N N . TRP A 1 479 ? -12.706 3.486 26.904 1.00 89.69 479 TRP A N 1
ATOM 3678 C CA . TRP A 1 479 ? -12.037 4.776 26.862 1.00 89.69 479 TRP A CA 1
ATOM 3679 C C . TRP A 1 479 ? -11.534 5.109 25.462 1.00 89.69 479 TRP A C 1
ATOM 3681 O O . TRP A 1 479 ? -10.792 4.338 24.854 1.00 89.69 479 TRP A O 1
ATOM 3691 N N . GLY A 1 480 ? -11.869 6.309 24.999 1.00 89.75 480 GLY A N 1
ATOM 3692 C CA . GLY A 1 480 ? -11.459 6.805 23.693 1.00 89.75 480 GLY A CA 1
ATOM 3693 C C . GLY A 1 480 ? -12.484 6.526 22.602 1.00 89.75 480 GLY A C 1
ATOM 3694 O O . GLY A 1 480 ? -13.391 5.713 22.764 1.00 89.75 480 GLY A O 1
ATOM 3695 N N . GLN A 1 481 ? -12.329 7.239 21.493 1.00 90.31 481 GLN A N 1
ATOM 3696 C CA . GLN A 1 481 ? -13.205 7.147 20.330 1.00 90.31 481 GLN A CA 1
ATOM 3697 C C . GLN A 1 481 ? -12.394 7.140 19.035 1.00 90.31 481 GLN A C 1
ATOM 3699 O O . GLN A 1 481 ? -11.217 7.521 18.991 1.00 90.31 481 GLN A O 1
ATOM 3704 N N . LEU A 1 482 ? -13.044 6.688 17.976 1.00 87.50 482 LEU A N 1
ATOM 3705 C CA . LEU A 1 482 ? -12.567 6.719 16.607 1.00 87.50 482 LEU A CA 1
ATOM 3706 C C . LEU A 1 482 ? -13.329 7.806 15.861 1.00 87.50 482 LEU A C 1
ATOM 3708 O O . LEU A 1 482 ? -14.530 7.988 16.056 1.00 87.50 482 LEU A O 1
ATOM 3712 N N . THR A 1 483 ? -12.624 8.532 15.005 1.00 86.12 483 THR A N 1
ATOM 3713 C CA . THR A 1 483 ? -13.236 9.529 14.133 1.00 86.12 483 THR A CA 1
ATOM 3714 C C . THR A 1 483 ? -12.775 9.264 12.720 1.00 86.12 483 THR A C 1
ATOM 3716 O O . THR A 1 483 ? -11.568 9.247 12.463 1.00 86.12 483 THR A O 1
ATOM 3719 N N . PHE A 1 484 ? -13.728 9.052 11.820 1.00 85.25 484 PHE A N 1
ATOM 3720 C CA . PHE A 1 484 ? -13.444 9.011 10.397 1.00 85.25 484 PHE A CA 1
ATOM 3721 C C . PHE A 1 484 ? -13.775 10.362 9.770 1.00 85.25 484 PHE A C 1
ATOM 3723 O O . PHE A 1 484 ? -14.704 11.058 10.190 1.00 85.25 484 PHE A O 1
ATOM 3730 N N . ALA A 1 485 ? -12.968 10.747 8.783 1.00 84.25 485 ALA A N 1
ATOM 3731 C CA . ALA A 1 485 ? -13.237 11.926 7.977 1.00 84.25 485 ALA A CA 1
ATOM 3732 C C . ALA A 1 485 ? -14.544 11.737 7.174 1.00 84.25 485 ALA A C 1
ATOM 3734 O O . ALA A 1 485 ? -14.971 10.595 6.984 1.00 84.25 485 ALA A O 1
ATOM 3735 N N . PRO A 1 486 ? -15.165 12.831 6.700 1.00 85.06 486 PRO A N 1
ATOM 3736 C CA . PRO A 1 486 ? -16.288 12.774 5.765 1.00 85.06 486 PRO A CA 1
ATOM 3737 C C . PRO A 1 486 ? -16.126 11.725 4.658 1.00 85.06 486 PRO A C 1
ATOM 3739 O O . PRO A 1 486 ? -15.078 11.692 4.011 1.00 85.06 486 PRO A O 1
ATOM 3742 N N . GLY A 1 487 ? -17.137 10.876 4.455 1.00 79.75 487 GLY A N 1
ATOM 3743 C CA . GLY A 1 487 ? -17.193 9.891 3.365 1.00 79.75 487 GLY A CA 1
ATOM 3744 C C . GLY A 1 487 ? -16.376 8.607 3.576 1.00 79.75 487 GLY A C 1
ATOM 3745 O O . GLY A 1 487 ? -16.558 7.636 2.844 1.00 79.75 487 GLY A O 1
ATOM 3746 N N . VAL A 1 488 ? -15.478 8.564 4.569 1.00 83.31 488 VAL A N 1
ATOM 3747 C CA . VAL A 1 488 ? -14.596 7.403 4.802 1.00 83.31 488 VAL A CA 1
ATOM 3748 C C . VAL A 1 488 ? -15.368 6.194 5.329 1.00 83.31 488 VAL A C 1
ATOM 3750 O O . VAL A 1 488 ? -15.037 5.064 4.982 1.00 83.31 488 VAL A O 1
ATOM 3753 N N . LEU A 1 489 ? -16.380 6.401 6.178 1.00 85.88 489 LEU A N 1
ATOM 3754 C CA . LEU A 1 489 ? -17.175 5.289 6.706 1.00 85.88 489 LEU A CA 1
ATOM 3755 C C . LEU A 1 489 ? -18.011 4.643 5.598 1.00 85.88 489 LEU A C 1
ATOM 3757 O O . LEU A 1 489 ? -18.141 3.425 5.543 1.00 85.88 489 LEU A O 1
ATOM 3761 N N . GLU A 1 490 ? -18.546 5.464 4.708 1.00 85.06 490 GLU A N 1
ATOM 3762 C CA . GLU A 1 490 ? -19.310 5.064 3.540 1.00 85.06 490 GLU A CA 1
ATOM 3763 C C . GLU A 1 490 ? -18.429 4.275 2.567 1.00 85.06 490 GLU A C 1
ATOM 3765 O O . GLU A 1 490 ? -18.819 3.196 2.139 1.00 85.06 490 GLU A O 1
ATOM 3770 N N . GLU A 1 491 ? -17.199 4.727 2.301 1.00 79.88 491 GLU A N 1
ATOM 3771 C CA . GLU A 1 491 ? -16.240 3.974 1.478 1.00 79.88 491 GLU A CA 1
ATOM 3772 C C . GLU A 1 491 ? -15.810 2.645 2.141 1.00 79.88 491 GLU A C 1
ATOM 3774 O O . GLU A 1 491 ? -15.632 1.629 1.463 1.00 79.88 491 GLU A O 1
ATOM 3779 N N . LEU A 1 492 ? -15.704 2.602 3.475 1.00 85.06 492 LEU A N 1
ATOM 3780 C CA . LEU A 1 492 ? -15.469 1.357 4.221 1.00 85.06 492 LEU A CA 1
ATOM 3781 C C . LEU A 1 492 ? -16.630 0.364 4.098 1.00 85.06 492 LEU A C 1
ATOM 3783 O O . LEU A 1 492 ? -16.383 -0.840 4.036 1.00 85.06 492 LEU A O 1
ATOM 3787 N N . LEU A 1 493 ? -17.868 0.862 4.075 1.00 86.81 493 LEU A N 1
ATOM 3788 C CA . LEU A 1 493 ? -19.071 0.053 3.882 1.00 86.81 493 LEU A CA 1
ATOM 3789 C C . LEU A 1 493 ? -19.188 -0.439 2.435 1.00 86.81 493 LEU A C 1
ATOM 3791 O O . LEU A 1 493 ? -19.430 -1.623 2.218 1.00 86.81 493 LEU A O 1
ATOM 3795 N N . ASP A 1 494 ? -18.952 0.440 1.458 1.00 81.69 494 ASP A N 1
ATOM 3796 C CA . ASP A 1 494 ? -18.961 0.116 0.025 1.00 81.69 494 ASP A CA 1
ATOM 3797 C C . ASP A 1 494 ? -17.924 -0.965 -0.319 1.00 81.69 494 ASP A C 1
ATOM 3799 O O . ASP A 1 494 ? -18.206 -1.882 -1.088 1.00 81.69 494 ASP A O 1
ATOM 3803 N N . SER A 1 495 ? -16.726 -0.876 0.266 1.00 77.94 495 SER A N 1
ATOM 3804 C CA . SER A 1 495 ? -15.642 -1.845 0.044 1.00 77.94 495 SER A CA 1
ATOM 3805 C C . SER A 1 495 ? -15.818 -3.167 0.800 1.00 77.94 495 SER A C 1
ATOM 3807 O O . SER A 1 495 ? -15.054 -4.106 0.572 1.00 77.94 495 SER A O 1
ATOM 3809 N N . GLY A 1 496 ? -16.776 -3.250 1.731 1.00 85.75 496 GLY A N 1
ATOM 3810 C CA . GLY A 1 496 ? -16.933 -4.393 2.636 1.00 85.75 496 GLY A CA 1
ATOM 3811 C C . GLY A 1 496 ? -15.809 -4.529 3.673 1.00 85.75 496 GLY A C 1
ATOM 3812 O O . GLY A 1 496 ? -15.705 -5.547 4.353 1.00 85.75 496 GLY A O 1
ATOM 3813 N N . ALA A 1 497 ? -14.941 -3.522 3.826 1.00 87.19 497 ALA A N 1
ATOM 3814 C CA . ALA A 1 497 ? -13.935 -3.509 4.889 1.00 87.19 497 ALA A CA 1
ATOM 3815 C C . ALA A 1 497 ? -14.572 -3.322 6.277 1.00 87.19 497 ALA A C 1
ATOM 3817 O O . ALA A 1 497 ? -14.060 -3.839 7.280 1.00 87.19 497 ALA A O 1
ATOM 3818 N N . ILE A 1 498 ? -15.702 -2.612 6.318 1.00 90.75 498 ILE A N 1
ATOM 3819 C CA . ILE A 1 498 ? -16.656 -2.590 7.422 1.00 90.75 498 ILE A CA 1
ATOM 3820 C C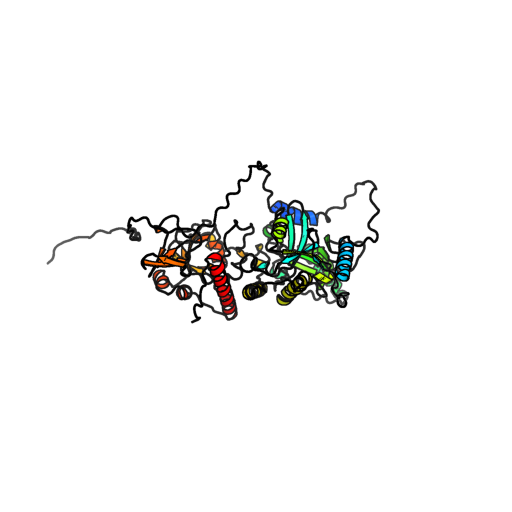 . ILE A 1 498 ? -18.006 -3.056 6.888 1.00 90.75 498 ILE A C 1
ATOM 3822 O O . ILE A 1 498 ? -18.410 -2.697 5.792 1.00 90.75 498 ILE A O 1
ATOM 3826 N N . GLU A 1 499 ? -18.731 -3.820 7.689 1.00 91.62 499 GLU A N 1
ATOM 3827 C CA . GLU A 1 499 ? -20.070 -4.291 7.367 1.00 91.62 499 GLU A CA 1
ATOM 3828 C C . GLU A 1 499 ? -21.025 -4.019 8.528 1.00 91.62 499 GLU A C 1
ATOM 3830 O O . GLU A 1 499 ? -20.614 -3.835 9.674 1.00 91.62 499 GLU A O 1
ATOM 3835 N N . GLU A 1 500 ? -22.324 -4.009 8.255 1.00 91.56 500 GLU A N 1
ATOM 3836 C CA . GLU A 1 500 ? -23.331 -3.919 9.308 1.00 91.56 500 GLU A CA 1
ATOM 3837 C C . GLU A 1 500 ? -23.441 -5.245 10.073 1.00 91.56 500 GLU A C 1
ATOM 3839 O O . GLU A 1 500 ? -23.588 -6.314 9.476 1.00 91.56 500 GLU A O 1
ATOM 3844 N N . ALA A 1 501 ? -23.415 -5.179 11.406 1.00 90.44 501 ALA A N 1
ATOM 3845 C CA . ALA A 1 501 ? -23.615 -6.340 12.267 1.00 90.44 501 ALA A CA 1
ATOM 3846 C C . ALA A 1 501 ? -25.114 -6.673 12.354 1.00 90.44 501 ALA A C 1
ATOM 3848 O O . ALA A 1 501 ? -25.825 -6.243 13.265 1.00 90.44 501 ALA A O 1
ATOM 3849 N N . ARG A 1 502 ? -25.621 -7.395 11.353 1.00 82.94 502 ARG A N 1
ATOM 3850 C CA . ARG A 1 502 ? -27.031 -7.800 11.289 1.00 82.94 502 ARG A CA 1
ATOM 3851 C C . ARG A 1 502 ? -27.293 -8.992 12.203 1.00 82.94 502 ARG A C 1
ATOM 3853 O O . ARG A 1 502 ? -26.526 -9.945 12.216 1.00 82.94 502 ARG A O 1
ATOM 3860 N N . GLY A 1 503 ? -28.425 -8.960 12.904 1.00 82.12 503 GLY A N 1
ATOM 3861 C CA . GLY A 1 503 ? -28.886 -10.086 13.723 1.00 82.12 503 GLY A CA 1
ATOM 3862 C C . GLY A 1 503 ? -28.372 -10.108 15.163 1.00 82.12 503 GLY A C 1
ATOM 3863 O O . GLY A 1 503 ? -28.715 -11.039 15.881 1.00 82.12 503 GLY A O 1
ATOM 3864 N N . SER A 1 504 ? -27.633 -9.081 15.596 1.00 88.38 504 SER A N 1
ATOM 3865 C CA . SER A 1 504 ? -27.118 -8.970 16.966 1.00 88.38 504 SER A CA 1
ATOM 3866 C C . SER A 1 504 ? -27.463 -7.616 17.575 1.00 88.38 504 SER A C 1
ATOM 3868 O O . SER A 1 504 ? -27.391 -6.576 16.919 1.00 88.38 504 SER A O 1
ATOM 3870 N N . THR A 1 505 ? -27.817 -7.609 18.855 1.00 92.19 505 THR A N 1
ATOM 3871 C CA . THR A 1 505 ? -28.083 -6.386 19.618 1.00 92.19 505 THR A CA 1
ATOM 3872 C C . THR A 1 505 ? -26.833 -5.903 20.354 1.00 92.19 505 THR A C 1
ATOM 3874 O O . THR A 1 505 ? -25.937 -6.678 20.693 1.00 92.19 505 THR A O 1
ATOM 3877 N N . LEU A 1 506 ? -26.781 -4.606 20.683 1.00 91.44 506 LEU A N 1
ATOM 3878 C CA . LEU A 1 506 ? -25.699 -4.046 21.506 1.00 91.44 506 LEU A CA 1
ATOM 3879 C C . LEU A 1 506 ? -25.580 -4.760 22.858 1.00 91.44 506 LEU A C 1
ATOM 3881 O O . LEU A 1 506 ? -24.474 -4.969 23.348 1.00 91.44 506 LEU A O 1
ATOM 3885 N N . GLN A 1 507 ? -26.704 -5.159 23.451 1.00 91.38 507 GLN A N 1
ATOM 3886 C CA . GLN A 1 507 ? -26.711 -5.837 24.741 1.00 91.38 507 GLN A CA 1
ATOM 3887 C C . GLN A 1 507 ? -26.082 -7.234 24.660 1.00 91.38 507 GLN A C 1
ATOM 3889 O O . GLN A 1 507 ? -25.277 -7.576 25.523 1.00 91.38 507 GLN A O 1
ATOM 3894 N N . GLU A 1 508 ? -26.393 -8.008 23.618 1.00 92.56 508 GLU A N 1
ATOM 3895 C CA . GLU A 1 508 ? -25.784 -9.324 23.377 1.00 92.56 508 GLU A CA 1
ATOM 3896 C C . GLU A 1 508 ? -24.275 -9.204 23.150 1.00 92.56 508 GLU A C 1
ATOM 3898 O O . GLU A 1 508 ? -23.490 -9.906 23.788 1.00 92.56 508 GLU A O 1
ATOM 3903 N N . VAL A 1 509 ? -23.853 -8.247 22.317 1.00 93.38 509 VAL A N 1
ATOM 3904 C CA . VAL A 1 509 ? -22.431 -7.986 22.055 1.00 93.38 509 VAL A CA 1
ATOM 3905 C C . VAL A 1 509 ? -21.696 -7.569 23.330 1.00 93.38 509 VAL A C 1
ATOM 3907 O O . VAL A 1 509 ? -20.598 -8.050 23.594 1.00 93.38 509 VAL A O 1
ATOM 3910 N N . LEU A 1 510 ? -22.268 -6.686 24.151 1.00 91.81 510 LEU A N 1
ATOM 3911 C CA . LEU A 1 510 ? -21.615 -6.238 25.384 1.00 91.81 510 LEU A CA 1
ATOM 3912 C C . LEU A 1 510 ? -21.573 -7.316 26.474 1.00 91.81 510 LEU A C 1
ATOM 3914 O O . LEU A 1 510 ? -20.648 -7.294 27.289 1.00 91.81 510 LEU A O 1
ATOM 3918 N N . ALA A 1 511 ? -22.538 -8.241 26.485 1.00 90.69 511 ALA A N 1
ATOM 3919 C CA . ALA A 1 511 ? -22.555 -9.386 27.393 1.00 90.69 511 ALA A CA 1
ATOM 3920 C C . ALA A 1 511 ? -21.476 -10.426 27.050 1.00 90.69 511 ALA A C 1
ATOM 3922 O O . ALA A 1 511 ? -20.988 -11.119 27.944 1.00 90.69 511 ALA A O 1
ATOM 3923 N N . ALA A 1 512 ? -21.073 -10.518 25.779 1.00 90.19 512 ALA A N 1
ATOM 3924 C CA . ALA A 1 512 ? -19.989 -11.392 25.358 1.00 90.19 512 ALA A CA 1
ATOM 3925 C C . ALA A 1 512 ? -18.606 -10.870 25.821 1.00 90.19 512 ALA A C 1
ATOM 3927 O O . ALA A 1 512 ? -18.351 -9.653 25.806 1.00 90.19 512 ALA A O 1
ATOM 3928 N N . PRO A 1 513 ? -17.669 -11.775 26.180 1.00 86.94 513 PRO A N 1
ATOM 3929 C CA . PRO A 1 513 ? -16.267 -11.424 26.399 1.00 86.94 513 PRO A CA 1
ATOM 3930 C C . PRO A 1 513 ? -15.679 -10.692 25.181 1.00 86.94 513 PRO A C 1
ATOM 3932 O O . PRO A 1 513 ? -16.007 -11.082 24.059 1.00 86.94 513 PRO A O 1
ATOM 3935 N N . PRO A 1 514 ? -14.776 -9.700 25.349 1.00 84.62 514 PRO A N 1
ATOM 3936 C CA . PRO A 1 514 ? -14.231 -8.900 24.243 1.00 84.62 514 PRO A CA 1
ATOM 3937 C C . PRO A 1 514 ? -13.751 -9.708 23.029 1.00 84.62 514 PRO A C 1
ATOM 3939 O O . PRO A 1 514 ? -14.030 -9.324 21.896 1.00 84.62 514 PRO A O 1
ATOM 3942 N N . ALA A 1 515 ? -13.108 -10.856 23.261 1.00 84.25 515 ALA A N 1
ATOM 3943 C CA . ALA A 1 515 ? -12.612 -11.748 22.212 1.00 84.25 515 ALA A CA 1
ATOM 3944 C C . ALA A 1 515 ? -13.721 -12.404 21.366 1.00 84.25 515 ALA A C 1
ATOM 3946 O O . ALA A 1 515 ? -13.513 -12.674 20.188 1.00 84.25 515 ALA A O 1
ATOM 3947 N N . LEU A 1 516 ? -14.905 -12.625 21.945 1.00 90.81 516 LEU A N 1
ATOM 3948 C CA . LEU A 1 516 ? -16.047 -13.265 21.282 1.00 90.81 516 LEU A CA 1
ATOM 3949 C C . LEU A 1 516 ? -17.022 -12.257 20.666 1.00 90.81 516 LEU A C 1
ATOM 3951 O O . LEU A 1 516 ? -17.938 -12.650 19.943 1.00 90.81 516 LEU A O 1
ATOM 3955 N N . ARG A 1 517 ? -16.841 -10.954 20.920 1.00 93.69 517 ARG A N 1
ATOM 3956 C CA . ARG A 1 517 ? -17.759 -9.908 20.443 1.00 93.69 517 ARG A CA 1
ATOM 3957 C C . ARG A 1 517 ? -17.870 -9.873 18.927 1.00 93.69 517 ARG A C 1
ATOM 3959 O O . ARG A 1 517 ? -18.964 -9.655 18.425 1.00 93.69 517 ARG A O 1
ATOM 3966 N N . TRP A 1 518 ? -16.775 -10.119 18.206 1.00 95.19 518 TRP A N 1
ATOM 3967 C CA . TRP A 1 518 ? -16.791 -10.130 16.741 1.00 95.19 518 TRP A CA 1
ATOM 3968 C C . TRP A 1 518 ? -17.655 -11.260 16.174 1.00 95.19 518 TRP A C 1
ATOM 3970 O O . TRP A 1 518 ? -18.529 -10.998 15.352 1.00 95.19 518 TRP A O 1
ATOM 3980 N N . ALA A 1 519 ? -17.491 -12.485 16.679 1.00 93.69 519 ALA A N 1
ATOM 3981 C CA . ALA A 1 519 ? -18.350 -13.609 16.307 1.00 93.69 519 ALA A CA 1
ATOM 3982 C C . ALA A 1 519 ? -19.808 -13.374 16.745 1.00 93.69 519 ALA A C 1
ATOM 3984 O O . ALA A 1 519 ? -20.740 -13.608 15.981 1.00 93.69 519 ALA A O 1
ATOM 3985 N N . THR A 1 520 ? -20.009 -12.813 17.944 1.00 94.31 520 THR A N 1
ATOM 3986 C CA . THR A 1 520 ? -21.341 -12.448 18.463 1.00 94.31 520 THR A CA 1
ATOM 3987 C C . THR A 1 520 ? -22.031 -11.405 17.584 1.00 94.31 520 THR A C 1
ATOM 3989 O O . THR A 1 520 ? -23.248 -11.428 17.456 1.00 94.31 520 THR A O 1
ATOM 3992 N N . ALA A 1 521 ? -21.272 -10.513 16.943 1.00 93.94 521 ALA A N 1
ATOM 3993 C CA . ALA A 1 521 ? -21.755 -9.521 15.984 1.00 93.94 521 ALA A CA 1
ATOM 3994 C C . ALA A 1 521 ? -21.963 -10.089 14.560 1.00 93.94 521 ALA A C 1
ATOM 3996 O O . ALA A 1 521 ? -22.063 -9.320 13.603 1.00 93.94 521 ALA A O 1
ATOM 3997 N N . GLY A 1 522 ? -21.989 -11.419 14.404 1.00 92.19 522 GLY A N 1
ATOM 3998 C CA . GLY A 1 522 ? -22.203 -12.102 13.125 1.00 92.19 522 GLY A CA 1
ATOM 3999 C C . GLY A 1 522 ? -20.939 -12.290 12.281 1.00 92.19 522 GLY A C 1
ATOM 4000 O O . GLY A 1 522 ? -21.039 -12.619 11.102 1.00 92.19 522 GLY A O 1
ATOM 4001 N N . GLY A 1 523 ? -19.749 -12.065 12.846 1.00 91.94 523 GLY A N 1
ATOM 4002 C CA . GLY A 1 523 ? -18.484 -12.336 12.165 1.00 91.94 523 GLY A CA 1
ATOM 4003 C C . GLY A 1 523 ? -18.268 -13.833 11.931 1.00 91.94 523 GLY A C 1
ATOM 4004 O O . GLY A 1 523 ? -18.359 -14.633 12.861 1.00 91.94 523 GLY A O 1
ATOM 4005 N N . CYS A 1 524 ? -17.945 -14.201 10.696 1.00 90.56 524 CYS A N 1
ATOM 4006 C CA . CYS A 1 524 ? -17.639 -15.565 10.272 1.00 90.56 524 CYS A CA 1
ATOM 4007 C C . CYS A 1 524 ? -16.407 -15.573 9.358 1.00 90.56 524 CYS A C 1
ATOM 4009 O O . CYS A 1 524 ? -16.006 -14.535 8.836 1.00 90.56 524 CYS A O 1
ATOM 4011 N N . ILE A 1 525 ? -15.760 -16.733 9.255 1.00 90.88 525 ILE A N 1
ATOM 4012 C CA . ILE A 1 525 ? -14.649 -16.979 8.334 1.00 90.88 525 ILE A CA 1
ATOM 4013 C C . ILE A 1 525 ? -15.078 -18.152 7.469 1.00 90.88 525 ILE A C 1
ATOM 4015 O O . ILE A 1 525 ? -15.184 -19.273 7.970 1.00 90.88 525 ILE A O 1
ATOM 4019 N N . ASP A 1 526 ? -15.297 -17.893 6.186 1.00 86.19 526 ASP A N 1
ATOM 4020 C CA . ASP A 1 526 ? -15.985 -18.847 5.310 1.00 86.19 526 ASP A CA 1
ATOM 4021 C C . ASP A 1 526 ? -15.026 -19.606 4.382 1.00 86.19 526 ASP A C 1
ATOM 4023 O O . ASP A 1 526 ? -15.424 -20.526 3.667 1.00 86.19 526 ASP A O 1
ATOM 4027 N N . SER A 1 527 ? -13.734 -19.253 4.387 1.00 88.94 527 SER A N 1
ATOM 4028 C CA . SER A 1 527 ? -12.724 -19.907 3.551 1.00 88.94 527 SER A CA 1
ATOM 4029 C C . SER A 1 527 ? -11.362 -20.053 4.232 1.00 88.94 527 SER A C 1
ATOM 4031 O O . SER A 1 527 ? -10.976 -19.265 5.095 1.00 88.94 527 SER A O 1
ATOM 4033 N N . ILE A 1 528 ? -10.583 -21.043 3.782 1.00 85.62 528 ILE A N 1
ATOM 4034 C CA . ILE A 1 528 ? -9.191 -21.256 4.223 1.00 85.62 528 ILE A CA 1
ATOM 4035 C C . ILE A 1 528 ? -8.324 -20.033 3.897 1.00 85.62 528 ILE A C 1
ATOM 4037 O O . ILE A 1 528 ? -7.493 -19.618 4.709 1.00 85.62 528 ILE A O 1
ATOM 4041 N N . ASN A 1 529 ? -8.548 -19.422 2.729 1.00 82.56 529 ASN A N 1
ATOM 4042 C CA . ASN A 1 529 ? -7.848 -18.206 2.342 1.00 82.56 529 ASN A CA 1
ATOM 4043 C C . ASN A 1 529 ? -8.146 -17.095 3.346 1.00 82.56 529 ASN A C 1
ATOM 4045 O O . ASN A 1 529 ? -7.216 -16.502 3.885 1.00 82.56 529 ASN A O 1
ATOM 4049 N N . GLU A 1 530 ? -9.409 -16.829 3.661 1.00 86.19 530 GLU A N 1
ATOM 4050 C CA . GLU A 1 530 ? -9.770 -15.818 4.655 1.00 86.19 530 GLU A CA 1
ATOM 4051 C C . GLU A 1 530 ? -9.211 -16.140 6.050 1.00 86.19 530 GLU A C 1
ATOM 4053 O O . GLU A 1 530 ? -8.686 -15.247 6.713 1.00 86.19 530 GLU A O 1
ATOM 4058 N N . ALA A 1 531 ? -9.214 -17.410 6.464 1.00 87.69 531 ALA A N 1
ATOM 4059 C CA . ALA A 1 531 ? -8.634 -17.842 7.735 1.00 87.69 531 ALA A CA 1
ATOM 4060 C C . ALA A 1 531 ? -7.140 -17.497 7.839 1.00 87.69 531 ALA A C 1
ATOM 4062 O O . ALA A 1 531 ? -6.699 -16.925 8.836 1.00 87.69 531 ALA A O 1
ATOM 4063 N N . SER A 1 532 ? -6.365 -17.775 6.788 1.00 86.69 532 SER A N 1
ATOM 4064 C CA . SER A 1 532 ? -4.947 -17.398 6.725 1.00 86.69 532 SER A CA 1
ATOM 4065 C C . SER A 1 532 ? -4.752 -15.874 6.828 1.00 86.69 532 SER A C 1
ATOM 4067 O O . SER A 1 532 ? -3.839 -15.409 7.511 1.00 86.69 532 SER A O 1
ATOM 4069 N N . ALA A 1 533 ? -5.649 -15.085 6.227 1.00 86.19 533 ALA A N 1
ATOM 4070 C C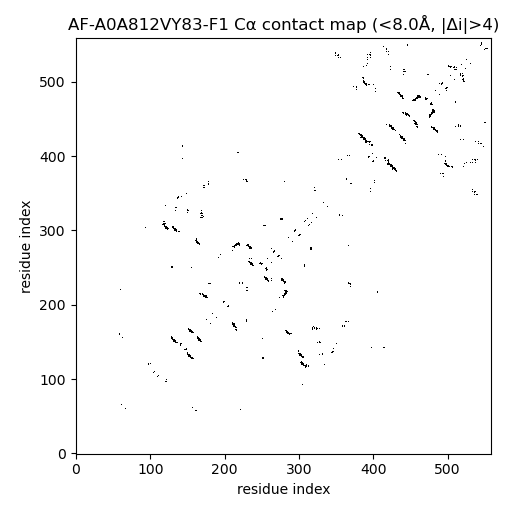A . ALA A 1 533 ? -5.587 -13.622 6.245 1.00 86.19 533 ALA A CA 1
ATOM 4071 C C . ALA A 1 533 ? -5.864 -13.120 7.654 1.00 86.19 533 ALA A C 1
ATOM 4073 O O . ALA A 1 533 ? -5.169 -12.253 8.180 1.00 86.19 533 ALA A O 1
ATOM 4074 N N . ALA A 1 534 ? -6.863 -13.733 8.278 1.00 90.25 534 ALA A N 1
ATOM 4075 C CA . ALA A 1 534 ? -7.290 -13.410 9.612 1.00 90.25 534 ALA A CA 1
ATOM 4076 C C . ALA A 1 534 ? -6.204 -13.669 10.656 1.00 90.25 534 ALA A C 1
ATOM 4078 O O . ALA A 1 534 ? -6.069 -12.878 11.591 1.00 90.25 534 ALA A O 1
ATOM 4079 N N . LEU A 1 535 ? -5.417 -14.737 10.493 1.00 90.31 535 LEU A N 1
ATOM 4080 C CA . LEU A 1 535 ? -4.269 -15.029 11.353 1.00 90.31 535 LEU A CA 1
ATOM 4081 C C . LEU A 1 535 ? -3.194 -13.942 11.242 1.00 90.31 535 LEU A C 1
ATOM 4083 O O . LEU A 1 535 ? -2.730 -13.437 12.268 1.00 90.31 535 LEU A O 1
ATOM 4087 N N . LEU A 1 536 ? -2.854 -13.530 10.016 1.00 89.31 536 LEU A N 1
ATOM 4088 C CA . LEU A 1 536 ? -1.914 -12.432 9.779 1.00 89.31 536 LEU A CA 1
ATOM 4089 C C . LEU A 1 536 ? -2.438 -11.119 10.369 1.00 89.31 536 LEU A C 1
ATOM 4091 O O . LEU A 1 536 ? -1.734 -10.476 11.145 1.00 89.31 536 LEU A O 1
ATOM 4095 N N . GLY A 1 537 ? -3.694 -10.761 10.092 1.00 89.62 537 GLY A N 1
ATOM 4096 C CA . GLY A 1 537 ? -4.339 -9.570 10.650 1.00 89.62 537 GLY A CA 1
ATOM 4097 C C . GLY A 1 537 ? -4.311 -9.554 12.180 1.00 89.62 537 GLY A C 1
ATOM 4098 O O . GLY A 1 537 ? -3.990 -8.531 12.784 1.00 89.62 537 GLY A O 1
ATOM 4099 N N . THR A 1 538 ? -4.543 -10.700 12.829 1.00 91.00 538 THR A N 1
ATOM 4100 C CA . THR A 1 538 ? -4.467 -10.822 14.292 1.00 91.00 538 THR A CA 1
ATOM 4101 C C . THR A 1 538 ? -3.040 -10.619 14.799 1.00 91.00 538 THR A C 1
ATOM 4103 O O . THR A 1 538 ? -2.841 -9.926 15.799 1.00 91.00 538 THR A O 1
ATOM 4106 N N . ALA A 1 539 ? -2.034 -11.173 14.121 1.00 89.50 539 ALA A N 1
ATOM 4107 C CA . ALA A 1 539 ? -0.635 -10.955 14.479 1.00 89.50 539 ALA A CA 1
ATOM 4108 C C . ALA A 1 539 ? -0.235 -9.472 14.338 1.00 89.50 539 ALA A C 1
ATOM 4110 O O . ALA A 1 539 ? 0.342 -8.897 15.266 1.00 89.50 539 ALA A O 1
ATOM 4111 N N . GLN A 1 540 ? -0.628 -8.817 13.241 1.00 88.31 540 GLN A N 1
ATOM 4112 C CA . GLN A 1 540 ? -0.368 -7.391 13.020 1.00 88.31 540 GLN A CA 1
ATOM 4113 C C . GLN A 1 540 ? -1.099 -6.495 14.029 1.00 88.31 540 GLN A C 1
ATOM 4115 O O . GLN A 1 540 ? -0.524 -5.535 14.536 1.00 88.31 540 GLN A O 1
ATOM 4120 N N . GLN A 1 541 ? -2.345 -6.819 14.377 1.00 90.44 541 GLN A N 1
ATOM 4121 C CA . GLN A 1 541 ? -3.110 -6.108 15.401 1.00 90.44 541 GLN A CA 1
ATOM 4122 C C . GLN A 1 541 ? -2.430 -6.198 16.779 1.00 90.44 541 GLN A C 1
ATOM 4124 O O . GLN A 1 541 ? -2.351 -5.203 17.501 1.00 90.44 541 GLN A O 1
ATOM 4129 N N . LYS A 1 542 ? -1.873 -7.360 17.141 1.00 88.06 542 LYS A N 1
ATOM 4130 C CA . LYS A 1 542 ? -1.094 -7.518 18.382 1.00 88.06 542 LYS A CA 1
ATOM 4131 C C . LYS A 1 542 ? 0.178 -6.670 18.368 1.00 88.06 542 LYS A C 1
ATOM 4133 O O . LYS A 1 542 ? 0.463 -5.985 19.352 1.00 88.06 542 LYS A O 1
ATOM 4138 N N . GLN A 1 543 ? 0.926 -6.682 17.263 1.00 87.38 543 GLN A N 1
ATOM 4139 C CA . GLN A 1 543 ? 2.099 -5.816 17.088 1.00 87.38 543 GLN A CA 1
ATOM 4140 C C . GLN A 1 543 ? 1.714 -4.334 17.192 1.00 87.38 543 GLN A C 1
ATOM 4142 O O . GLN A 1 543 ? 2.398 -3.563 17.866 1.00 87.38 543 GLN A O 1
ATOM 4147 N N . TRP A 1 544 ? 0.571 -3.956 16.614 1.00 88.62 544 TRP A N 1
ATOM 4148 C CA . TRP A 1 544 ? 0.012 -2.615 16.723 1.00 88.62 544 TRP A CA 1
ATOM 4149 C C . TRP A 1 544 ? -0.275 -2.231 18.179 1.00 88.62 544 TRP A C 1
ATOM 4151 O O . TRP A 1 544 ? 0.201 -1.193 18.638 1.00 88.62 544 TRP A O 1
ATOM 4161 N N . TYR A 1 545 ? -0.977 -3.074 18.946 1.00 89.69 545 TYR A N 1
ATOM 4162 C CA . TYR A 1 545 ? -1.251 -2.797 20.363 1.00 89.69 545 TYR A CA 1
ATOM 4163 C C . TYR A 1 545 ? 0.032 -2.688 21.188 1.00 89.69 545 TYR A C 1
ATOM 4165 O O . TYR A 1 545 ? 0.154 -1.788 22.022 1.00 89.69 545 TYR A O 1
ATOM 4173 N N . ARG A 1 546 ? 1.030 -3.532 20.912 1.00 88.88 546 ARG A N 1
ATOM 4174 C CA . ARG A 1 546 ? 2.338 -3.447 21.567 1.00 88.88 546 ARG A CA 1
ATOM 4175 C C . ARG A 1 546 ? 3.034 -2.120 21.266 1.00 88.88 546 ARG A C 1
ATOM 4177 O O . ARG A 1 546 ? 3.492 -1.460 22.194 1.00 88.88 546 ARG A O 1
ATOM 4184 N N . ARG A 1 547 ? 3.086 -1.708 19.996 1.00 86.12 547 ARG A N 1
ATOM 4185 C CA . ARG A 1 547 ? 3.797 -0.496 19.560 1.00 86.12 547 ARG A CA 1
ATOM 4186 C C . ARG A 1 547 ? 3.101 0.793 19.995 1.00 86.12 547 ARG A C 1
ATOM 4188 O O . ARG A 1 547 ? 3.769 1.716 20.453 1.00 86.12 547 ARG A O 1
ATOM 4195 N N . TYR A 1 548 ? 1.779 0.865 19.858 1.00 86.25 548 TYR A N 1
ATOM 4196 C CA . TYR A 1 548 ? 1.034 2.111 20.060 1.00 86.25 548 TYR A CA 1
ATOM 4197 C C . TYR A 1 548 ? 0.399 2.242 21.444 1.00 86.25 548 TYR A C 1
ATOM 4199 O O . TYR A 1 548 ? 0.241 3.367 21.916 1.00 86.25 548 TYR A O 1
ATOM 4207 N N . LEU A 1 549 ? 0.059 1.133 22.110 1.00 87.50 549 LEU A N 1
ATOM 4208 C CA . LEU A 1 549 ? -0.519 1.155 23.461 1.00 87.50 549 LEU A CA 1
ATOM 4209 C C . LEU A 1 549 ? 0.463 0.691 24.545 1.00 87.50 549 LEU A C 1
ATOM 4211 O O . LEU A 1 549 ? 0.192 0.902 25.723 1.00 87.50 549 LEU A O 1
ATOM 4215 N N . GLY A 1 550 ? 1.593 0.076 24.179 1.00 85.50 550 GLY A N 1
ATOM 4216 C CA . GLY A 1 550 ? 2.543 -0.483 25.147 1.00 85.50 550 GLY A CA 1
ATOM 4217 C C . GLY A 1 550 ? 2.025 -1.744 25.845 1.00 85.50 550 GLY A C 1
ATOM 4218 O O . GLY A 1 550 ? 2.482 -2.066 26.938 1.00 85.50 550 GLY A O 1
ATOM 4219 N N . ILE A 1 551 ? 1.055 -2.441 25.242 1.00 82.00 551 ILE A N 1
ATOM 4220 C CA . ILE A 1 551 ? 0.381 -3.595 25.847 1.00 82.00 551 ILE A CA 1
ATOM 4221 C C . ILE A 1 551 ? 0.850 -4.873 25.161 1.00 82.00 551 ILE A C 1
ATOM 4223 O O . ILE A 1 551 ? 0.706 -5.033 23.947 1.00 82.00 551 ILE A O 1
ATOM 4227 N N . ALA A 1 552 ? 1.379 -5.811 25.943 1.00 73.12 552 ALA A N 1
ATOM 4228 C CA . ALA A 1 552 ? 1.543 -7.183 25.494 1.00 73.12 552 ALA A CA 1
ATOM 4229 C C . ALA A 1 552 ? 0.175 -7.868 25.568 1.00 73.12 552 ALA A C 1
ATOM 4231 O O . ALA A 1 552 ? -0.287 -8.240 26.642 1.00 73.12 552 ALA A O 1
ATOM 4232 N N . VAL A 1 553 ? -0.501 -7.990 24.427 1.00 64.44 553 VAL A N 1
ATOM 4233 C CA . VAL A 1 553 ? -1.701 -8.825 24.344 1.00 64.44 553 VAL A CA 1
ATOM 4234 C C . VAL A 1 553 ? -1.220 -10.274 24.316 1.00 64.44 553 VAL A C 1
ATOM 4236 O O . VAL A 1 553 ? -0.787 -10.766 23.271 1.00 64.44 553 VAL A O 1
ATOM 4239 N N . GLU A 1 554 ? -1.204 -10.911 25.488 1.00 58.44 554 GLU A N 1
ATOM 4240 C CA . GLU A 1 554 ? -0.957 -12.348 25.633 1.00 58.44 554 GLU A CA 1
ATOM 4241 C C . GLU A 1 554 ? -1.947 -13.140 24.772 1.00 58.44 554 GLU A C 1
ATOM 4243 O O . GLU A 1 554 ? -3.001 -12.632 24.379 1.00 58.44 554 GLU A O 1
ATOM 4248 N N . GLU A 1 555 ? -1.573 -14.369 24.411 1.00 43.06 555 GLU A N 1
ATOM 4249 C CA . GLU A 1 555 ? -2.409 -15.266 23.620 1.00 43.06 555 GLU A CA 1
ATOM 4250 C C . GLU A 1 555 ? -3.821 -15.340 24.211 1.00 43.06 555 GLU A C 1
ATOM 4252 O O . GLU A 1 555 ? -4.078 -16.043 25.186 1.00 43.06 555 GLU A O 1
ATOM 4257 N N . LEU A 1 556 ? -4.769 -14.650 23.567 1.00 40.00 556 LEU A N 1
ATOM 4258 C CA . LEU A 1 556 ? -6.117 -15.174 23.427 1.00 40.00 556 LEU A CA 1
ATOM 4259 C C . LEU A 1 556 ? -5.915 -16.556 22.813 1.00 40.00 556 LEU A C 1
ATOM 4261 O O . LEU A 1 556 ? -5.680 -16.660 21.606 1.00 40.00 556 LEU A O 1
ATOM 4265 N N . ARG A 1 557 ? -5.838 -17.578 23.674 1.00 32.41 557 ARG A N 1
ATOM 4266 C CA . ARG A 1 557 ? -5.832 -18.977 23.271 1.00 32.41 557 ARG A CA 1
ATOM 4267 C C . ARG A 1 557 ? -6.958 -19.114 22.262 1.00 32.41 557 ARG A C 1
ATOM 4269 O O . ARG A 1 557 ? -8.078 -18.692 22.542 1.00 32.41 557 ARG A O 1
ATOM 4276 N N . GLY A 1 558 ? -6.592 -19.560 21.065 1.00 35.56 558 GLY A N 1
ATOM 4277 C CA . GLY A 1 558 ? -7.568 -19.885 20.047 1.00 35.56 558 GLY A CA 1
ATOM 4278 C C . GLY A 1 558 ? -8.503 -20.927 20.632 1.00 35.56 558 GLY A C 1
ATOM 4279 O O . GLY A 1 558 ? -8.035 -21.994 21.024 1.00 35.56 558 GLY A O 1
ATOM 4280 N N . ASP A 1 559 ? -9.773 -20.562 20.710 1.00 29.70 559 ASP A N 1
ATOM 4281 C CA . ASP A 1 559 ? -10.874 -21.509 20.691 1.00 29.70 559 ASP A CA 1
ATOM 4282 C C . ASP A 1 559 ? -11.522 -21.408 19.308 1.00 29.70 559 ASP A C 1
ATOM 4284 O O . ASP A 1 559 ? -11.774 -20.259 18.857 1.00 29.70 559 ASP A O 1
#

Foldseek 3Di:
DDDDDDDDDDDDDDDPDPDDDDDDDDDDDDDDDDDDDDDDDDDDDDDDDDDDDDDVLVVLCCVVCVQCVVPDDDDDDDDDDDDPDDPPDDPDVLVVVQVVVVVVVVVVPDDCPPPPQQFTKEFDLDDDQQKWKFWDQDDPLLQAVLLNVRWIWGWHDQDQFFTWIWTQQQWAPDFCVLLVNPPDPPVLVVVLVVLCVVCVVVVDDPPDDTQTEGAGDLAFNPVCLVVSHFRKKKKFQAPDPDPPDPPAADRAVRIHIDDPSVVSVCCSNVNDPSQRMHIYTGIDTDGRCRVVVVVVVVNTITIMHTHPCNQQNPGSHDPANVSSSVSSVSNNCVHDPPPDDDDPDPSVLSSVLNRLCSHVDHSCLSRVSPDDQDVVLLQDKDAFQFKKWFALFQCRSQGHSNPPDSDPPPPDDGRNLLRNGWIKGFHHIAGRQAKTKIFTLLFAFLAADPPQQFTEGEGADAFDPDPVVWDDAVRHTYTDIDIDGGCPVSVCPRVVSMHTLPPAHPNQLRPDDSVCSSVNSVDDQDDPSSVVSSVSSVVSSQVVCCVPSVDRPPDPPDD

Mean predicted aligned error: 14.76 Å